Protein AF-A0A093UT91-F1 (afdb_monomer)

Foldseek 3Di:
DQPQQDDPVQHPDCVVQVADPPDDRDPVSSVVSVVVVCVVVVNNVVDDPQKAFAAWEQDPVRKIWTWIDHPPDPDIDIDIGNFDAAAPAQFDADPFDDFAAPVQQPAAEEALVCCVVVVVLLQPWAEAEEEDQADSSLVSLVSSVVNPHAYEYEYELQDQAHFQAAEQAFPDVRHGPSVLVVDPVNCLLAQALVQCPVPCNVSNCCLFVDPVNVVVSVVVQVVRLVRSCVVLVLVVDPQSVSNRRPDGPNACALSHHYPDDPDRSSVCPVVRSYGYHHFDFNHHHHQWTQTPVRDIGRHNYYYYNPGGDLDDPHHYDPDDLAQDDDPVVVVVLLVVLVVVSCNSGVVVVVDDDNSHDDDPDDDRFFQVLWHRLVCQVSLRYTYANSDNHPSNNVSNNVNVVVSVCSSVVNDPDDDPHSVSSSSNSSNRPD

pLDDT: mean 92.34, std 5.79, range [65.5, 98.88]

Nearest PDB structures (foldseek):
  2xlr-assembly2_A  TM=8.454E-01  e=7.076E-11  Methylophaga aminisulfidivorans
  2xls-assembly1_A  TM=8.442E-01  e=8.828E-11  Methylophaga aminisulfidivorans
  6hns-assembly1_A  TM=8.135E-01  e=8.353E-11  Nitrincola lacisaponensis
  5nmx-assembly1_A-2  TM=7.974E-01  e=2.980E-10  Zonocerus variegatus
  6kbw-assembly1_B  TM=8.078E-01  e=6.114E-10  Myroides profundi

Secondary structure (DSSP, 8-state):
-TTTSSBTTB---HHHH-PPTT----HHHHHHHHHHHHHHTT-GGG---SEEEEEEEE-TTS-EEEEEEETT--SEEEEEES-EEE---SSSSB-----TTGGG--S-EEEGGGTTTTGGGGGT-SEEEEE-SSHHHHHHHHHHHHTT-EEEEEE-TTSS-PPEEE-SEETTTTEEHHHHHT-GGGGGGS--TTTTTTS-HHHHHHHHHSHHHHHHHHHHHHHHHHHHHHHHTGGGSHHHHHTS-SS-GGG-TT-EEE---SS-HHHHHHTTSEEEEE--EEEEETTEEEETTS-EEE-SEEEE---B--S-SSEEES---SPPS-HHHHHHHHHHHHHHHHHH-GGGGS----SSPPP-SPP--EETTTEESTTGGG--EEESS-S--S-HHHHHHHHHHHHHHHHTT--SSS-SSHHHHHHHHHHHT-

Structure (mmCIF, N/CA/C/O backbone):
data_AF-A0A093UT91-F1
#
_entry.id   AF-A0A093UT91-F1
#
loop_
_atom_site.group_PDB
_atom_site.id
_atom_site.type_symbol
_atom_site.label_atom_id
_atom_site.label_alt_id
_atom_site.label_comp_id
_atom_site.label_asym_id
_atom_site.label_entity_id
_atom_site.label_seq_id
_atom_site.pdbx_PDB_ins_code
_atom_site.Cartn_x
_atom_site.Cartn_y
_atom_site.Cartn_z
_atom_site.occupancy
_atom_site.B_iso_or_equiv
_atom_site.auth_seq_id
_atom_site.auth_comp_id
_atom_site.auth_asym_id
_atom_site.auth_atom_id
_atom_site.pdbx_PDB_model_num
ATOM 1 N N . MET A 1 1 ? 1.016 -17.957 -1.629 1.00 65.50 1 MET A N 1
ATOM 2 C CA . MET A 1 1 ? -0.183 -17.131 -1.380 1.00 65.50 1 MET A CA 1
ATOM 3 C C . MET A 1 1 ? -1.428 -17.908 -0.960 1.00 65.50 1 MET A C 1
ATOM 5 O O . MET A 1 1 ? -2.254 -17.323 -0.268 1.00 65.50 1 MET A O 1
ATOM 9 N N . LEU A 1 2 ? -1.621 -19.186 -1.321 1.00 71.19 2 LEU A N 1
ATOM 10 C CA . LEU A 1 2 ? -2.721 -19.965 -0.726 1.00 71.19 2 LEU A CA 1
ATOM 11 C C . LEU A 1 2 ? -2.597 -19.968 0.814 1.00 71.19 2 LEU A C 1
ATOM 13 O O . LEU A 1 2 ? -1.498 -20.175 1.332 1.00 71.19 2 LEU A O 1
ATOM 17 N N . GLY A 1 3 ? -3.691 -19.666 1.521 1.00 75.31 3 GLY A N 1
ATOM 18 C CA . GLY A 1 3 ? -3.718 -19.503 2.982 1.00 75.31 3 GLY A CA 1
ATOM 19 C C . GLY A 1 3 ? -3.550 -18.071 3.509 1.00 75.31 3 GLY A C 1
ATOM 20 O O . GLY A 1 3 ? -3.871 -17.820 4.666 1.00 75.31 3 GLY A O 1
ATOM 21 N N . SER A 1 4 ? -3.085 -17.109 2.697 1.00 75.81 4 SER A N 1
ATOM 22 C CA . SER A 1 4 ? -2.856 -15.727 3.166 1.00 75.81 4 SER A CA 1
ATOM 23 C C . SER A 1 4 ? -3.969 -14.734 2.808 1.00 75.81 4 SER A C 1
ATOM 25 O O . SER A 1 4 ? -4.072 -13.684 3.440 1.00 75.81 4 SER A O 1
ATOM 27 N N . TYR A 1 5 ? -4.838 -15.054 1.844 1.00 82.56 5 TYR A N 1
ATOM 28 C CA . TYR A 1 5 ? -5.914 -14.166 1.361 1.00 82.56 5 TYR A CA 1
ATOM 29 C C . TYR A 1 5 ?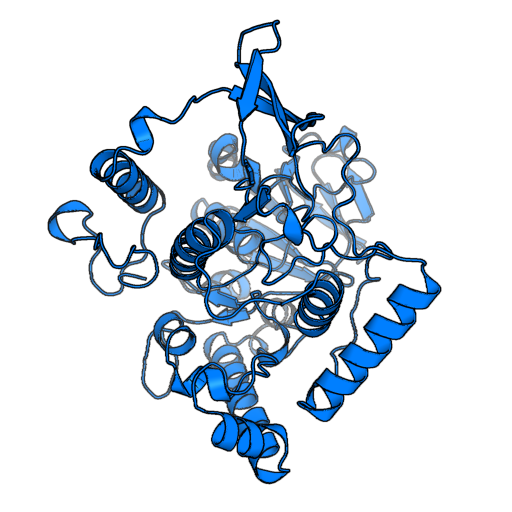 -7.335 -14.711 1.573 1.00 82.56 5 TYR A C 1
ATOM 31 O O . TYR A 1 5 ? -8.295 -14.107 1.100 1.00 82.56 5 TYR A O 1
ATOM 39 N N . GLU A 1 6 ? -7.478 -15.828 2.283 1.00 87.44 6 GLU A N 1
ATOM 40 C CA . GLU A 1 6 ? -8.774 -16.434 2.593 1.00 87.44 6 GLU A CA 1
ATOM 41 C C . GLU A 1 6 ? -9.305 -16.015 3.971 1.00 87.44 6 GLU A C 1
ATOM 43 O O . GLU A 1 6 ? -8.548 -15.684 4.886 1.00 87.44 6 GLU A O 1
ATOM 48 N N . TYR A 1 7 ? -10.627 -16.019 4.109 1.00 89.81 7 TYR A N 1
ATOM 49 C CA . TYR A 1 7 ? -11.333 -15.814 5.364 1.00 89.81 7 TYR A CA 1
ATOM 50 C C . TYR A 1 7 ? -11.340 -17.105 6.200 1.00 89.81 7 TYR A C 1
ATOM 52 O O . TYR A 1 7 ? -11.535 -18.186 5.635 1.00 89.81 7 TYR A O 1
ATOM 60 N N . PRO A 1 8 ? -11.179 -17.025 7.538 1.00 88.06 8 PRO A N 1
ATOM 61 C CA . PRO A 1 8 ? -11.095 -18.208 8.404 1.00 88.06 8 PRO A CA 1
ATOM 62 C C . PRO A 1 8 ? -12.293 -19.166 8.323 1.00 88.06 8 PRO A C 1
ATOM 64 O O . PRO A 1 8 ? -12.154 -20.354 8.596 1.00 88.06 8 PRO A O 1
ATOM 67 N N . ASP A 1 9 ? -13.470 -18.653 7.976 1.00 91.56 9 ASP A N 1
ATOM 68 C CA . ASP A 1 9 ? -14.740 -19.373 7.873 1.00 91.56 9 ASP A CA 1
ATOM 69 C C . ASP A 1 9 ? -15.143 -19.700 6.422 1.00 91.56 9 ASP A C 1
ATOM 71 O O . ASP A 1 9 ? -16.226 -20.243 6.184 1.00 91.56 9 ASP A O 1
ATOM 75 N N . TYR A 1 10 ? -14.276 -19.410 5.445 1.00 93.75 10 TYR A N 1
ATOM 76 C CA . TYR A 1 10 ? -14.530 -19.684 4.033 1.00 93.75 10 TYR A CA 1
ATOM 77 C C . TYR A 1 10 ? -13.229 -19.953 3.258 1.00 93.75 10 TYR A C 1
ATOM 79 O O . TYR A 1 10 ? -12.706 -19.057 2.595 1.00 93.75 10 TYR A O 1
ATOM 87 N N . PRO A 1 11 ? -12.680 -21.176 3.308 1.00 92.62 11 PRO A N 1
ATOM 88 C CA . PRO A 1 11 ? -11.406 -21.484 2.662 1.00 92.62 11 PRO A CA 1
ATOM 89 C C . PRO A 1 11 ? -11.483 -21.432 1.125 1.00 92.62 11 PRO A C 1
ATOM 91 O O . PRO A 1 11 ? -12.500 -21.764 0.507 1.00 92.62 11 PRO A O 1
ATOM 94 N N . MET A 1 12 ? -10.376 -21.056 0.486 1.00 93.12 12 MET A N 1
ATOM 95 C CA . MET A 1 12 ? -10.179 -21.064 -0.962 1.00 93.12 12 MET A CA 1
ATOM 96 C C . MET A 1 12 ? -9.839 -22.484 -1.437 1.00 93.12 12 MET A C 1
ATOM 98 O O . MET A 1 12 ? -8.684 -22.854 -1.616 1.00 93.12 12 MET A O 1
ATOM 102 N N . LEU A 1 13 ? -10.871 -23.299 -1.654 1.00 94.31 13 LEU A N 1
ATOM 103 C CA . LEU A 1 13 ? -10.713 -24.691 -2.089 1.00 94.31 13 LEU A CA 1
ATOM 104 C C . LEU A 1 13 ? -10.129 -24.806 -3.510 1.00 94.31 13 LEU A C 1
ATOM 106 O O . LEU A 1 13 ? -10.697 -24.261 -4.460 1.00 94.31 13 LEU A O 1
ATOM 110 N N . GLU A 1 14 ? -9.068 -25.604 -3.679 1.00 94.25 14 GLU A N 1
ATOM 111 C CA . GLU A 1 14 ? -8.446 -25.876 -4.989 1.00 94.25 14 GLU A CA 1
ATOM 112 C C . GLU A 1 14 ? -9.472 -26.387 -6.013 1.00 94.25 14 GLU A C 1
ATOM 114 O O . GLU A 1 14 ? -9.516 -25.895 -7.136 1.00 94.25 14 GLU A O 1
ATOM 119 N N . ALA A 1 15 ? -10.373 -27.291 -5.614 1.00 95.25 15 ALA A N 1
ATOM 120 C CA . ALA A 1 15 ? -11.415 -27.834 -6.493 1.00 95.25 15 ALA A CA 1
ATOM 121 C C . ALA A 1 15 ? -12.357 -26.761 -7.080 1.00 95.25 15 ALA A C 1
ATOM 123 O O . ALA A 1 15 ? -12.945 -26.970 -8.138 1.00 95.25 15 ALA A O 1
ATOM 124 N N . THR A 1 16 ? -12.499 -25.618 -6.403 1.00 95.44 16 THR A N 1
ATOM 125 C CA . THR A 1 16 ? -13.403 -24.529 -6.801 1.00 95.44 16 THR A CA 1
ATOM 126 C C . THR A 1 16 ? -12.672 -23.394 -7.516 1.00 95.44 16 THR A C 1
ATOM 128 O O . THR A 1 16 ? -13.248 -22.745 -8.391 1.00 95.44 16 THR A O 1
ATOM 131 N N . TYR A 1 17 ? -11.429 -23.114 -7.118 1.00 95.56 17 TYR A N 1
ATOM 132 C CA . TYR A 1 17 ? -10.692 -21.920 -7.547 1.00 95.56 17 TYR A CA 1
ATOM 133 C C . TYR A 1 17 ? -9.420 -22.227 -8.346 1.00 95.56 17 TYR A C 1
ATOM 135 O O . TYR A 1 17 ? -8.832 -21.309 -8.913 1.00 95.56 17 TYR A O 1
ATOM 143 N N . GLY A 1 18 ? -8.997 -23.492 -8.411 1.00 94.12 18 GLY A N 1
ATOM 144 C CA . GLY A 1 18 ? -7.848 -23.952 -9.192 1.00 94.12 18 GLY A CA 1
ATOM 145 C C . GLY A 1 18 ? -6.487 -23.448 -8.706 1.00 94.12 18 GLY A C 1
ATOM 146 O O . GLY A 1 18 ? -5.510 -23.592 -9.432 1.00 94.12 18 GLY A O 1
ATOM 147 N N . VAL A 1 19 ? -6.417 -22.840 -7.516 1.00 92.44 19 VAL A N 1
ATOM 148 C CA . VAL A 1 19 ? -5.167 -22.346 -6.922 1.00 92.44 19 VAL A CA 1
ATOM 149 C C . VAL A 1 19 ? -4.512 -23.480 -6.151 1.00 92.44 19 VAL A C 1
ATOM 151 O O . VAL A 1 19 ? -5.081 -23.955 -5.166 1.00 92.44 19 VAL A O 1
ATOM 154 N N . LYS A 1 20 ? -3.323 -23.898 -6.584 1.00 90.56 20 LYS A N 1
ATOM 155 C CA . LYS A 1 20 ? -2.554 -24.949 -5.913 1.00 90.56 20 LYS A CA 1
ATOM 156 C C . LYS A 1 20 ? -1.672 -24.369 -4.818 1.00 90.56 20 LYS A C 1
ATOM 158 O O . LYS A 1 20 ? -1.467 -23.155 -4.713 1.00 90.56 20 LYS A O 1
ATOM 163 N N . ASP A 1 21 ? -1.098 -25.250 -4.005 1.00 84.50 21 ASP A N 1
ATOM 164 C CA . ASP A 1 21 ? -0.047 -24.828 -3.088 1.00 84.50 21 ASP A CA 1
ATOM 165 C C . ASP A 1 21 ? 1.138 -24.223 -3.861 1.00 84.50 21 ASP A C 1
ATOM 167 O O . ASP A 1 21 ? 1.572 -24.750 -4.882 1.00 84.50 21 ASP A O 1
ATOM 171 N N . ASN A 1 22 ? 1.676 -23.122 -3.333 1.00 82.19 22 ASN A N 1
ATOM 172 C CA . ASN A 1 22 ? 2.731 -22.284 -3.924 1.00 82.19 22 ASN A CA 1
ATOM 173 C C . ASN A 1 22 ? 2.334 -21.442 -5.144 1.00 82.19 22 ASN A C 1
ATOM 175 O O . ASN A 1 22 ? 3.140 -20.610 -5.557 1.00 82.19 22 ASN A O 1
ATOM 179 N N . ASP A 1 23 ? 1.105 -21.551 -5.648 1.00 85.56 23 ASP A N 1
ATOM 180 C CA . ASP A 1 23 ? 0.651 -20.659 -6.709 1.00 85.56 23 ASP A CA 1
ATOM 181 C C . ASP A 1 23 ? 0.420 -19.233 -6.187 1.00 85.56 23 ASP A C 1
ATOM 183 O O . ASP A 1 23 ? 0.072 -18.973 -5.020 1.00 85.56 23 ASP A O 1
ATOM 187 N N . HIS A 1 24 ? 0.589 -18.282 -7.102 1.00 86.06 24 HIS A N 1
ATOM 188 C CA . HIS A 1 24 ? 0.026 -16.953 -6.945 1.00 86.06 24 HIS A CA 1
ATOM 189 C C . HIS A 1 24 ? -1.475 -17.005 -7.222 1.00 86.06 24 HIS A C 1
ATOM 191 O O . HIS A 1 24 ? -1.923 -17.714 -8.116 1.00 86.06 24 HIS A O 1
ATOM 197 N N . ILE A 1 25 ? -2.248 -16.220 -6.476 1.00 90.44 25 ILE A N 1
ATOM 198 C CA . ILE A 1 25 ? -3.693 -16.094 -6.672 1.00 90.44 25 ILE A CA 1
ATOM 199 C C . ILE A 1 25 ? -3.931 -15.051 -7.775 1.00 90.44 25 ILE A C 1
ATOM 201 O O . ILE A 1 25 ? -3.627 -13.874 -7.556 1.00 90.44 25 ILE A O 1
ATOM 205 N N . PRO A 1 26 ? -4.476 -15.426 -8.947 1.00 91.50 26 PRO A N 1
ATOM 206 C CA . PRO A 1 26 ? -4.808 -14.457 -9.986 1.00 91.50 26 PRO A CA 1
ATOM 207 C C . PRO A 1 26 ? -5.919 -13.507 -9.529 1.00 91.50 26 PRO A C 1
ATOM 209 O O . PRO A 1 26 ? -6.832 -13.903 -8.802 1.00 91.50 26 PRO A O 1
ATOM 212 N N . ALA A 1 27 ? -5.900 -12.264 -10.017 1.00 91.50 27 ALA A N 1
ATOM 213 C CA . ALA A 1 27 ? -6.891 -11.251 -9.641 1.00 91.50 27 ALA A CA 1
ATOM 214 C C . ALA A 1 27 ? -8.338 -11.690 -9.940 1.00 91.50 27 ALA A C 1
ATOM 216 O O . ALA A 1 27 ? -9.221 -11.506 -9.104 1.00 91.50 27 ALA A O 1
ATOM 217 N N . ALA A 1 28 ? -8.577 -12.326 -11.093 1.00 94.31 28 ALA A N 1
ATOM 218 C CA . ALA A 1 28 ? -9.894 -12.855 -11.456 1.00 94.31 28 ALA A CA 1
ATOM 219 C C . ALA A 1 28 ? -10.369 -13.954 -10.487 1.00 94.31 28 ALA A C 1
ATOM 221 O O . ALA A 1 28 ? -11.538 -13.984 -10.103 1.00 94.31 28 ALA A O 1
ATOM 222 N N . THR A 1 29 ? -9.455 -14.817 -10.038 1.00 95.69 29 THR A N 1
ATOM 223 C CA . THR A 1 29 ? -9.753 -15.870 -9.061 1.00 95.69 29 THR A CA 1
ATOM 224 C C . THR A 1 29 ? -10.077 -15.287 -7.691 1.00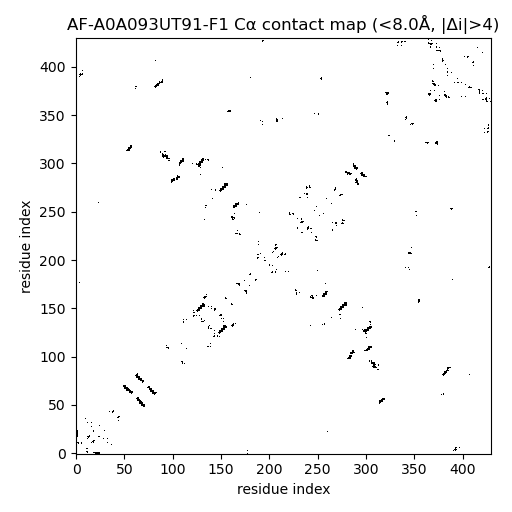 95.69 29 THR A C 1
ATOM 226 O O . THR A 1 29 ? -11.070 -15.683 -7.084 1.00 95.69 29 THR A O 1
ATOM 229 N N . LEU A 1 30 ? -9.296 -14.307 -7.222 1.00 94.69 30 LEU A N 1
ATOM 230 C CA . LEU A 1 30 ? -9.583 -13.609 -5.967 1.00 94.69 30 LEU A CA 1
ATOM 231 C C . LEU A 1 30 ? -10.928 -12.871 -6.034 1.00 94.69 30 LEU A C 1
ATOM 233 O O . LEU A 1 30 ? -11.711 -12.934 -5.091 1.00 94.69 30 LEU A O 1
ATOM 237 N N . HIS A 1 31 ? -11.230 -12.220 -7.159 1.00 95.88 31 HIS A N 1
ATOM 238 C CA . HIS A 1 31 ? -12.519 -11.566 -7.380 1.00 95.88 31 HIS A CA 1
ATOM 239 C C . HIS A 1 31 ? -13.687 -12.558 -7.302 1.00 95.88 31 HIS A C 1
ATOM 241 O O . HIS A 1 31 ? -14.670 -12.295 -6.604 1.00 95.88 31 HIS A O 1
ATOM 247 N N . LYS A 1 32 ? -13.565 -13.721 -7.959 1.00 97.31 32 LYS A N 1
ATOM 248 C CA . LYS A 1 32 ? -14.558 -14.797 -7.863 1.00 97.31 32 LYS A CA 1
ATOM 249 C C . LYS A 1 32 ? -14.727 -15.259 -6.415 1.00 97.31 32 LYS A C 1
ATOM 251 O O . LYS A 1 32 ? -15.850 -15.319 -5.934 1.00 97.31 32 LYS A O 1
ATOM 256 N N . TYR A 1 33 ? -13.629 -15.524 -5.710 1.00 96.81 33 TYR A N 1
ATOM 257 C CA . TYR A 1 33 ? -13.645 -15.940 -4.306 1.00 96.81 33 TYR A CA 1
ATOM 258 C C . TYR A 1 33 ? -14.382 -14.940 -3.398 1.00 96.81 33 TYR A C 1
ATOM 260 O O . TYR A 1 33 ? -15.269 -15.335 -2.643 1.00 96.81 33 TYR A O 1
ATOM 268 N N . LEU A 1 34 ? -14.073 -13.643 -3.506 1.00 95.75 34 LEU A N 1
ATOM 269 C CA . LEU A 1 34 ? -14.733 -12.596 -2.717 1.00 95.75 34 LEU A CA 1
ATOM 270 C C . LEU A 1 34 ? -16.220 -12.447 -3.077 1.00 95.75 34 LEU A C 1
ATOM 272 O O . LEU A 1 34 ? -17.045 -12.178 -2.204 1.00 95.75 34 LEU A O 1
ATOM 276 N N . THR A 1 35 ? -16.573 -12.653 -4.347 1.00 97.38 35 THR A N 1
ATOM 277 C CA . THR A 1 35 ? -17.968 -12.647 -4.809 1.00 97.38 35 THR A CA 1
ATOM 278 C C . THR A 1 35 ? -18.738 -13.837 -4.242 1.00 97.38 35 THR A C 1
ATOM 280 O O . THR A 1 35 ? -19.816 -13.655 -3.677 1.00 97.38 35 THR A O 1
ATOM 283 N N . ASP A 1 36 ? -18.163 -15.038 -4.313 1.00 97.62 36 ASP A N 1
ATOM 284 C CA . ASP A 1 36 ? -18.748 -16.259 -3.758 1.00 97.62 36 ASP A CA 1
ATOM 285 C C . ASP A 1 36 ? -18.923 -16.142 -2.234 1.00 97.62 36 ASP A C 1
ATOM 287 O O . ASP A 1 36 ? -19.973 -16.510 -1.708 1.00 97.62 36 ASP A O 1
ATOM 291 N N . TYR A 1 37 ? -17.946 -15.558 -1.528 1.00 96.00 37 TYR A N 1
ATOM 292 C CA . TYR A 1 37 ? -18.053 -15.231 -0.102 1.00 96.00 37 TYR A CA 1
ATOM 293 C C . TYR A 1 37 ? -19.236 -14.287 0.169 1.00 96.00 37 TYR A C 1
ATOM 295 O O . TYR A 1 37 ? -20.107 -14.579 0.992 1.00 96.00 37 TYR A O 1
ATOM 303 N N . ALA A 1 38 ? -19.328 -13.174 -0.566 1.00 96.94 38 ALA A N 1
ATOM 304 C CA . ALA A 1 38 ? -20.410 -12.207 -0.400 1.00 96.94 38 ALA A CA 1
ATOM 305 C C . ALA A 1 38 ? -21.796 -12.810 -0.695 1.00 96.94 38 ALA A C 1
ATOM 307 O O . ALA A 1 38 ? -22.769 -12.467 -0.018 1.00 96.94 38 ALA A O 1
ATOM 308 N N . LEU A 1 39 ? -21.899 -13.711 -1.678 1.00 97.88 39 LEU A N 1
ATOM 309 C CA . LEU A 1 39 ? -23.122 -14.453 -1.992 1.00 97.88 39 LEU A CA 1
ATOM 310 C C . LEU A 1 39 ? -23.475 -15.443 -0.875 1.00 97.88 39 LEU A C 1
ATOM 312 O O . LEU A 1 39 ? -24.608 -15.439 -0.394 1.00 97.88 39 LEU A O 1
ATOM 316 N N . LYS A 1 40 ? -22.504 -16.247 -0.421 1.00 97.25 40 LYS A N 1
ATOM 317 C CA . LYS A 1 40 ? -22.678 -17.269 0.622 1.00 97.25 40 LYS A CA 1
ATOM 318 C C . LYS A 1 40 ? -23.252 -16.691 1.914 1.00 97.25 40 LYS A C 1
ATOM 320 O O . LYS A 1 40 ? -24.122 -17.316 2.518 1.00 97.25 40 LYS A O 1
ATOM 325 N N . PHE A 1 41 ? -22.777 -15.513 2.318 1.00 96.31 41 PHE A N 1
ATOM 326 C CA . PHE A 1 41 ? -23.184 -14.846 3.558 1.00 96.31 41 PHE A CA 1
ATOM 327 C C . PHE A 1 41 ? -24.270 -13.772 3.359 1.00 96.31 41 PHE A C 1
ATOM 329 O O . PHE A 1 41 ? -24.613 -13.058 4.300 1.00 96.31 41 PHE A O 1
ATOM 336 N N . GLY A 1 42 ? -24.842 -13.649 2.153 1.00 97.06 42 GLY A N 1
ATOM 337 C CA . GLY A 1 42 ? -25.964 -12.742 1.879 1.00 97.06 42 GLY A CA 1
ATOM 338 C C . GLY A 1 42 ? -25.615 -11.249 1.939 1.00 97.06 42 GLY A C 1
ATOM 339 O O . GLY A 1 42 ? -26.500 -10.413 2.130 1.00 97.06 42 GLY A O 1
ATOM 340 N N . VAL A 1 43 ? -24.333 -10.905 1.795 1.00 96.12 43 VAL A N 1
ATOM 341 C CA . VAL A 1 43 ? -23.857 -9.517 1.682 1.00 96.12 43 VAL A CA 1
ATOM 342 C C . VAL A 1 43 ? -24.139 -8.987 0.281 1.00 96.12 43 VAL A C 1
ATOM 344 O O . VAL A 1 43 ? -24.596 -7.858 0.140 1.00 96.12 43 VAL A O 1
ATOM 347 N N . PHE A 1 44 ? -23.936 -9.814 -0.749 1.00 97.62 44 PHE A N 1
ATOM 348 C CA . PHE A 1 44 ? -24.039 -9.400 -2.150 1.00 97.62 44 PHE A CA 1
ATOM 349 C C . PHE A 1 44 ? -25.404 -8.786 -2.491 1.00 97.62 44 PHE A C 1
ATOM 351 O O . PHE A 1 44 ? -25.474 -7.726 -3.102 1.00 97.62 44 PHE A O 1
ATOM 358 N N . SER A 1 45 ? -26.498 -9.392 -2.016 1.00 97.12 45 SER A N 1
ATOM 359 C CA . SER A 1 45 ? -27.865 -8.905 -2.253 1.00 97.12 45 SER A CA 1
ATOM 360 C C . SER A 1 45 ? -28.204 -7.596 -1.529 1.00 97.12 45 SER A C 1
ATOM 362 O O . SER A 1 45 ? -29.286 -7.054 -1.732 1.00 97.12 45 SER A O 1
ATOM 364 N N . ARG A 1 46 ? -27.325 -7.108 -0.647 1.00 96.69 46 ARG A N 1
ATOM 365 C CA . ARG A 1 46 ? -27.487 -5.851 0.100 1.00 96.69 46 ARG A CA 1
ATOM 366 C C . ARG A 1 46 ? -26.677 -4.705 -0.504 1.00 96.69 46 ARG A C 1
ATOM 368 O O . ARG A 1 46 ? -26.778 -3.581 -0.022 1.00 96.69 46 ARG A O 1
ATOM 375 N N . ILE A 1 47 ? -25.860 -4.984 -1.520 1.00 96.88 47 ILE A N 1
ATOM 376 C CA . ILE A 1 47 ? -25.029 -3.980 -2.178 1.00 96.88 47 ILE A CA 1
ATOM 377 C C . ILE A 1 47 ? -25.874 -3.232 -3.207 1.00 96.88 47 ILE A C 1
ATOM 379 O O . ILE A 1 47 ? -26.475 -3.834 -4.095 1.00 96.88 47 ILE A O 1
ATOM 383 N N . VAL A 1 48 ? -25.868 -1.903 -3.115 1.00 95.44 48 VAL A N 1
ATOM 384 C CA . VAL A 1 48 ? -26.408 -1.022 -4.153 1.00 95.44 48 VAL A CA 1
ATOM 385 C C . VAL A 1 48 ? -25.242 -0.564 -5.026 1.00 95.44 48 VAL A C 1
ATOM 387 O O . VAL A 1 48 ? -24.484 0.331 -4.657 1.00 95.44 48 VAL A O 1
ATOM 390 N N . PHE A 1 49 ? -25.055 -1.234 -6.164 1.00 95.50 49 PHE A N 1
ATOM 391 C CA . PHE A 1 49 ? -23.987 -0.917 -7.114 1.00 95.50 49 PHE A CA 1
ATOM 392 C C . PHE A 1 49 ? -24.242 0.405 -7.852 1.00 95.50 49 PHE A C 1
ATOM 394 O O . PHE A 1 49 ? -25.329 0.981 -7.771 1.00 95.50 49 PHE A O 1
ATOM 401 N N . ASN A 1 50 ? -23.221 0.885 -8.573 1.00 95.00 50 ASN A N 1
ATOM 402 C CA . ASN A 1 50 ? -23.279 2.091 -9.411 1.00 95.00 50 ASN A CA 1
ATOM 403 C C . ASN A 1 50 ? -23.869 3.297 -8.663 1.00 95.00 50 ASN A C 1
ATOM 405 O O . ASN A 1 50 ? -24.677 4.044 -9.205 1.00 95.00 50 ASN A O 1
ATOM 409 N N . THR A 1 51 ? -23.527 3.434 -7.381 1.00 95.62 51 THR A N 1
ATOM 410 C CA . THR A 1 51 ? -24.044 4.476 -6.493 1.00 95.62 51 THR A CA 1
ATOM 411 C C . THR A 1 51 ? -22.880 5.078 -5.725 1.00 95.62 51 THR A C 1
ATOM 413 O O . THR A 1 51 ? -22.260 4.423 -4.889 1.00 95.62 51 THR A O 1
ATOM 416 N N . HIS A 1 52 ? -22.546 6.321 -6.050 1.00 94.00 52 HIS A N 1
ATOM 417 C CA . HIS A 1 52 ? -21.423 7.043 -5.474 1.00 94.00 52 HIS A CA 1
ATOM 418 C C . HIS A 1 52 ? -21.883 7.857 -4.263 1.00 94.00 52 HIS A C 1
ATOM 420 O O . HIS A 1 52 ? -22.783 8.686 -4.383 1.00 94.00 52 HIS A O 1
ATOM 426 N N . VAL A 1 53 ? -21.255 7.652 -3.103 1.00 95.19 53 VAL A N 1
ATOM 427 C CA . VAL A 1 53 ? -21.502 8.466 -1.902 1.00 95.19 53 VAL A CA 1
ATOM 428 C C . VAL A 1 53 ? -20.791 9.809 -2.052 1.00 95.19 53 VAL A C 1
ATOM 430 O O . VAL A 1 53 ? -19.572 9.857 -2.197 1.00 95.19 53 VAL A O 1
ATOM 433 N N . LEU A 1 54 ? -21.556 10.898 -2.020 1.00 93.25 54 LEU A N 1
ATOM 434 C CA . LEU A 1 54 ? -21.072 12.267 -2.193 1.00 93.25 54 LEU A CA 1
ATOM 435 C C . LEU A 1 54 ? -20.646 12.875 -0.858 1.00 93.25 54 LEU A C 1
ATOM 437 O O . LEU A 1 54 ? -19.539 13.402 -0.731 1.00 93.25 54 LEU A O 1
ATOM 441 N N . SER A 1 55 ? -21.514 12.777 0.147 1.00 95.31 55 SER A N 1
ATOM 442 C CA . SER A 1 55 ? -21.252 13.319 1.474 1.00 95.31 55 SER A CA 1
ATOM 443 C C . SER A 1 55 ? -21.979 12.549 2.559 1.00 95.31 55 SER A C 1
ATOM 445 O O . SER A 1 55 ? -23.008 11.915 2.308 1.00 95.31 55 SER A O 1
ATOM 447 N N . ILE A 1 56 ? -21.465 12.661 3.779 1.00 96.00 56 ILE A N 1
ATOM 448 C CA . ILE A 1 56 ? -22.144 12.183 4.978 1.00 96.00 56 ILE A CA 1
ATOM 449 C C . ILE A 1 56 ? -22.226 13.291 6.022 1.00 96.00 56 ILE A C 1
ATOM 451 O O . ILE A 1 56 ? -21.293 14.080 6.169 1.00 96.00 56 ILE A O 1
ATOM 455 N N . GLU A 1 57 ? -23.344 13.334 6.733 1.00 95.56 57 GLU A N 1
ATOM 456 C CA . GLU A 1 57 ? -23.654 14.348 7.738 1.00 95.56 57 GLU A CA 1
ATOM 457 C C . GLU A 1 57 ? -24.272 13.673 8.961 1.00 95.56 57 GLU A C 1
ATOM 459 O O . GLU A 1 57 ? -25.082 12.750 8.830 1.00 95.56 57 GLU A O 1
ATOM 464 N N . GLN A 1 58 ? -23.867 14.097 10.156 1.00 94.06 58 GLN A N 1
ATOM 465 C CA . GLN A 1 58 ? -24.457 13.582 11.385 1.00 94.06 58 GLN A CA 1
ATOM 466 C C . GLN A 1 58 ? -25.821 14.241 11.624 1.00 94.06 58 GLN A C 1
ATOM 468 O O . GLN A 1 58 ? -25.946 15.463 11.611 1.00 94.06 58 GLN A O 1
ATOM 473 N N . THR A 1 59 ? -26.849 13.436 11.884 1.00 93.75 59 THR A N 1
ATOM 474 C CA . THR A 1 59 ? -28.187 13.944 12.207 1.00 93.75 59 THR A CA 1
ATOM 475 C C . THR A 1 59 ? -28.296 14.315 13.690 1.00 93.75 59 THR A C 1
ATOM 477 O O . THR A 1 59 ? -27.481 13.920 14.526 1.00 93.75 59 THR A O 1
ATOM 480 N N . ARG A 1 60 ? -29.340 15.076 14.049 1.00 90.62 60 ARG A N 1
ATOM 481 C CA . ARG A 1 60 ? -29.573 15.554 15.430 1.00 90.62 60 ARG A CA 1
ATOM 482 C C . ARG A 1 60 ? -29.799 14.434 16.452 1.00 90.62 60 ARG A C 1
ATOM 484 O O . ARG A 1 60 ? -29.612 14.659 17.640 1.00 90.62 60 ARG A O 1
ATOM 491 N N . ASP A 1 61 ? -30.225 13.261 15.999 1.00 91.25 61 ASP A N 1
ATOM 492 C CA . ASP A 1 61 ? -30.488 12.057 16.794 1.00 91.25 61 ASP A CA 1
ATOM 493 C C . ASP A 1 61 ? -29.293 11.084 16.822 1.00 91.25 61 ASP A C 1
ATOM 495 O O . ASP A 1 61 ? -29.468 9.889 17.057 1.00 91.25 61 ASP A O 1
ATOM 499 N N . ASP A 1 62 ? -28.079 11.587 16.568 1.00 89.75 62 ASP A N 1
ATOM 500 C CA . ASP A 1 62 ? -26.835 10.810 16.488 1.00 89.75 62 ASP A CA 1
ATOM 501 C C . ASP A 1 62 ? -26.850 9.695 15.420 1.00 89.75 62 ASP A C 1
ATOM 503 O O . ASP A 1 62 ? -26.023 8.779 15.449 1.00 89.75 62 ASP A O 1
ATOM 507 N N . GLY A 1 63 ? -27.752 9.789 14.444 1.00 94.88 63 GLY A N 1
ATOM 508 C CA . GLY A 1 63 ? -27.708 9.021 13.207 1.00 94.88 63 GLY A CA 1
ATOM 509 C C . GLY A 1 63 ? -26.859 9.702 12.134 1.00 94.88 63 GLY A C 1
ATOM 510 O O . GLY A 1 63 ? -26.048 10.592 12.401 1.00 94.88 63 GLY A O 1
ATOM 511 N N . TRP A 1 64 ? -27.054 9.262 10.898 1.00 97.12 64 TRP A N 1
ATOM 512 C CA . TRP A 1 64 ? -26.334 9.735 9.730 1.00 97.12 64 TRP A CA 1
ATOM 513 C C . TRP A 1 64 ? -27.258 9.882 8.537 1.00 97.12 64 TRP A C 1
ATOM 515 O O . TRP A 1 64 ? -28.042 8.979 8.230 1.00 97.12 64 TRP A O 1
ATOM 525 N N . GLU A 1 65 ? -27.080 10.985 7.826 1.00 97.38 65 GLU A N 1
ATOM 526 C CA . GLU A 1 65 ? -27.584 11.193 6.482 1.00 97.38 65 GLU A CA 1
ATOM 527 C C . GLU A 1 65 ? -26.450 10.947 5.482 1.00 97.38 65 GLU A C 1
ATOM 529 O O . GLU A 1 65 ? -25.343 11.468 5.628 1.00 97.38 65 GLU A O 1
ATOM 534 N N . VAL A 1 66 ? -26.713 10.133 4.462 1.00 97.00 66 VAL A N 1
ATOM 535 C CA . VAL A 1 66 ? -25.763 9.804 3.397 1.00 97.00 66 VAL A CA 1
ATOM 536 C C . VAL A 1 66 ? -26.352 10.273 2.079 1.00 97.00 66 VAL A C 1
ATOM 538 O O . VAL A 1 66 ? -27.334 9.704 1.597 1.00 97.00 66 VAL A O 1
ATOM 541 N N . LYS A 1 67 ? -25.730 11.290 1.482 1.00 96.50 67 LYS A N 1
ATOM 542 C CA . LYS A 1 67 ? -26.081 11.768 0.143 1.00 96.50 67 LYS A CA 1
ATOM 543 C C . LYS A 1 67 ? -25.292 10.972 -0.876 1.00 96.50 67 LYS A C 1
ATOM 545 O O . LYS A 1 67 ? -24.065 10.889 -0.801 1.00 96.50 67 LYS A O 1
ATOM 550 N N . ALA A 1 68 ? -25.993 10.380 -1.827 1.00 96.19 68 ALA A N 1
ATOM 551 C CA . ALA A 1 68 ? -25.406 9.553 -2.863 1.00 96.19 68 ALA A CA 1
ATOM 552 C C . ALA A 1 68 ? -26.041 9.845 -4.223 1.00 96.19 68 ALA A C 1
ATOM 554 O O . ALA A 1 68 ? -27.132 10.396 -4.310 1.00 96.19 68 ALA A O 1
ATOM 555 N N . GLN A 1 69 ? -25.371 9.444 -5.294 1.00 95.25 69 GLN A N 1
ATOM 556 C CA . GLN A 1 69 ? -25.868 9.582 -6.656 1.00 95.25 69 GLN A CA 1
ATOM 557 C C . GLN A 1 69 ? -25.671 8.270 -7.402 1.00 95.25 69 GLN A C 1
ATOM 559 O O . GLN A 1 69 ? -24.571 7.716 -7.406 1.00 95.25 69 GLN A O 1
ATOM 564 N N . SER A 1 70 ? -26.734 7.774 -8.035 1.00 94.12 70 SER A N 1
ATOM 565 C CA . SER A 1 70 ? -26.626 6.609 -8.908 1.00 94.12 70 SER A CA 1
ATOM 566 C C . SER A 1 70 ? -26.134 7.024 -10.293 1.00 94.12 70 SER A C 1
ATOM 568 O O . SER A 1 70 ? -26.562 8.047 -10.837 1.00 94.12 70 SER A O 1
ATOM 570 N N . GLU A 1 71 ? -25.227 6.242 -10.867 1.00 90.44 71 GLU A N 1
ATOM 571 C CA . GLU A 1 71 ? -24.682 6.474 -12.198 1.00 90.44 71 GLU A CA 1
ATOM 572 C C . GLU A 1 71 ? -25.806 6.528 -13.244 1.00 90.44 71 GLU A C 1
ATOM 574 O O . GLU A 1 71 ? -26.732 5.719 -13.241 1.00 90.44 71 GLU A O 1
ATOM 579 N N . GLY A 1 72 ? -25.757 7.526 -14.127 1.00 86.19 72 GLY A N 1
ATOM 580 C CA . GLY A 1 72 ? -26.798 7.755 -15.134 1.00 86.19 72 GLY A CA 1
ATOM 581 C C . GLY A 1 72 ? -28.057 8.466 -14.620 1.00 86.19 72 GLY A C 1
ATOM 582 O O . GLY A 1 72 ? -28.924 8.805 -15.426 1.00 86.19 72 GLY A O 1
ATOM 583 N N . THR A 1 73 ? -28.158 8.767 -13.320 1.00 85.12 73 THR A N 1
ATOM 584 C CA . THR A 1 73 ? -29.258 9.565 -12.753 1.00 85.12 73 THR A CA 1
ATOM 585 C C . THR A 1 73 ? -28.793 10.973 -12.382 1.00 85.12 73 THR A C 1
ATOM 587 O O . THR A 1 73 ? -27.685 11.173 -11.892 1.00 85.12 73 THR A O 1
ATOM 590 N N . LYS A 1 74 ? -29.640 11.983 -12.619 1.00 78.88 74 LYS A N 1
ATOM 591 C CA . LYS A 1 74 ? -29.344 13.380 -12.242 1.00 78.88 74 LYS A CA 1
ATOM 592 C C . LYS A 1 74 ? -29.742 13.723 -10.800 1.00 78.88 74 LYS A C 1
ATOM 594 O O . LYS A 1 74 ? -29.381 14.794 -10.331 1.00 78.88 74 LYS A O 1
ATOM 599 N N . GLY A 1 75 ? -30.495 12.855 -10.124 1.00 85.12 75 GLY A N 1
ATOM 600 C CA . GLY A 1 75 ? -31.009 13.097 -8.775 1.00 85.12 75 GLY A CA 1
ATOM 601 C C . GLY A 1 75 ? -30.081 12.578 -7.679 1.00 85.12 75 GLY A C 1
ATOM 602 O O . GLY A 1 75 ? -29.410 11.562 -7.856 1.00 85.12 75 GLY A O 1
ATOM 603 N N . GLU A 1 76 ? -30.079 13.268 -6.541 1.00 92.19 76 GLU A N 1
ATOM 604 C CA . GLU A 1 76 ? -29.457 12.782 -5.309 1.00 92.19 76 GLU A CA 1
ATOM 605 C C . GLU A 1 76 ? -30.415 11.841 -4.568 1.00 92.19 76 GLU A C 1
ATOM 607 O O . GLU A 1 76 ? -31.627 12.061 -4.515 1.00 92.19 76 GLU A O 1
ATOM 612 N N . ILE A 1 77 ? -29.856 10.783 -3.993 1.00 94.81 77 ILE A N 1
ATOM 613 C CA . ILE A 1 77 ? -30.534 9.821 -3.131 1.00 94.81 77 ILE A CA 1
ATOM 614 C C . ILE A 1 77 ? -30.036 10.064 -1.712 1.00 94.81 77 ILE A C 1
ATOM 616 O O . ILE A 1 77 ? -28.828 10.109 -1.471 1.00 94.81 77 ILE A O 1
ATOM 620 N N . ILE A 1 78 ? -30.972 10.190 -0.777 1.00 95.88 78 ILE A N 1
ATOM 621 C CA . ILE A 1 78 ? -30.673 10.348 0.641 1.00 95.88 78 ILE A CA 1
ATOM 622 C C . ILE A 1 78 ? -30.953 9.026 1.348 1.00 95.88 78 ILE A C 1
ATOM 624 O O . ILE A 1 78 ? -32.080 8.531 1.334 1.00 95.88 78 ILE A O 1
ATOM 628 N N . TYR A 1 79 ? -29.928 8.471 1.988 1.00 96.25 79 TYR A N 1
ATOM 629 C CA . TYR A 1 79 ? -30.069 7.345 2.904 1.00 96.25 79 TYR A CA 1
ATOM 630 C C . TYR A 1 79 ? -29.938 7.824 4.345 1.00 96.25 79 TYR A C 1
ATOM 632 O O . TYR A 1 79 ? -29.146 8.715 4.642 1.00 96.25 79 TYR A O 1
ATOM 640 N N . GLN A 1 80 ? -30.676 7.185 5.248 1.00 96.94 80 GLN A N 1
ATOM 641 C CA . GLN A 1 80 ? -30.551 7.400 6.685 1.00 96.94 80 GLN A CA 1
ATOM 642 C C . GLN A 1 80 ? -30.081 6.116 7.359 1.00 96.94 80 GLN A C 1
ATOM 644 O O . GLN A 1 80 ? -30.577 5.027 7.064 1.00 96.94 80 GLN A O 1
ATOM 649 N N . SER A 1 81 ? -29.123 6.237 8.272 1.00 96.94 81 SER A N 1
ATOM 650 C CA . SER A 1 81 ? -28.618 5.109 9.051 1.00 96.94 81 SER A CA 1
ATOM 651 C C . SER A 1 81 ? -28.272 5.534 10.468 1.00 96.94 81 SER A C 1
ATOM 653 O O . SER A 1 81 ? -27.819 6.644 10.703 1.00 96.94 81 SER A O 1
ATOM 655 N N . LYS A 1 82 ? -28.410 4.622 11.432 1.00 96.81 82 LYS A N 1
ATOM 656 C CA . LYS A 1 82 ? -27.947 4.861 12.809 1.00 96.81 82 LYS A CA 1
ATOM 657 C C . LYS A 1 82 ? -26.432 4.748 12.949 1.00 96.81 82 LYS A C 1
ATOM 659 O O . LYS A 1 82 ? -25.864 5.305 13.877 1.00 96.81 82 LYS A O 1
ATOM 664 N N . LYS A 1 83 ? -25.784 3.967 12.079 1.00 97.19 83 LYS A N 1
ATOM 665 C CA . LYS A 1 83 ? -24.347 3.673 12.145 1.00 97.19 83 LYS A CA 1
ATOM 666 C C . LYS A 1 83 ? -23.743 3.626 10.743 1.00 97.19 83 LYS A C 1
ATOM 668 O O . LYS A 1 83 ? -24.407 3.173 9.809 1.00 97.19 83 LYS A O 1
ATOM 673 N N . ILE A 1 84 ? -22.489 4.043 10.598 1.00 96.88 84 ILE A N 1
ATOM 674 C CA . ILE A 1 84 ? -21.752 3.999 9.329 1.00 96.88 84 ILE A CA 1
ATOM 675 C C . ILE A 1 84 ? -20.412 3.287 9.508 1.00 96.88 84 ILE A C 1
ATOM 677 O O . ILE A 1 84 ? -19.676 3.541 10.460 1.00 96.88 84 ILE A O 1
ATOM 681 N N . VAL A 1 85 ? -20.075 2.421 8.550 1.00 97.06 85 VAL A N 1
ATOM 682 C CA . VAL A 1 85 ? -18.722 1.878 8.390 1.00 97.06 85 VAL A CA 1
ATOM 683 C C . VAL A 1 85 ? -18.150 2.379 7.070 1.00 97.06 85 VAL A C 1
ATOM 685 O O . VAL A 1 85 ? -18.674 2.070 6.002 1.00 97.06 85 VAL A O 1
ATOM 688 N N . MET A 1 86 ? -17.064 3.140 7.142 1.00 94.75 86 MET A N 1
ATOM 689 C CA . MET A 1 86 ? -16.329 3.628 5.981 1.00 94.75 86 MET A CA 1
ATOM 690 C C . MET A 1 86 ? -15.360 2.547 5.499 1.00 94.75 86 MET A C 1
ATOM 692 O O . MET A 1 86 ? -14.404 2.223 6.198 1.00 94.75 86 MET A O 1
ATOM 696 N N . ALA A 1 87 ? -15.595 1.996 4.308 1.00 93.81 87 ALA A N 1
ATOM 697 C CA . ALA A 1 87 ? -14.791 0.919 3.716 1.00 93.81 87 ALA A CA 1
ATOM 698 C C . ALA A 1 87 ? -14.264 1.292 2.313 1.00 93.81 87 ALA A C 1
ATOM 700 O O . ALA A 1 87 ? -14.345 0.511 1.370 1.00 93.81 87 ALA A O 1
ATOM 701 N N . THR A 1 88 ? -13.754 2.518 2.152 1.00 90.25 88 THR A N 1
ATOM 702 C CA . THR A 1 88 ? -13.364 3.100 0.847 1.00 90.25 88 THR A CA 1
ATOM 703 C C . THR A 1 88 ? -11.952 2.726 0.373 1.00 90.25 88 THR A C 1
ATOM 705 O O . THR A 1 88 ? -11.567 3.069 -0.749 1.00 90.25 88 THR A O 1
ATOM 708 N N . GLY A 1 89 ? -11.177 2.037 1.218 1.00 87.50 89 GLY A N 1
ATOM 709 C CA . GLY A 1 89 ? -9.791 1.644 0.949 1.00 87.50 89 GLY A CA 1
ATOM 710 C C . GLY A 1 89 ? -8.798 2.815 0.910 1.00 87.50 89 GLY A C 1
ATOM 711 O O . GLY A 1 89 ? -9.171 3.979 1.046 1.00 87.50 89 GLY A O 1
ATOM 712 N N . LEU A 1 90 ? -7.512 2.492 0.726 1.00 87.81 90 LEU A N 1
ATOM 713 C CA . LEU A 1 90 ? -6.397 3.459 0.690 1.00 87.81 90 LEU A CA 1
ATOM 714 C C . LEU A 1 90 ? -5.834 3.702 -0.721 1.00 87.81 90 LEU A C 1
ATOM 716 O O . LEU A 1 90 ? -4.983 4.568 -0.912 1.00 87.81 90 LEU A O 1
ATOM 720 N N . THR A 1 91 ? -6.280 2.925 -1.710 1.00 89.38 91 THR A N 1
ATOM 721 C CA . THR A 1 91 ? -5.702 2.869 -3.062 1.00 89.38 91 THR A CA 1
ATOM 722 C C . THR A 1 91 ? -6.728 3.233 -4.135 1.00 89.38 91 THR A C 1
ATOM 724 O O . THR A 1 91 ? -6.873 2.535 -5.136 1.00 89.38 91 THR A O 1
ATOM 727 N N . SER A 1 92 ? -7.483 4.309 -3.897 1.00 87.69 92 SER A N 1
ATOM 728 C CA . SER A 1 92 ? -8.620 4.706 -4.747 1.00 87.69 92 SER A CA 1
ATOM 729 C C . SER A 1 92 ? -8.360 6.011 -5.511 1.00 87.69 92 SER A C 1
ATOM 731 O O . SER A 1 92 ? -8.732 6.134 -6.685 1.00 87.69 92 SER A O 1
ATOM 733 N N . GLN A 1 93 ? -7.683 6.975 -4.878 1.00 91.62 93 GLN A N 1
ATOM 734 C CA . GLN A 1 93 ? -7.349 8.276 -5.461 1.00 91.62 93 GLN A CA 1
ATOM 735 C C . GLN A 1 93 ? -5.871 8.341 -5.874 1.00 91.62 93 GLN A C 1
ATOM 737 O O . GLN A 1 93 ? -5.003 8.303 -4.996 1.00 91.62 93 GLN A O 1
ATOM 742 N N . PRO A 1 94 ? -5.555 8.423 -7.177 1.00 94.94 94 PRO A N 1
ATOM 743 C CA . PRO A 1 94 ? -4.175 8.407 -7.642 1.00 94.94 94 PRO A CA 1
ATOM 744 C C . PRO A 1 94 ? -3.423 9.666 -7.199 1.00 94.94 94 PRO A C 1
ATOM 746 O O . PRO A 1 94 ? -3.976 10.770 -7.165 1.00 94.94 94 PRO A O 1
ATOM 749 N N . ASN A 1 95 ? -2.140 9.508 -6.892 1.00 94.00 95 ASN A N 1
ATOM 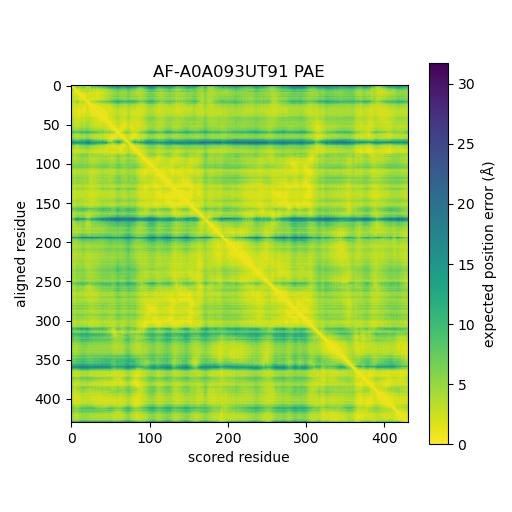750 C CA . ASN A 1 95 ? -1.228 10.627 -6.704 1.00 94.00 95 ASN A CA 1
ATOM 751 C C . ASN A 1 95 ? -0.568 10.974 -8.046 1.00 94.00 95 ASN A C 1
ATOM 753 O O . ASN A 1 95 ? 0.582 10.615 -8.281 1.00 94.00 95 ASN A O 1
ATOM 757 N N . MET A 1 96 ? -1.317 11.604 -8.953 1.00 95.75 96 MET A N 1
ATOM 758 C CA . MET A 1 96 ? -0.825 11.943 -10.291 1.00 95.75 96 MET A CA 1
ATOM 759 C C . MET A 1 96 ? 0.012 13.235 -10.255 1.00 95.75 96 MET A C 1
ATOM 761 O O . MET A 1 96 ? -0.531 14.276 -9.874 1.00 95.75 96 MET A O 1
ATOM 765 N N . PRO A 1 97 ? 1.306 13.200 -10.625 1.00 94.50 97 PRO A N 1
ATOM 766 C CA . PRO A 1 97 ? 2.097 14.413 -10.801 1.00 94.50 97 PRO A CA 1
ATOM 767 C C . PRO A 1 97 ? 1.623 15.206 -12.025 1.00 94.50 97 PRO A C 1
ATOM 769 O O . PRO A 1 97 ? 1.081 14.646 -12.976 1.00 94.50 97 PRO A O 1
ATOM 772 N N . VAL A 1 98 ? 1.863 16.515 -11.993 1.00 96.50 98 VAL A N 1
ATOM 773 C CA . VAL A 1 98 ? 1.704 17.405 -13.148 1.00 96.50 98 VAL A CA 1
ATOM 774 C C . VAL A 1 98 ? 3.101 17.796 -13.601 1.00 96.50 98 VAL A C 1
ATOM 776 O O . VAL A 1 98 ? 3.892 18.272 -12.786 1.00 96.50 98 VAL A O 1
ATOM 779 N N . PHE A 1 99 ? 3.405 17.576 -14.876 1.00 97.19 99 PHE A N 1
ATOM 780 C CA . PHE A 1 99 ? 4.710 17.884 -15.451 1.00 97.19 99 PHE A CA 1
ATOM 781 C C . PHE A 1 99 ? 4.628 19.132 -16.327 1.00 97.19 99 PHE A C 1
ATOM 783 O O . PHE A 1 99 ? 3.661 19.330 -17.062 1.00 97.19 99 PHE A O 1
ATOM 790 N N . THR A 1 100 ? 5.668 19.960 -16.286 1.00 98.25 100 THR A N 1
ATOM 791 C CA . THR A 1 100 ? 5.832 21.080 -17.219 1.00 98.25 100 THR A CA 1
ATOM 792 C C . THR A 1 100 ? 5.886 20.553 -18.655 1.00 98.25 100 THR A C 1
ATOM 794 O O . THR A 1 100 ? 6.645 19.625 -18.923 1.00 98.25 100 THR A O 1
ATOM 797 N N . GLY A 1 101 ? 5.110 21.129 -19.578 1.00 97.62 101 GLY A N 1
ATOM 798 C CA . GLY A 1 101 ? 5.115 20.742 -20.995 1.00 97.62 101 GLY A CA 1
ATOM 799 C C . GLY A 1 101 ? 4.314 19.477 -21.332 1.00 97.62 101 GLY A C 1
ATOM 800 O O . GLY A 1 101 ? 4.357 19.012 -22.472 1.00 97.62 101 GLY A O 1
ATOM 801 N N . GLN A 1 102 ? 3.571 18.901 -20.376 1.00 97.44 102 GLN A N 1
ATOM 802 C CA . GLN A 1 102 ? 2.801 17.666 -20.592 1.00 97.44 102 GLN A CA 1
ATOM 803 C C . GLN A 1 102 ? 1.752 17.775 -21.709 1.00 97.44 102 GLN A C 1
ATOM 805 O O . GLN A 1 102 ? 1.451 16.785 -22.368 1.00 97.44 102 GLN A O 1
ATOM 810 N N . GLU A 1 103 ? 1.228 18.974 -21.957 1.00 97.00 103 GLU A N 1
ATOM 811 C CA . GLU A 1 103 ? 0.307 19.284 -23.051 1.00 97.00 103 GLU A CA 1
ATOM 812 C C . GLU A 1 103 ? 0.935 19.111 -24.439 1.00 97.00 103 GLU A C 1
ATOM 814 O O . GLU A 1 103 ? 0.218 18.865 -25.403 1.00 97.00 103 GLU A O 1
ATOM 819 N N . SER A 1 104 ? 2.265 19.202 -24.530 1.00 96.88 104 SER A N 1
ATOM 820 C CA . SER A 1 104 ? 3.029 19.024 -25.769 1.00 96.88 104 SER A CA 1
ATOM 821 C C . SER A 1 104 ? 3.640 17.624 -25.892 1.00 96.88 104 SER A C 1
ATOM 823 O O . SER A 1 104 ? 4.321 17.346 -26.874 1.00 96.88 104 SER A O 1
ATOM 825 N N . PHE A 1 105 ? 3.430 16.733 -24.914 1.00 97.44 105 PHE A N 1
ATOM 826 C CA . PHE A 1 105 ? 4.015 15.386 -24.908 1.00 97.44 105 PHE A CA 1
ATOM 827 C C . PHE A 1 105 ? 3.457 14.502 -26.040 1.00 97.44 105 PHE A C 1
ATOM 829 O O . PHE A 1 105 ? 4.191 13.688 -26.599 1.00 97.44 105 PHE A O 1
ATOM 836 N N . ASN A 1 106 ? 2.189 14.712 -26.428 1.00 96.00 106 ASN A N 1
ATOM 837 C CA . ASN A 1 106 ? 1.500 14.089 -27.573 1.00 96.00 106 ASN A CA 1
ATOM 838 C C . ASN A 1 106 ? 1.468 12.546 -27.594 1.00 96.00 106 ASN A C 1
ATOM 840 O O . ASN A 1 106 ? 1.230 11.942 -28.641 1.00 96.00 106 ASN A O 1
ATOM 844 N N . VAL A 1 107 ? 1.667 11.894 -26.447 1.00 97.06 107 VAL A N 1
ATOM 845 C CA . VAL A 1 107 ? 1.538 10.438 -26.272 1.00 97.06 107 VAL A CA 1
ATOM 846 C C . VAL A 1 107 ? 0.873 10.113 -24.928 1.00 97.06 107 VAL A C 1
ATOM 848 O O . VAL A 1 107 ? 0.779 11.003 -24.075 1.00 97.06 107 VAL A O 1
ATOM 851 N N . PRO A 1 108 ? 0.387 8.875 -24.710 1.00 97.88 108 PRO A N 1
ATOM 852 C CA . PRO A 1 108 ? -0.293 8.506 -23.473 1.00 97.88 108 PRO A CA 1
ATOM 853 C C . PRO A 1 108 ? 0.511 8.830 -22.206 1.00 97.88 108 PRO A C 1
ATOM 855 O O . PRO A 1 108 ? 1.647 8.387 -22.032 1.00 97.88 108 PRO A O 1
ATOM 858 N N . LEU A 1 109 ? -0.124 9.576 -21.301 1.00 98.25 109 LEU A N 1
ATOM 859 C CA . LEU A 1 109 ? 0.365 9.926 -19.969 1.00 98.25 109 LEU A CA 1
ATOM 860 C C . LEU A 1 109 ? -0.724 9.583 -18.951 1.00 98.25 109 LEU A C 1
ATOM 862 O O . LEU A 1 109 ? -1.758 10.250 -18.913 1.00 98.25 109 LEU A O 1
ATOM 866 N N . PHE A 1 110 ? -0.517 8.561 -18.122 1.00 98.19 110 PHE A N 1
ATOM 867 C CA . PHE A 1 110 ? -1.555 8.113 -17.186 1.00 98.19 110 PHE A CA 1
ATOM 868 C C . PHE A 1 110 ? -0.988 7.479 -15.910 1.00 98.19 110 PHE A C 1
ATOM 870 O O . PHE A 1 110 ? 0.185 7.117 -15.819 1.00 98.19 110 PHE A O 1
ATOM 877 N N . HIS A 1 111 ? -1.831 7.362 -14.883 1.00 98.50 111 HIS A N 1
ATOM 878 C CA . HIS A 1 111 ? -1.469 6.712 -13.625 1.00 98.50 111 HIS A CA 1
ATOM 879 C C . HIS A 1 111 ? -1.610 5.189 -13.735 1.00 98.50 111 HIS A C 1
ATOM 881 O O . HIS A 1 111 ? -2.526 4.696 -14.386 1.00 98.50 111 HIS A O 1
ATOM 887 N N . ALA A 1 112 ? -0.816 4.428 -12.979 1.00 97.69 112 ALA A N 1
ATOM 888 C CA . ALA A 1 112 ? -0.885 2.962 -12.908 1.00 97.69 112 ALA A CA 1
ATOM 889 C C . ALA A 1 112 ? -2.297 2.384 -12.645 1.00 97.69 112 ALA A C 1
ATOM 891 O O . ALA A 1 112 ? -2.568 1.231 -12.966 1.00 97.69 112 ALA A O 1
ATOM 892 N N . LYS A 1 113 ? -3.212 3.193 -12.093 1.00 96.69 113 LYS A N 1
ATOM 893 C CA . LYS A 1 113 ? -4.633 2.857 -11.889 1.00 96.69 113 LYS A CA 1
ATOM 894 C C . LYS A 1 113 ? -5.330 2.467 -13.196 1.00 96.69 113 LYS A C 1
ATOM 896 O O . LYS A 1 113 ? -6.160 1.564 -13.189 1.00 96.69 113 LYS A O 1
ATOM 901 N N . ASP A 1 114 ? -5.003 3.150 -14.287 1.00 97.38 114 ASP A N 1
ATOM 902 C CA . ASP A 1 114 ? -5.670 2.993 -15.580 1.00 97.38 114 ASP A CA 1
ATOM 903 C C . ASP A 1 114 ? -4.935 2.011 -16.503 1.00 97.38 114 ASP A C 1
ATOM 905 O O . ASP A 1 114 ? -5.393 1.746 -17.608 1.00 97.38 114 ASP A O 1
ATOM 909 N N . PHE A 1 115 ? -3.853 1.377 -16.032 1.00 96.94 115 PHE A N 1
ATOM 910 C CA . PHE A 1 115 ? -3.023 0.482 -16.845 1.00 96.94 115 PHE A CA 1
ATOM 911 C C . PHE A 1 115 ? -3.801 -0.664 -17.499 1.00 96.94 115 PHE A C 1
ATOM 913 O O . PHE A 1 115 ? -3.568 -0.978 -18.658 1.00 96.94 115 PHE A O 1
ATOM 920 N N . CYS A 1 116 ? -4.774 -1.252 -16.797 1.00 93.81 116 CYS A N 1
ATOM 921 C CA . CYS A 1 116 ? -5.626 -2.294 -17.377 1.00 93.81 116 CYS A CA 1
ATOM 922 C C . CYS A 1 116 ? -6.492 -1.765 -18.538 1.00 93.81 116 CYS A C 1
ATOM 924 O O . CYS A 1 116 ? -6.673 -2.457 -19.537 1.00 93.81 116 CYS A O 1
ATOM 926 N N . ARG A 1 117 ? -7.005 -0.531 -18.433 1.00 96.38 117 ARG A N 1
ATOM 927 C CA . ARG A 1 117 ? -7.818 0.106 -19.485 1.00 96.38 117 ARG A CA 1
ATOM 928 C C . ARG A 1 117 ? -6.967 0.470 -20.696 1.00 96.38 117 ARG A C 1
ATOM 930 O O . ARG A 1 117 ? -7.402 0.283 -21.825 1.00 96.38 117 ARG A O 1
ATOM 937 N N . GLU A 1 118 ? -5.746 0.916 -20.437 1.00 96.62 118 GLU A N 1
ATOM 938 C CA . GLU A 1 118 ? -4.782 1.324 -21.455 1.00 96.62 118 GLU A CA 1
ATOM 939 C C . GLU A 1 118 ? -3.932 0.161 -21.983 1.00 96.62 118 GLU A C 1
ATOM 941 O O . GLU A 1 118 ? -3.055 0.384 -22.807 1.00 96.62 118 GLU A O 1
ATOM 946 N N . ALA A 1 119 ? -4.178 -1.088 -21.563 1.00 93.56 119 ALA A N 1
ATOM 947 C CA . ALA A 1 119 ? -3.295 -2.233 -21.817 1.00 93.56 119 ALA A CA 1
ATOM 948 C C . ALA A 1 119 ? -2.984 -2.491 -23.304 1.00 93.56 119 ALA A C 1
ATOM 950 O O . ALA A 1 119 ? -1.981 -3.118 -23.618 1.00 93.56 119 ALA A O 1
ATOM 951 N N . ALA A 1 120 ? -3.796 -1.987 -24.239 1.00 96.94 120 ALA A N 1
ATOM 952 C CA . ALA A 1 120 ? -3.487 -2.039 -25.668 1.00 96.94 120 ALA A CA 1
ATOM 953 C C . ALA A 1 120 ? -2.148 -1.360 -26.023 1.00 96.94 120 ALA A C 1
ATOM 955 O O . ALA A 1 120 ? -1.493 -1.782 -26.977 1.00 96.94 120 ALA A O 1
ATOM 956 N N . ILE A 1 121 ? -1.717 -0.360 -25.244 1.00 97.19 121 ILE A N 1
ATOM 957 C CA . ILE A 1 121 ? -0.455 0.360 -25.454 1.00 97.19 121 ILE A CA 1
ATOM 958 C C . ILE A 1 121 ? 0.768 -0.560 -25.363 1.00 97.19 121 ILE A C 1
ATOM 960 O O . ILE A 1 121 ? 1.762 -0.311 -26.043 1.00 97.19 121 ILE A O 1
ATOM 964 N N . THR A 1 122 ? 0.699 -1.647 -24.582 1.00 97.38 122 THR A N 1
ATOM 965 C CA . THR A 1 122 ? 1.837 -2.562 -24.402 1.00 97.38 122 THR A CA 1
ATOM 966 C C . THR A 1 122 ? 2.229 -3.258 -25.696 1.00 97.38 122 THR A C 1
ATOM 968 O O . THR A 1 122 ? 3.388 -3.599 -25.861 1.00 97.38 122 THR A O 1
ATOM 971 N N . LYS A 1 123 ? 1.290 -3.410 -26.635 1.00 97.31 123 LYS A N 1
ATOM 972 C CA . LYS A 1 123 ? 1.506 -4.105 -27.910 1.00 97.31 123 LYS A CA 1
ATOM 973 C C . LYS A 1 123 ? 2.104 -3.226 -29.008 1.00 97.31 123 LYS A C 1
ATOM 975 O O . LYS A 1 123 ? 2.421 -3.735 -30.078 1.00 97.31 123 LYS A O 1
ATOM 980 N N . VAL A 1 124 ? 2.146 -1.908 -28.802 1.00 97.38 124 VAL A N 1
ATOM 981 C CA . VAL A 1 124 ? 2.518 -0.938 -29.850 1.00 97.38 124 VAL A CA 1
ATOM 982 C C . VAL A 1 124 ? 3.648 0.000 -29.438 1.00 97.38 124 VAL A C 1
ATOM 984 O O . VAL A 1 124 ? 4.313 0.553 -30.312 1.00 97.38 124 VAL A O 1
ATOM 987 N N . ALA A 1 125 ? 3.860 0.207 -28.137 1.00 98.06 125 ALA A N 1
ATOM 988 C CA . ALA A 1 125 ? 4.954 1.024 -27.633 1.00 98.06 125 ALA A CA 1
ATOM 989 C C . ALA A 1 125 ? 6.290 0.274 -27.738 1.00 98.06 125 ALA A C 1
ATOM 991 O O . ALA A 1 125 ? 6.374 -0.896 -27.383 1.00 98.06 125 ALA A O 1
ATOM 992 N N . ASN A 1 126 ? 7.338 0.968 -28.179 1.00 98.25 126 ASN A N 1
ATOM 993 C CA . ASN A 1 126 ? 8.707 0.452 -28.249 1.00 98.25 126 ASN A CA 1
ATOM 994 C C . ASN A 1 126 ? 9.578 1.024 -27.127 1.00 98.25 126 ASN A C 1
ATOM 996 O O . ASN A 1 126 ? 10.438 0.319 -26.605 1.00 98.25 126 ASN A O 1
ATOM 1000 N N . HIS A 1 127 ? 9.347 2.284 -26.746 1.00 98.56 127 HIS A N 1
ATOM 1001 C CA . HIS A 1 127 ? 10.054 2.955 -25.654 1.00 98.56 127 HIS A CA 1
ATOM 1002 C C . HIS A 1 127 ? 9.064 3.495 -24.631 1.00 98.56 127 HIS A C 1
ATOM 1004 O O . HIS A 1 127 ? 8.143 4.231 -24.983 1.00 98.56 127 HIS A O 1
ATOM 1010 N N . VAL A 1 128 ? 9.237 3.144 -23.360 1.00 98.75 128 VAL A N 1
ATOM 1011 C CA . VAL A 1 128 ? 8.273 3.499 -22.314 1.00 98.75 128 VAL A CA 1
ATOM 1012 C C . VAL A 1 128 ? 8.979 4.040 -21.088 1.00 98.75 128 VAL A C 1
ATOM 1014 O O . VAL A 1 128 ? 9.858 3.389 -20.533 1.00 98.75 128 VAL A O 1
ATOM 1017 N N . ALA A 1 129 ? 8.531 5.198 -20.611 1.00 98.81 129 ALA A N 1
ATOM 1018 C CA . ALA A 1 129 ? 8.981 5.750 -19.344 1.00 98.81 129 ALA A CA 1
ATOM 1019 C C . ALA A 1 129 ? 8.006 5.360 -18.220 1.00 98.81 129 ALA A C 1
ATOM 1021 O O . ALA A 1 129 ? 6.793 5.562 -18.322 1.00 98.81 129 ALA A O 1
ATOM 1022 N N . VAL A 1 130 ? 8.525 4.817 -17.120 1.00 98.75 130 VAL A N 1
ATOM 1023 C CA . VAL A 1 130 ? 7.738 4.432 -15.939 1.00 98.75 130 VAL A CA 1
ATOM 1024 C C . VAL A 1 130 ? 8.288 5.150 -14.716 1.00 98.75 130 VAL A C 1
ATOM 1026 O O . VAL A 1 130 ? 9.450 4.985 -14.367 1.00 98.75 130 VAL A O 1
ATOM 1029 N N . VAL A 1 131 ? 7.454 5.924 -14.023 1.00 98.25 131 VAL A N 1
ATOM 1030 C CA . VAL A 1 131 ? 7.853 6.657 -12.811 1.00 98.25 131 VAL A CA 1
ATOM 1031 C C . VAL A 1 131 ? 7.439 5.875 -11.574 1.00 98.25 131 VAL A C 1
ATOM 1033 O O . VAL A 1 131 ? 6.248 5.733 -11.298 1.00 98.25 131 VAL A O 1
ATOM 1036 N N . GLY A 1 132 ? 8.413 5.419 -10.791 1.00 96.44 132 GLY A N 1
ATOM 1037 C CA . GLY A 1 132 ? 8.197 4.730 -9.521 1.00 96.44 132 GLY A CA 1
ATOM 1038 C C . GLY A 1 132 ? 9.220 3.625 -9.258 1.00 96.44 132 GLY A C 1
ATOM 1039 O O . GLY A 1 132 ? 9.785 3.051 -10.177 1.00 96.44 132 GLY A O 1
ATOM 1040 N N . GLY A 1 133 ? 9.433 3.303 -7.981 1.00 94.50 133 GLY A N 1
ATOM 1041 C CA . GLY A 1 133 ? 10.352 2.242 -7.538 1.00 94.50 133 GLY A CA 1
ATOM 1042 C C . GLY A 1 133 ? 9.665 1.136 -6.735 1.00 94.50 133 GLY A C 1
ATOM 1043 O O . GLY A 1 133 ? 10.307 0.477 -5.926 1.00 94.50 133 GLY A O 1
ATOM 1044 N N . ALA A 1 134 ? 8.346 0.981 -6.879 1.00 93.94 134 ALA A N 1
ATOM 1045 C CA . ALA A 1 134 ? 7.539 0.046 -6.094 1.00 93.94 134 ALA A CA 1
ATOM 1046 C C . ALA A 1 134 ? 6.836 -0.998 -6.976 1.00 93.94 134 ALA A C 1
ATOM 1048 O O . ALA A 1 134 ? 6.919 -0.936 -8.202 1.00 93.94 134 ALA A O 1
ATOM 1049 N N . LYS A 1 135 ? 6.096 -1.929 -6.355 1.00 94.12 135 LYS A N 1
ATOM 1050 C CA . LYS A 1 135 ? 5.477 -3.092 -7.018 1.00 94.12 135 LYS A CA 1
ATOM 1051 C C . LYS A 1 135 ? 4.766 -2.771 -8.334 1.00 94.12 135 LYS A C 1
ATOM 1053 O O . LYS A 1 135 ? 5.014 -3.439 -9.327 1.00 94.12 135 LYS A O 1
ATOM 1058 N N . SER A 1 136 ? 3.920 -1.738 -8.360 1.00 96.38 136 SER A N 1
ATOM 1059 C CA . SER A 1 136 ? 3.191 -1.360 -9.577 1.00 96.38 136 SER A CA 1
ATOM 1060 C C . SER A 1 136 ? 4.122 -0.933 -10.713 1.00 96.38 136 SER A C 1
ATOM 1062 O O . SER A 1 136 ? 3.869 -1.290 -11.855 1.00 96.38 136 SER A O 1
ATOM 1064 N N . ALA A 1 137 ? 5.204 -0.208 -10.411 1.00 97.62 137 ALA A N 1
ATOM 1065 C CA . ALA A 1 137 ? 6.184 0.197 -11.416 1.00 97.62 137 ALA A CA 1
ATOM 1066 C C . ALA A 1 137 ? 6.896 -1.025 -12.014 1.00 97.62 137 ALA A C 1
ATOM 1068 O O . ALA A 1 137 ? 7.052 -1.109 -13.227 1.00 97.62 137 ALA A O 1
ATOM 1069 N N . PHE A 1 138 ? 7.259 -1.999 -11.172 1.00 97.62 138 PHE A N 1
ATOM 1070 C CA . PHE A 1 138 ? 7.879 -3.248 -11.618 1.00 97.62 138 PHE A CA 1
ATOM 1071 C C . PHE A 1 138 ? 6.919 -4.098 -12.460 1.00 97.62 138 PHE A C 1
ATOM 1073 O O . PHE A 1 138 ? 7.326 -4.612 -13.495 1.00 97.62 138 PHE A O 1
ATOM 1080 N N . ASP A 1 139 ? 5.642 -4.189 -12.076 1.00 97.25 139 ASP A N 1
ATOM 1081 C CA . ASP A 1 139 ? 4.621 -4.924 -12.839 1.00 97.25 139 ASP A CA 1
ATOM 1082 C C . ASP A 1 139 ? 4.393 -4.320 -14.224 1.00 97.25 139 ASP A C 1
ATOM 1084 O O . ASP A 1 139 ? 4.335 -5.047 -15.214 1.00 97.25 139 ASP A O 1
ATOM 1088 N N . ILE A 1 140 ? 4.309 -2.991 -14.294 1.00 98.19 140 ILE A N 1
ATOM 1089 C CA . ILE A 1 140 ? 4.154 -2.261 -15.554 1.00 98.19 140 ILE A CA 1
ATOM 1090 C C . ILE A 1 140 ? 5.397 -2.445 -16.427 1.00 98.19 140 ILE A C 1
ATOM 1092 O O . ILE A 1 140 ? 5.269 -2.818 -17.591 1.00 98.19 140 ILE A O 1
ATOM 1096 N N . ALA A 1 141 ? 6.595 -2.239 -15.869 1.00 98.31 141 ALA A N 1
ATOM 1097 C CA . ALA A 1 141 ? 7.847 -2.420 -16.599 1.00 98.31 141 ALA A CA 1
ATOM 1098 C C . ALA A 1 141 ? 7.979 -3.848 -17.145 1.00 98.31 141 ALA A C 1
ATOM 1100 O O . ALA A 1 141 ? 8.290 -4.037 -18.319 1.00 98.31 141 ALA A O 1
ATOM 1101 N N . TYR A 1 142 ? 7.673 -4.853 -16.320 1.00 98.12 142 TYR A N 1
ATOM 1102 C CA . TYR A 1 142 ? 7.690 -6.250 -16.735 1.00 98.12 142 TYR A CA 1
ATOM 1103 C C . TYR A 1 142 ? 6.714 -6.505 -17.888 1.00 98.12 142 TYR A C 1
ATOM 1105 O O . TYR A 1 142 ? 7.107 -7.101 -18.885 1.00 98.12 142 TYR A O 1
ATOM 1113 N N . ALA A 1 143 ? 5.471 -6.020 -17.785 1.00 97.81 143 ALA A N 1
ATOM 1114 C CA . ALA A 1 143 ? 4.449 -6.202 -18.815 1.00 97.81 143 ALA A CA 1
ATOM 1115 C C . ALA A 1 143 ? 4.858 -5.612 -20.175 1.00 97.81 143 ALA A C 1
ATOM 1117 O O . ALA A 1 143 ? 4.655 -6.257 -21.197 1.00 97.81 143 ALA A O 1
ATOM 1118 N N . PHE A 1 144 ? 5.477 -4.428 -20.195 1.00 98.50 144 PHE A N 1
ATOM 1119 C CA . PHE A 1 144 ? 5.992 -3.829 -21.430 1.00 98.50 144 PHE A CA 1
ATOM 1120 C C . PHE A 1 144 ? 7.169 -4.612 -22.021 1.00 98.50 144 PHE A C 1
ATOM 1122 O O . PHE A 1 144 ? 7.189 -4.874 -23.221 1.00 98.50 144 PHE A O 1
ATOM 1129 N N . VAL A 1 145 ? 8.120 -5.043 -21.187 1.00 98.31 145 VAL A N 1
ATOM 1130 C CA . VAL A 1 145 ? 9.266 -5.839 -21.654 1.00 98.31 145 VAL A CA 1
ATOM 1131 C C . VAL A 1 145 ? 8.828 -7.193 -22.216 1.00 98.31 145 VAL A C 1
ATOM 1133 O O . VAL A 1 145 ? 9.419 -7.663 -23.184 1.00 98.31 145 VAL A O 1
ATOM 1136 N N . GLN A 1 146 ? 7.779 -7.815 -21.663 1.00 97.44 146 GLN A N 1
ATOM 1137 C CA . GLN A 1 146 ? 7.232 -9.062 -22.219 1.00 97.44 146 GLN A CA 1
ATOM 1138 C C . GLN A 1 146 ? 6.664 -8.891 -23.636 1.00 97.44 146 GLN A C 1
ATOM 1140 O O . GLN A 1 146 ? 6.689 -9.841 -24.412 1.00 97.44 146 GLN A O 1
ATOM 1145 N N . GLU A 1 147 ? 6.205 -7.692 -23.989 1.00 97.69 147 GLU A N 1
ATOM 1146 C CA . GLU A 1 147 ? 5.741 -7.352 -25.341 1.00 97.69 147 GLU A CA 1
ATOM 1147 C C . GLU A 1 147 ? 6.872 -6.795 -26.234 1.00 97.69 147 GLU A C 1
ATOM 1149 O O . GLU A 1 147 ? 6.637 -6.415 -27.378 1.00 97.69 147 GLU A O 1
ATOM 1154 N N . GLY A 1 148 ? 8.118 -6.780 -25.741 1.00 97.62 148 GLY A N 1
ATOM 1155 C CA . GLY A 1 148 ? 9.311 -6.406 -26.508 1.00 97.62 148 GLY A CA 1
ATOM 1156 C C . GLY A 1 148 ? 9.729 -4.936 -26.411 1.00 97.62 148 GLY A C 1
ATOM 1157 O O . GLY A 1 148 ? 10.680 -4.543 -27.085 1.00 97.62 148 GLY A O 1
ATOM 1158 N N . ALA A 1 149 ? 9.071 -4.128 -25.578 1.00 98.44 149 ALA A N 1
ATOM 1159 C CA . ALA A 1 149 ? 9.446 -2.731 -25.375 1.00 98.44 149 ALA A CA 1
ATOM 1160 C C . ALA A 1 149 ? 10.697 -2.582 -24.490 1.00 98.44 149 ALA A C 1
ATOM 1162 O O . ALA A 1 149 ? 10.933 -3.371 -23.572 1.00 98.44 149 ALA A O 1
ATOM 1163 N N . GLN A 1 150 ? 11.463 -1.514 -24.714 1.00 98.62 150 GLN A N 1
ATOM 1164 C CA . GLN A 1 150 ? 12.477 -1.032 -23.780 1.00 98.62 150 GLN A CA 1
ATOM 1165 C C . GLN A 1 150 ? 11.837 -0.076 -22.768 1.00 98.62 150 GLN A C 1
ATOM 1167 O O . GLN A 1 150 ? 11.075 0.822 -23.137 1.00 98.62 150 GLN A O 1
ATOM 1172 N N . VAL A 1 151 ? 12.169 -0.247 -21.489 1.00 98.88 151 VAL A N 1
ATOM 1173 C CA . VAL A 1 151 ? 11.606 0.552 -20.396 1.00 98.88 151 VAL A CA 1
ATOM 1174 C C . VAL A 1 151 ? 12.682 1.392 -19.719 1.00 98.88 151 VAL A C 1
ATOM 1176 O O . VAL A 1 151 ? 13.708 0.873 -19.291 1.00 98.88 151 VAL A O 1
ATOM 1179 N N . ASP A 1 152 ? 12.405 2.679 -19.546 1.00 98.81 152 ASP A N 1
ATOM 1180 C CA . ASP A 1 152 ? 13.153 3.579 -18.676 1.00 98.81 152 ASP A CA 1
ATOM 1181 C C . ASP A 1 152 ? 12.402 3.743 -17.347 1.00 98.81 152 ASP A C 1
ATOM 1183 O O . ASP A 1 152 ? 11.352 4.385 -17.263 1.00 98.81 152 ASP A O 1
ATOM 1187 N N . LEU A 1 153 ? 12.929 3.124 -16.292 1.00 98.56 153 LEU A N 1
ATOM 1188 C CA . LEU A 1 153 ? 12.370 3.145 -14.945 1.00 98.56 153 LEU A CA 1
ATOM 1189 C C . LEU A 1 153 ? 12.972 4.302 -14.140 1.00 98.56 153 LEU A C 1
ATOM 1191 O O . LEU A 1 153 ? 14.136 4.266 -13.748 1.00 98.56 153 LEU A O 1
ATOM 1195 N N . ILE A 1 154 ? 12.163 5.321 -13.866 1.00 98.31 154 ILE A N 1
ATOM 1196 C CA . ILE A 1 154 ? 12.583 6.577 -13.244 1.00 98.31 154 ILE A CA 1
ATOM 1197 C C . ILE A 1 154 ? 12.209 6.580 -11.759 1.00 98.31 154 ILE A C 1
ATOM 1199 O O . ILE A 1 154 ? 11.038 6.468 -11.377 1.00 98.31 154 ILE A O 1
ATOM 1203 N N . ILE A 1 155 ? 13.213 6.756 -10.904 1.00 96.56 155 ILE A N 1
ATOM 1204 C CA . ILE A 1 155 ? 13.109 6.775 -9.447 1.00 96.56 155 ILE A CA 1
ATOM 1205 C C . ILE A 1 155 ? 13.535 8.151 -8.956 1.00 96.56 155 ILE A C 1
ATOM 1207 O O . ILE A 1 155 ? 14.683 8.555 -9.099 1.00 96.56 155 ILE A O 1
ATOM 1211 N N . ARG A 1 156 ? 12.607 8.874 -8.332 1.00 94.38 156 ARG A N 1
ATOM 1212 C CA . ARG A 1 156 ? 12.894 10.218 -7.825 1.00 94.38 156 ARG A CA 1
ATOM 1213 C C . ARG A 1 156 ? 13.870 10.162 -6.644 1.00 94.38 156 ARG A C 1
ATOM 1215 O O . ARG A 1 156 ? 13.528 9.485 -5.670 1.00 94.38 156 ARG A O 1
ATOM 1222 N N . PRO A 1 157 ? 14.981 10.924 -6.652 1.00 92.25 157 PRO A N 1
ATOM 1223 C CA . PRO A 1 157 ? 15.920 11.006 -5.528 1.00 92.25 157 PRO A CA 1
ATOM 1224 C C . PRO A 1 157 ? 15.254 11.476 -4.226 1.00 92.25 157 PRO A C 1
ATOM 1226 O O . PRO A 1 157 ? 15.590 11.005 -3.139 1.00 92.25 157 PRO A O 1
ATOM 1229 N N . ASN A 1 158 ? 14.254 12.359 -4.343 1.00 90.00 158 ASN A N 1
ATOM 1230 C CA . ASN A 1 158 ? 13.497 12.922 -3.221 1.00 90.00 158 ASN A CA 1
ATOM 1231 C C . ASN A 1 158 ? 12.176 12.168 -2.968 1.00 90.00 158 ASN A C 1
ATOM 1233 O O . ASN A 1 158 ? 11.153 12.765 -2.629 1.00 90.00 158 ASN A O 1
ATOM 1237 N N . GLY A 1 159 ? 12.157 10.855 -3.216 1.00 87.94 159 GLY A N 1
ATOM 1238 C CA . GLY A 1 159 ? 10.997 9.983 -3.021 1.00 87.94 159 GLY A CA 1
ATOM 1239 C C . GLY A 1 159 ? 11.083 9.100 -1.771 1.00 87.94 159 GLY A C 1
ATOM 1240 O O . GLY A 1 159 ? 11.922 9.293 -0.898 1.00 87.94 159 GLY A O 1
ATOM 1241 N N . ASN A 1 160 ? 10.221 8.078 -1.715 1.00 86.94 160 ASN A N 1
ATOM 1242 C CA . ASN A 1 160 ? 10.303 6.998 -0.715 1.00 86.94 160 ASN A CA 1
ATOM 1243 C C . ASN A 1 160 ? 11.349 5.923 -1.075 1.00 86.94 160 ASN A C 1
ATOM 1245 O O . ASN A 1 160 ? 11.579 5.006 -0.293 1.00 86.94 160 ASN A O 1
ATOM 1249 N N . GLY A 1 161 ? 11.961 6.036 -2.256 1.00 89.06 161 GLY A N 1
ATOM 1250 C CA . GLY A 1 161 ? 12.948 5.094 -2.766 1.00 89.06 161 GLY A CA 1
ATOM 1251 C C . GLY A 1 161 ? 12.368 3.785 -3.304 1.00 89.06 161 GLY A C 1
ATOM 1252 O O . GLY A 1 161 ? 11.144 3.614 -3.369 1.00 89.06 161 GLY A O 1
ATOM 1253 N N . PRO A 1 162 ? 13.257 2.872 -3.728 1.00 93.06 162 PRO A N 1
ATOM 1254 C CA . PRO A 1 162 ? 12.885 1.540 -4.175 1.00 93.06 162 PRO A CA 1
ATOM 1255 C C . PRO A 1 162 ? 12.322 0.687 -3.033 1.00 93.06 162 PRO A C 1
ATOM 1257 O O . PRO A 1 162 ? 12.830 0.709 -1.909 1.00 93.06 162 PRO A O 1
ATOM 1260 N N . VAL A 1 163 ? 11.296 -0.104 -3.335 1.00 93.69 163 VAL A N 1
ATOM 1261 C CA . VAL A 1 163 ? 10.734 -1.097 -2.416 1.00 93.69 163 VAL A CA 1
ATOM 1262 C C . VAL A 1 163 ? 11.630 -2.335 -2.345 1.00 93.69 163 VAL A C 1
ATOM 1264 O O . VAL A 1 163 ? 12.300 -2.692 -3.316 1.00 93.69 163 VAL A O 1
ATOM 1267 N N . TRP A 1 164 ? 11.598 -3.049 -1.220 1.00 93.50 164 TRP A N 1
ATOM 1268 C CA . TRP A 1 164 ? 12.185 -4.386 -1.148 1.00 93.50 164 TRP A CA 1
ATOM 1269 C C . TRP A 1 164 ? 11.419 -5.340 -2.064 1.00 93.50 164 TRP A C 1
ATOM 1271 O O . TRP A 1 164 ? 10.207 -5.474 -1.916 1.00 93.50 164 TRP A O 1
ATOM 1281 N N . LEU A 1 165 ? 12.110 -6.024 -2.978 1.00 93.25 165 LEU A N 1
ATOM 1282 C CA . LEU A 1 165 ? 11.536 -7.092 -3.799 1.00 93.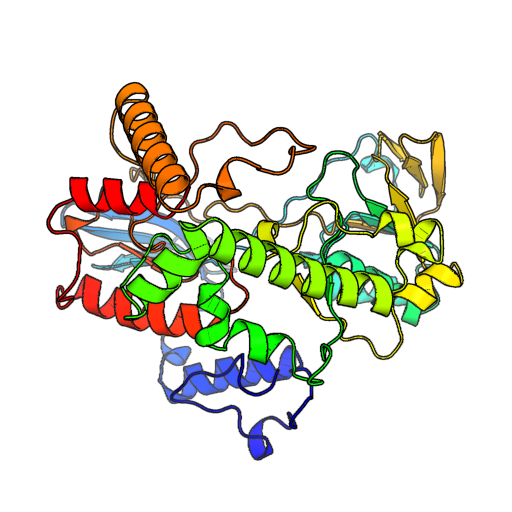25 165 LEU A CA 1
ATOM 1283 C C . LEU A 1 165 ? 12.102 -8.436 -3.331 1.00 93.25 165 LEU A C 1
ATOM 1285 O O . LEU A 1 165 ? 13.149 -8.869 -3.798 1.00 93.25 165 LEU A O 1
ATOM 1289 N N . ALA A 1 166 ? 11.452 -9.071 -2.363 1.00 90.81 166 ALA A N 1
ATOM 1290 C CA . ALA A 1 166 ? 11.909 -10.338 -1.808 1.00 90.81 166 ALA A CA 1
ATOM 1291 C C . ALA A 1 166 ? 11.651 -11.507 -2.777 1.00 90.81 166 ALA A C 1
ATOM 1293 O O . ALA A 1 166 ? 10.637 -11.503 -3.484 1.00 90.81 166 ALA A O 1
ATOM 1294 N N . PRO A 1 167 ? 12.514 -12.537 -2.794 1.00 88.25 167 PRO A N 1
ATOM 1295 C CA . PRO A 1 167 ? 12.183 -13.799 -3.446 1.00 88.25 167 PRO A CA 1
ATOM 1296 C C . PRO A 1 167 ? 10.952 -14.432 -2.770 1.00 88.25 167 PRO A C 1
ATOM 1298 O O . PRO A 1 167 ? 10.725 -14.202 -1.583 1.00 88.25 167 PRO A O 1
ATOM 1301 N N . PRO A 1 168 ? 10.161 -15.262 -3.470 1.00 85.50 168 PRO A N 1
ATOM 1302 C CA . PRO A 1 168 ? 8.972 -15.891 -2.885 1.00 85.50 168 PRO A CA 1
ATOM 1303 C C . PRO A 1 168 ? 9.305 -16.825 -1.711 1.00 85.50 168 PRO A C 1
ATOM 1305 O O . PRO A 1 168 ? 8.491 -16.989 -0.799 1.00 85.50 168 PRO A O 1
ATOM 1308 N N . PHE A 1 169 ? 10.519 -17.384 -1.698 1.00 85.06 169 PHE A N 1
ATOM 1309 C CA . PHE A 1 169 ? 11.042 -18.227 -0.627 1.00 85.06 169 PHE A CA 1
ATOM 1310 C C . PHE A 1 169 ? 12.355 -17.658 -0.102 1.00 85.06 169 PHE A C 1
ATOM 1312 O O . PHE A 1 169 ? 13.225 -17.302 -0.894 1.00 85.06 169 PHE A O 1
ATOM 1319 N N . VAL A 1 170 ? 12.522 -17.623 1.218 1.00 76.38 170 VAL A N 1
ATOM 1320 C CA . VAL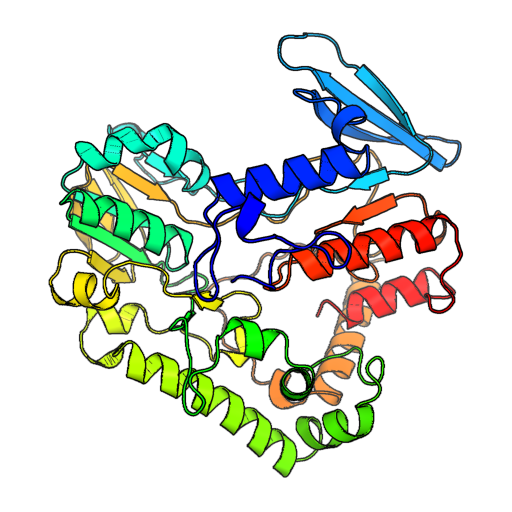 A 1 170 ? 13.726 -17.071 1.862 1.00 76.38 170 VAL A CA 1
ATOM 1321 C C . VAL A 1 170 ? 14.565 -18.133 2.556 1.00 76.38 170 VAL A C 1
ATOM 1323 O O . VAL A 1 170 ? 14.062 -19.171 3.007 1.00 76.38 170 VAL A O 1
ATOM 1326 N N . THR A 1 171 ? 15.872 -17.886 2.624 1.00 67.38 171 THR A N 1
ATOM 1327 C CA . THR A 1 171 ? 16.840 -18.796 3.238 1.00 67.38 171 THR A CA 1
ATOM 1328 C C . THR A 1 171 ? 16.865 -18.604 4.774 1.00 67.38 171 THR A C 1
ATOM 1330 O O . THR A 1 171 ? 16.301 -17.637 5.289 1.00 67.38 171 THR A O 1
ATOM 1333 N N . PRO A 1 172 ? 17.427 -19.542 5.567 1.00 68.06 172 PRO A N 1
ATOM 1334 C CA . PRO A 1 172 ? 17.950 -20.855 5.179 1.00 68.06 172 PRO A CA 1
ATOM 1335 C C . PRO A 1 172 ? 16.863 -21.930 5.026 1.00 68.06 172 PRO A C 1
ATOM 1337 O O . PRO A 1 172 ? 17.118 -22.974 4.433 1.00 68.06 172 PRO A O 1
ATOM 1340 N N . LEU A 1 173 ? 15.648 -21.695 5.533 1.00 76.44 173 LEU A N 1
ATOM 1341 C CA . LEU A 1 173 ? 14.606 -22.726 5.633 1.00 76.44 173 LEU A CA 1
ATOM 1342 C C . LEU A 1 173 ? 13.763 -22.906 4.359 1.00 76.44 173 LEU A C 1
ATOM 1344 O O . LEU A 1 173 ? 12.885 -23.767 4.349 1.00 76.44 173 LEU A O 1
ATOM 1348 N N . LYS A 1 174 ? 14.000 -22.101 3.310 1.00 80.25 174 LYS A N 1
ATOM 1349 C CA . LYS A 1 174 ? 13.210 -22.068 2.063 1.00 80.25 174 LYS A CA 1
ATOM 1350 C C . LYS A 1 174 ? 11.706 -21.948 2.335 1.00 80.25 174 LYS A C 1
ATOM 1352 O O . LYS A 1 174 ? 10.886 -22.595 1.691 1.00 80.25 174 LYS A O 1
ATOM 1357 N N . ARG A 1 175 ? 11.357 -21.136 3.334 1.00 83.19 175 ARG A N 1
ATOM 1358 C CA . ARG A 1 175 ? 9.971 -20.856 3.729 1.00 83.19 175 ARG A CA 1
ATOM 1359 C C . ARG A 1 175 ? 9.425 -19.699 2.912 1.00 83.19 175 ARG A C 1
ATOM 1361 O O . ARG A 1 175 ? 10.194 -18.836 2.490 1.00 83.19 175 ARG A O 1
ATOM 1368 N N . LYS A 1 176 ? 8.108 -19.675 2.703 1.00 83.88 176 LYS A N 1
ATOM 1369 C CA . LYS A 1 176 ? 7.456 -18.558 2.009 1.00 83.88 176 LYS A CA 1
ATOM 1370 C C . LYS A 1 176 ? 7.652 -17.282 2.824 1.00 83.88 176 LYS A C 1
ATOM 1372 O O . LYS A 1 176 ? 7.505 -17.310 4.045 1.00 83.88 176 LYS A O 1
ATOM 1377 N N . VAL A 1 177 ? 7.920 -16.156 2.163 1.00 83.31 177 VAL A N 1
ATOM 1378 C CA . VAL A 1 177 ? 8.014 -14.847 2.847 1.00 83.31 177 VAL A CA 1
ATOM 1379 C C . VAL A 1 177 ? 6.753 -14.563 3.665 1.00 83.31 177 VAL A C 1
ATOM 1381 O O . VAL A 1 177 ? 6.833 -14.130 4.811 1.00 83.31 177 VAL A O 1
ATOM 1384 N N . GLU A 1 178 ? 5.588 -14.877 3.101 1.00 81.88 178 GLU A N 1
ATOM 1385 C CA . GLU A 1 178 ? 4.277 -14.726 3.743 1.00 81.88 178 GLU A CA 1
ATOM 1386 C C . GLU A 1 178 ? 4.173 -15.502 5.066 1.00 81.88 178 GLU A C 1
ATOM 1388 O O . GLU A 1 178 ? 3.690 -14.963 6.060 1.00 81.88 178 GLU A O 1
ATOM 1393 N N . GLU A 1 179 ? 4.690 -16.736 5.120 1.00 84.31 179 GLU A N 1
ATOM 1394 C CA . GLU A 1 179 ? 4.676 -17.556 6.341 1.00 84.31 179 GLU A CA 1
ATOM 1395 C C . GLU A 1 179 ? 5.474 -16.892 7.464 1.00 84.31 179 GLU A C 1
ATOM 1397 O O . GLU A 1 179 ? 5.069 -16.943 8.627 1.00 84.31 179 GLU A O 1
ATOM 1402 N N . LEU A 1 180 ? 6.586 -16.229 7.134 1.00 83.44 180 LEU A N 1
ATOM 1403 C CA . LEU A 1 180 ? 7.364 -15.509 8.134 1.00 83.44 180 LEU A CA 1
ATOM 1404 C C . LEU A 1 180 ? 6.582 -14.321 8.704 1.00 83.44 180 LEU A C 1
ATOM 1406 O O . LEU A 1 180 ? 6.546 -14.136 9.920 1.00 83.44 180 LEU A O 1
ATOM 1410 N N . LEU A 1 181 ? 5.905 -13.557 7.843 1.00 81.25 181 LEU A N 1
ATOM 1411 C CA . LEU A 1 181 ? 5.097 -12.405 8.256 1.00 81.25 181 LEU A CA 1
ATOM 1412 C C . LEU A 1 181 ? 3.930 -12.807 9.173 1.00 81.25 181 LEU A C 1
ATOM 1414 O O . LEU A 1 181 ? 3.520 -12.023 10.030 1.00 81.25 181 LEU A O 1
ATOM 1418 N N . HIS A 1 182 ? 3.413 -14.030 9.029 1.00 84.81 182 HIS A N 1
ATOM 1419 C CA . HIS A 1 182 ? 2.301 -14.556 9.831 1.00 84.81 182 HIS A CA 1
ATOM 1420 C C . HIS A 1 182 ? 2.729 -15.512 10.955 1.00 84.81 182 HIS A C 1
ATOM 1422 O O . HIS A 1 182 ? 1.883 -16.072 11.654 1.00 84.81 182 HIS A O 1
ATOM 1428 N N . THR A 1 183 ? 4.032 -15.658 11.207 1.00 88.19 183 THR A N 1
ATOM 1429 C CA . THR A 1 183 ? 4.548 -16.468 12.318 1.00 88.19 183 THR A CA 1
ATOM 1430 C C . THR A 1 183 ? 4.633 -15.644 13.605 1.00 88.19 183 THR A C 1
ATOM 1432 O O . THR A 1 183 ? 5.433 -14.716 13.715 1.00 88.19 183 THR A O 1
ATOM 1435 N N . ARG A 1 184 ? 3.868 -16.031 14.641 1.00 87.88 184 ARG A N 1
ATOM 1436 C CA . ARG A 1 184 ? 3.803 -15.315 15.938 1.00 87.88 184 ARG A CA 1
ATOM 1437 C C . ARG A 1 184 ? 5.175 -15.026 16.553 1.00 87.88 184 ARG A C 1
ATOM 1439 O O . ARG A 1 184 ? 5.398 -13.909 17.008 1.00 87.88 184 ARG A O 1
ATOM 1446 N N . LEU A 1 185 ? 6.085 -16.003 16.525 1.00 89.62 185 LEU A N 1
ATOM 1447 C CA . LEU A 1 185 ? 7.454 -15.876 17.040 1.00 89.62 185 LEU A CA 1
ATOM 1448 C C . LEU A 1 185 ? 8.201 -14.686 16.416 1.00 89.62 185 LEU A C 1
ATOM 1450 O O . LEU A 1 185 ? 8.912 -13.960 17.105 1.00 89.62 185 LEU A O 1
ATOM 1454 N N . LEU A 1 186 ? 8.024 -14.465 15.112 1.00 89.81 186 LEU A N 1
ATOM 1455 C CA . LEU A 1 186 ? 8.760 -13.439 14.373 1.00 89.81 186 LEU A CA 1
ATOM 1456 C C . LEU A 1 186 ? 8.228 -12.033 14.644 1.00 89.81 186 LEU A C 1
ATOM 1458 O O . LEU A 1 186 ? 8.979 -11.062 14.568 1.00 89.81 186 LEU A O 1
ATOM 1462 N N . THR A 1 187 ? 6.975 -11.914 15.093 1.00 88.62 187 THR A N 1
ATOM 1463 C CA . THR A 1 187 ? 6.430 -10.626 15.544 1.00 88.62 187 THR A CA 1
ATOM 1464 C C . THR A 1 187 ? 7.207 -10.046 16.730 1.00 88.62 187 THR A C 1
ATOM 1466 O O . THR A 1 187 ? 7.158 -8.837 16.950 1.00 88.62 187 THR A O 1
ATOM 1469 N N . TRP A 1 188 ? 7.933 -10.867 17.501 1.00 91.50 188 TRP A N 1
ATOM 1470 C CA . TRP A 1 188 ? 8.710 -10.417 18.661 1.00 91.50 188 TRP A CA 1
ATOM 1471 C C . TRP A 1 188 ? 9.909 -9.551 18.277 1.00 91.50 188 TRP A C 1
ATOM 1473 O O . TRP A 1 188 ? 10.336 -8.728 19.080 1.00 91.50 188 TRP A O 1
ATOM 1483 N N . PHE A 1 189 ? 10.408 -9.687 17.047 1.00 92.00 189 PHE A N 1
ATOM 1484 C CA . PHE A 1 189 ? 11.533 -8.914 16.512 1.00 92.00 189 PHE A CA 1
ATOM 1485 C C . PHE A 1 189 ? 11.118 -7.538 15.975 1.00 92.00 189 PHE A C 1
ATOM 1487 O O . PHE A 1 189 ? 11.976 -6.730 15.628 1.00 92.00 189 PHE A O 1
ATOM 1494 N N . SER A 1 190 ? 9.814 -7.252 15.923 1.00 89.81 190 SER A N 1
ATOM 1495 C CA . SER A 1 190 ? 9.282 -5.937 15.560 1.00 89.81 190 SER A CA 1
ATOM 1496 C C . SER A 1 190 ? 8.911 -5.135 16.814 1.00 89.81 190 SER A C 1
ATOM 1498 O O . SER A 1 190 ? 8.369 -5.719 17.764 1.00 89.81 190 SER A O 1
ATOM 1500 N N . PRO A 1 191 ? 9.152 -3.812 16.835 1.00 89.31 191 PRO A N 1
ATOM 1501 C CA . PRO A 1 191 ? 8.658 -2.945 17.895 1.00 89.31 191 PRO A CA 1
ATOM 1502 C C . PRO A 1 191 ? 7.127 -2.936 17.850 1.00 89.31 191 PRO A C 1
ATOM 1504 O O . PRO A 1 191 ? 6.517 -2.674 16.816 1.00 89.31 191 PRO A O 1
ATOM 1507 N N . CYS A 1 192 ? 6.495 -3.280 18.969 1.00 88.56 192 CYS A N 1
ATOM 1508 C CA . CYS A 1 192 ? 5.044 -3.411 19.067 1.00 88.56 192 CYS A CA 1
ATOM 1509 C C . CYS A 1 192 ? 4.563 -2.682 20.325 1.00 88.56 192 CYS A C 1
ATOM 1511 O O . CYS A 1 192 ? 4.691 -3.230 21.425 1.00 88.56 192 CYS A O 1
ATOM 1513 N N . PRO A 1 193 ? 4.003 -1.464 20.205 1.00 86.00 193 PRO A N 1
ATOM 1514 C CA . PRO A 1 193 ? 3.590 -0.678 21.366 1.00 86.00 193 PRO A CA 1
ATOM 1515 C C . PRO A 1 193 ? 2.377 -1.278 22.097 1.00 86.00 193 PRO A C 1
ATOM 1517 O O . PRO A 1 193 ? 2.118 -0.919 23.245 1.00 86.00 193 PRO A O 1
ATOM 1520 N N . TRP A 1 194 ? 1.679 -2.250 21.495 1.00 84.94 194 TRP A N 1
ATOM 1521 C CA . TRP A 1 194 ? 0.675 -3.072 22.184 1.00 84.94 194 TRP A CA 1
ATOM 1522 C C . TRP A 1 194 ? 1.280 -4.075 23.178 1.00 84.94 194 TRP A C 1
ATOM 1524 O O . TRP A 1 194 ? 0.543 -4.733 23.905 1.00 84.94 194 TRP A O 1
ATOM 1534 N N . GLY A 1 195 ? 2.610 -4.164 23.270 1.00 72.31 195 GLY A N 1
ATOM 1535 C CA . GLY A 1 195 ? 3.318 -4.792 24.383 1.00 72.31 195 GLY A CA 1
ATOM 1536 C C . GLY A 1 195 ? 2.871 -6.226 24.669 1.00 72.31 195 GLY A C 1
ATOM 1537 O O . GLY A 1 195 ? 3.183 -7.138 23.910 1.00 72.31 195 GLY A O 1
ATOM 1538 N N . ASN A 1 196 ? 2.164 -6.406 25.790 1.00 78.44 196 ASN A N 1
ATOM 1539 C CA . ASN A 1 196 ? 1.798 -7.701 26.371 1.00 78.44 196 ASN A CA 1
ATOM 15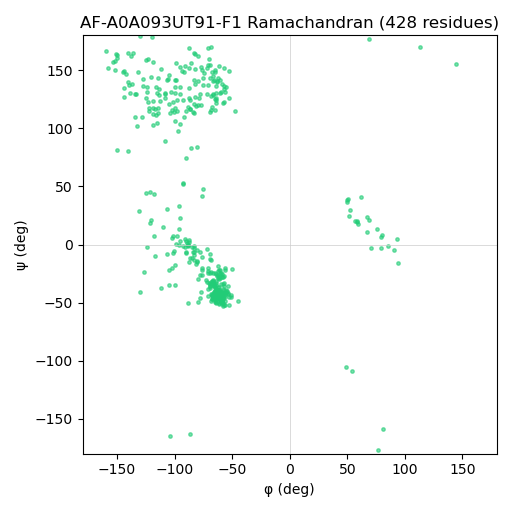40 C C . ASN A 1 196 ? 0.458 -8.256 25.865 1.00 78.44 196 ASN A C 1
ATOM 1542 O O . ASN A 1 196 ? 0.026 -9.293 26.364 1.00 78.44 196 ASN A O 1
ATOM 1546 N N . GLU A 1 197 ? -0.224 -7.584 24.933 1.00 84.38 197 GLU A N 1
ATOM 1547 C CA . GLU A 1 197 ? -1.550 -8.013 24.455 1.00 84.38 197 GLU A CA 1
ATOM 1548 C C . GLU A 1 197 ? -1.539 -9.422 23.830 1.00 84.38 197 GLU A C 1
ATOM 1550 O O . GLU A 1 197 ? -2.552 -10.115 23.853 1.00 84.38 197 GLU A O 1
ATOM 1555 N N . ASP A 1 198 ? -0.390 -9.880 23.324 1.00 85.44 198 ASP A N 1
ATOM 1556 C CA . ASP A 1 198 ? -0.195 -11.235 22.792 1.00 85.44 198 ASP A CA 1
ATOM 1557 C C . ASP A 1 198 ? 0.300 -12.262 23.833 1.00 85.44 198 ASP A C 1
ATOM 1559 O O . ASP A 1 198 ? 0.456 -13.438 23.503 1.00 85.44 198 ASP A O 1
ATOM 1563 N N . GLY A 1 199 ? 0.540 -11.835 25.079 1.00 89.00 199 GLY A N 1
ATOM 1564 C CA . GLY A 1 199 ? 1.059 -12.659 26.175 1.00 89.00 199 GLY A CA 1
ATOM 1565 C C . GLY A 1 199 ? 2.588 -12.787 26.244 1.00 89.00 199 GLY A C 1
ATOM 1566 O O . GLY A 1 199 ? 3.092 -13.401 27.182 1.00 89.00 199 GLY A O 1
ATOM 1567 N N . PHE A 1 200 ? 3.352 -12.187 25.321 1.00 91.00 200 PHE A N 1
ATOM 1568 C CA . PHE A 1 200 ? 4.814 -12.369 25.213 1.00 91.00 200 PHE A CA 1
ATOM 1569 C C . PHE A 1 200 ? 5.634 -11.161 25.684 1.00 91.00 200 PHE A C 1
ATOM 1571 O O . PHE A 1 200 ? 6.758 -10.918 25.239 1.00 91.00 200 PHE A O 1
ATOM 1578 N N . GLY A 1 201 ? 5.093 -10.424 26.652 1.00 90.25 201 GLY A N 1
ATOM 1579 C CA . GLY A 1 201 ? 5.688 -9.211 27.205 1.00 90.25 201 GLY A CA 1
ATOM 1580 C C . GLY A 1 201 ? 7.127 -9.335 27.689 1.00 90.25 201 GLY A C 1
ATOM 1581 O O . GLY A 1 201 ? 7.966 -8.492 27.380 1.00 90.25 201 GLY A O 1
ATOM 1582 N N . ILE A 1 202 ? 7.428 -10.411 28.420 1.00 92.44 202 ILE A N 1
ATOM 1583 C CA . ILE A 1 202 ? 8.771 -10.676 28.963 1.00 92.44 202 ILE A CA 1
ATOM 1584 C C . ILE A 1 202 ? 9.788 -10.832 27.829 1.00 92.44 202 ILE A C 1
ATOM 1586 O O . ILE A 1 202 ? 10.896 -10.304 27.903 1.00 92.44 202 ILE A O 1
ATOM 1590 N N . ILE A 1 203 ? 9.398 -11.517 26.753 1.00 92.81 203 ILE A N 1
ATOM 1591 C CA . ILE A 1 203 ? 10.282 -11.767 25.616 1.00 92.81 203 ILE A CA 1
ATOM 1592 C C .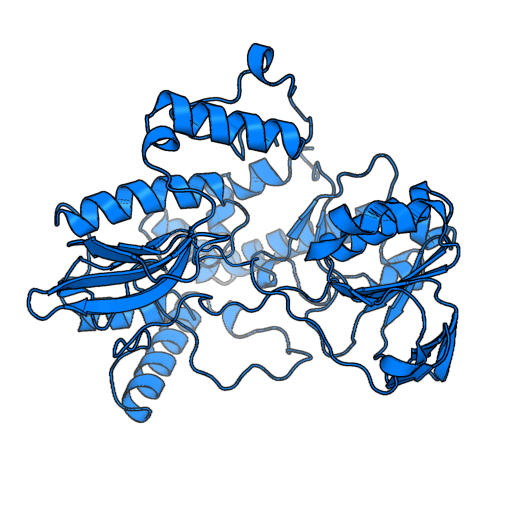 ILE A 1 203 ? 10.526 -10.471 24.846 1.00 92.81 203 ILE A C 1
ATOM 1594 O O . ILE A 1 203 ? 11.671 -10.145 24.543 1.00 92.81 203 ILE A O 1
ATOM 1598 N N . ARG A 1 204 ? 9.473 -9.680 24.602 1.00 92.06 204 ARG A N 1
ATOM 1599 C CA . ARG A 1 204 ? 9.607 -8.354 23.979 1.00 92.06 204 ARG A CA 1
ATOM 1600 C C . ARG A 1 204 ? 10.455 -7.412 24.829 1.00 92.06 204 ARG A C 1
ATOM 1602 O O . ARG A 1 204 ? 11.288 -6.697 24.285 1.00 92.06 204 ARG A O 1
ATOM 1609 N N . HIS A 1 205 ? 10.297 -7.446 26.151 1.00 92.44 205 HIS A N 1
ATOM 1610 C CA . HIS A 1 205 ? 11.140 -6.682 27.066 1.00 92.44 205 HIS A CA 1
ATOM 1611 C C . HIS A 1 205 ? 12.611 -7.077 26.915 1.00 92.44 205 HIS A C 1
ATOM 1613 O O . HIS A 1 205 ? 13.460 -6.208 26.742 1.00 92.44 205 HIS A O 1
ATOM 1619 N N . PHE A 1 206 ? 12.921 -8.376 26.934 1.00 94.62 206 PHE A N 1
ATOM 1620 C CA . PHE A 1 206 ? 14.286 -8.847 26.718 1.00 94.62 206 PHE A CA 1
ATOM 1621 C C . PHE A 1 206 ? 14.842 -8.359 25.372 1.00 94.62 206 PHE A C 1
ATOM 1623 O O . PHE A 1 206 ? 15.901 -7.732 25.353 1.00 94.62 206 PHE A O 1
ATOM 1630 N N . LEU A 1 207 ? 14.110 -8.589 24.276 1.00 94.75 207 LEU A N 1
ATOM 1631 C CA . LEU A 1 207 ? 14.547 -8.265 22.916 1.00 94.75 207 LEU A CA 1
ATOM 1632 C C . LEU A 1 207 ? 14.732 -6.764 22.677 1.00 94.75 207 LEU A C 1
ATOM 1634 O O . LEU A 1 207 ? 15.698 -6.379 22.037 1.00 94.75 207 LEU A O 1
ATOM 1638 N N . HIS A 1 208 ? 13.856 -5.908 23.201 1.00 93.94 208 HIS A N 1
ATOM 1639 C CA . HIS A 1 208 ? 13.871 -4.480 22.856 1.00 93.94 208 HIS A CA 1
ATOM 1640 C C . HIS A 1 208 ? 14.493 -3.579 23.931 1.00 93.94 208 HIS A C 1
ATOM 1642 O O . HIS A 1 208 ? 14.946 -2.480 23.618 1.00 93.94 208 HIS A O 1
ATOM 1648 N N . LYS A 1 209 ? 14.589 -4.026 25.194 1.00 92.75 209 LYS A N 1
ATOM 1649 C CA . LYS A 1 209 ? 15.145 -3.204 26.293 1.00 92.75 209 LYS A CA 1
ATOM 1650 C C . LYS A 1 209 ? 16.550 -3.589 26.735 1.00 92.75 209 LYS A C 1
ATOM 1652 O O . LYS A 1 209 ? 17.258 -2.740 27.279 1.00 92.75 209 LYS A O 1
ATOM 1657 N N . THR A 1 210 ? 17.002 -4.814 26.475 1.00 94.94 210 THR A N 1
ATOM 1658 C CA . THR A 1 210 ? 18.369 -5.231 26.832 1.00 94.94 210 THR A CA 1
ATOM 1659 C C . THR A 1 210 ? 19.336 -5.032 25.667 1.00 94.94 210 THR A C 1
ATOM 1661 O O . THR A 1 210 ? 18.951 -5.149 24.507 1.00 94.94 210 THR A O 1
ATOM 1664 N N . GLY A 1 211 ? 20.613 -4.761 25.956 1.00 95.06 211 GLY A N 1
ATOM 1665 C CA . GLY A 1 211 ? 21.630 -4.618 24.906 1.00 95.06 211 GLY A CA 1
ATOM 1666 C C . GLY A 1 211 ? 21.815 -5.892 24.071 1.00 95.06 211 GLY A C 1
ATOM 1667 O O . GLY A 1 211 ? 21.927 -5.815 22.851 1.00 95.06 211 GLY A O 1
ATOM 1668 N N . VAL A 1 212 ? 21.774 -7.065 24.714 1.00 96.69 212 VAL A N 1
ATOM 1669 C CA . VAL A 1 212 ? 21.878 -8.369 24.032 1.00 96.69 212 VAL A CA 1
ATOM 1670 C C . VAL A 1 212 ? 20.661 -8.622 23.145 1.00 96.69 212 VAL A C 1
ATOM 1672 O O . VAL A 1 212 ? 20.809 -9.035 21.999 1.00 96.69 212 VAL A O 1
ATOM 1675 N N . GLY A 1 213 ? 19.459 -8.337 23.651 1.00 96.25 213 GLY A N 1
ATOM 1676 C CA . GLY A 1 213 ? 18.230 -8.452 22.877 1.00 96.25 213 GLY A CA 1
ATOM 1677 C C . GLY A 1 213 ? 18.247 -7.579 21.626 1.00 96.25 213 GLY A C 1
ATOM 1678 O O . GLY A 1 213 ? 17.991 -8.079 20.533 1.00 96.25 213 GLY A O 1
ATOM 1679 N N . ARG A 1 214 ? 18.627 -6.302 21.760 1.00 95.25 214 ARG A N 1
ATOM 1680 C CA . ARG A 1 214 ? 18.680 -5.377 20.617 1.00 95.25 214 ARG A CA 1
ATOM 1681 C C . ARG A 1 214 ? 19.728 -5.793 19.597 1.00 95.25 214 ARG A C 1
ATOM 1683 O O . ARG A 1 214 ? 19.486 -5.721 18.397 1.00 95.25 214 ARG A O 1
ATOM 1690 N N . TRP A 1 215 ? 20.860 -6.327 20.058 1.00 95.94 215 TRP A N 1
ATOM 1691 C CA . TRP A 1 215 ? 21.840 -6.944 19.168 1.00 95.94 215 TRP A CA 1
ATOM 1692 C C . TRP A 1 215 ? 21.236 -8.117 18.375 1.00 95.94 215 TRP A C 1
ATOM 1694 O O . TRP A 1 215 ? 21.458 -8.200 17.167 1.00 95.94 215 TRP A O 1
ATOM 1704 N N . LEU A 1 216 ? 20.423 -8.984 18.995 1.00 96.12 216 LEU A N 1
ATOM 1705 C CA . LEU A 1 216 ? 19.715 -10.062 18.285 1.00 96.12 216 LEU A CA 1
ATOM 1706 C C . LEU A 1 216 ? 18.710 -9.516 17.265 1.00 96.12 216 LEU A C 1
ATOM 1708 O O . LEU A 1 216 ? 18.669 -10.003 16.136 1.00 96.12 216 LEU A O 1
ATOM 1712 N N . VAL A 1 217 ? 17.927 -8.499 17.640 1.00 95.12 217 VAL A N 1
ATOM 1713 C CA . VAL A 1 217 ? 16.963 -7.844 16.742 1.00 95.12 217 VAL A CA 1
ATOM 1714 C C . VAL A 1 217 ? 17.672 -7.239 15.535 1.00 95.12 217 VAL A C 1
ATOM 1716 O O . VAL A 1 217 ? 17.302 -7.526 14.398 1.00 95.12 217 VAL A O 1
ATOM 1719 N N . HIS A 1 218 ? 18.739 -6.475 15.761 1.00 94.50 218 HIS A N 1
ATOM 1720 C CA . HIS A 1 218 ? 19.532 -5.876 14.694 1.00 94.50 218 HIS A CA 1
ATOM 1721 C C . HIS A 1 218 ? 20.105 -6.933 13.740 1.00 94.50 218 HIS A C 1
ATOM 1723 O O . HIS A 1 218 ? 19.985 -6.793 12.524 1.00 94.50 218 HIS A O 1
ATOM 1729 N N . ASN A 1 219 ? 20.673 -8.022 14.270 1.00 94.44 219 ASN A N 1
ATOM 1730 C CA . ASN A 1 219 ? 21.202 -9.104 13.439 1.00 94.44 219 ASN A CA 1
ATOM 1731 C C . ASN A 1 219 ? 20.107 -9.822 12.647 1.00 94.44 219 ASN A C 1
ATOM 1733 O O . ASN A 1 219 ? 20.324 -10.127 11.480 1.00 94.44 219 ASN A O 1
ATOM 1737 N N . PHE A 1 220 ? 18.930 -10.055 13.232 1.00 92.81 220 PHE A N 1
ATOM 1738 C CA . PHE A 1 220 ? 17.799 -10.650 12.518 1.00 92.81 220 PHE A CA 1
ATOM 1739 C C . PHE A 1 220 ? 17.425 -9.833 11.272 1.00 92.81 220 PHE A C 1
ATOM 1741 O O . PHE A 1 220 ? 17.386 -10.372 10.164 1.00 92.81 220 PHE A O 1
ATOM 1748 N N . TRP A 1 221 ? 17.222 -8.522 11.431 1.00 92.69 221 TRP A N 1
ATOM 1749 C CA . TRP A 1 221 ? 16.861 -7.640 10.317 1.00 92.69 221 TRP A CA 1
ATOM 1750 C C . TRP A 1 221 ? 18.001 -7.450 9.315 1.00 92.69 221 TRP A C 1
ATOM 1752 O O . TRP A 1 221 ? 17.752 -7.378 8.110 1.00 92.69 221 TRP A O 1
ATOM 1762 N N . HIS A 1 222 ? 19.246 -7.408 9.794 1.00 93.19 222 HIS A N 1
ATOM 1763 C CA . HIS A 1 222 ? 20.423 -7.337 8.937 1.00 93.19 222 HIS A CA 1
ATOM 1764 C C . HIS A 1 222 ? 20.565 -8.588 8.065 1.00 93.19 222 HIS A C 1
ATOM 1766 O O . HIS A 1 222 ? 20.752 -8.462 6.859 1.00 93.19 222 HIS A O 1
ATOM 1772 N N . LEU A 1 223 ? 20.437 -9.785 8.643 1.00 90.81 223 LEU A N 1
ATOM 1773 C CA . LEU A 1 223 ? 20.527 -11.043 7.902 1.00 90.81 223 LEU A CA 1
ATOM 1774 C C . LEU A 1 223 ? 19.412 -11.159 6.862 1.00 90.81 223 LEU A C 1
ATOM 1776 O O . LEU A 1 223 ? 19.698 -11.494 5.715 1.00 90.81 223 LEU A O 1
ATOM 1780 N N . LEU A 1 224 ? 18.172 -10.814 7.230 1.00 89.06 224 LEU A N 1
ATOM 1781 C CA . LEU A 1 224 ? 17.043 -10.806 6.298 1.00 89.06 224 LEU A CA 1
ATOM 1782 C C . LEU A 1 224 ? 17.294 -9.861 5.110 1.00 89.06 224 LEU A C 1
ATOM 1784 O O . LEU A 1 224 ? 17.095 -10.241 3.959 1.00 89.06 224 LEU A O 1
ATOM 1788 N N . GLY A 1 225 ? 17.756 -8.636 5.378 1.00 91.75 225 GLY A N 1
ATOM 1789 C CA . GLY A 1 225 ? 18.075 -7.669 4.326 1.00 91.75 225 GLY A CA 1
ATOM 1790 C C . GLY A 1 225 ? 19.244 -8.113 3.445 1.00 91.75 225 GLY A C 1
ATOM 1791 O O . GLY A 1 225 ? 19.168 -8.011 2.223 1.00 91.75 225 GLY A O 1
ATOM 1792 N N . SER A 1 226 ? 20.309 -8.639 4.050 1.00 91.88 226 SER A N 1
ATOM 1793 C CA . SER A 1 226 ? 21.500 -9.113 3.340 1.00 91.88 226 SER A CA 1
ATOM 1794 C C . SER A 1 226 ? 21.199 -10.306 2.430 1.00 91.88 226 SER A C 1
ATOM 1796 O O . SER A 1 226 ? 21.702 -10.340 1.309 1.00 91.88 226 SER A O 1
ATOM 1798 N N . ASP A 1 227 ? 20.343 -11.238 2.863 1.00 89.31 227 ASP A N 1
ATOM 1799 C CA . ASP A 1 227 ? 19.898 -12.376 2.044 1.00 89.31 227 ASP A CA 1
ATOM 1800 C C . ASP A 1 227 ? 19.161 -11.912 0.780 1.00 89.31 227 ASP A C 1
ATOM 1802 O O . ASP A 1 227 ? 19.484 -12.348 -0.326 1.00 89.31 227 ASP A O 1
ATOM 1806 N N . ILE A 1 228 ? 18.236 -10.952 0.914 1.00 91.44 228 ILE A N 1
ATOM 1807 C CA . ILE A 1 228 ? 17.526 -10.371 -0.236 1.00 91.44 228 ILE A CA 1
ATOM 1808 C C . ILE A 1 228 ? 18.502 -9.609 -1.143 1.00 91.44 228 ILE A C 1
ATOM 1810 O O . ILE A 1 228 ? 18.440 -9.749 -2.367 1.00 91.44 228 ILE A O 1
ATOM 1814 N N . ILE A 1 229 ? 19.427 -8.830 -0.563 1.00 93.06 229 ILE A N 1
ATOM 1815 C CA . ILE A 1 229 ? 20.418 -8.069 -1.336 1.00 93.06 229 ILE A CA 1
ATOM 1816 C C . ILE A 1 229 ? 21.275 -9.005 -2.196 1.00 93.06 229 ILE A C 1
ATOM 1818 O O . ILE A 1 229 ? 21.457 -8.756 -3.391 1.00 93.06 229 ILE A O 1
ATOM 1822 N N . ALA A 1 230 ? 21.783 -10.077 -1.586 1.00 91.81 230 ALA A N 1
ATOM 1823 C CA . ALA A 1 230 ? 22.625 -11.064 -2.245 1.00 91.81 230 ALA A CA 1
ATOM 1824 C C . ALA A 1 230 ? 21.848 -11.854 -3.306 1.00 91.81 230 ALA A C 1
ATOM 1826 O O . ALA A 1 230 ? 22.321 -11.976 -4.434 1.00 91.81 230 ALA A O 1
ATOM 1827 N N . THR A 1 231 ? 20.640 -12.323 -2.978 1.00 90.12 231 THR A N 1
ATOM 1828 C CA . THR A 1 231 ? 19.796 -13.122 -3.883 1.00 90.12 231 THR A CA 1
ATOM 1829 C C . THR A 1 231 ? 19.430 -12.360 -5.155 1.00 90.12 231 THR A C 1
ATOM 1831 O O . THR A 1 231 ? 19.495 -12.910 -6.253 1.00 90.12 231 THR A O 1
ATOM 1834 N N . ASN A 1 232 ? 19.094 -11.077 -5.029 1.00 91.94 232 ASN A N 1
ATOM 1835 C CA . ASN A 1 232 ? 18.761 -10.235 -6.178 1.00 91.94 232 ASN A CA 1
ATOM 1836 C C . ASN A 1 232 ? 20.004 -9.706 -6.912 1.00 91.94 232 ASN A C 1
ATOM 1838 O O . ASN A 1 232 ? 19.902 -9.206 -8.032 1.00 91.94 232 ASN A O 1
ATOM 1842 N N . GLY A 1 233 ? 21.184 -9.803 -6.292 1.00 93.12 233 GLY A N 1
ATOM 1843 C CA . GLY A 1 233 ? 22.433 -9.313 -6.857 1.00 93.12 233 GLY A CA 1
ATOM 1844 C C . GLY A 1 233 ? 22.423 -7.805 -7.101 1.00 93.12 233 GLY A C 1
ATOM 1845 O O . GLY A 1 233 ? 22.934 -7.365 -8.129 1.00 93.12 233 GLY A O 1
ATOM 1846 N N . TYR A 1 234 ? 21.859 -7.002 -6.190 1.00 94.25 234 TYR A N 1
ATOM 1847 C CA . TYR A 1 234 ? 21.742 -5.545 -6.384 1.00 94.25 234 TYR A CA 1
ATOM 1848 C C . TYR A 1 234 ? 23.086 -4.878 -6.707 1.00 94.25 234 TYR A C 1
ATOM 1850 O O . TYR A 1 234 ? 23.140 -3.965 -7.523 1.00 94.25 234 TYR A O 1
ATOM 1858 N N . ASP A 1 235 ? 24.184 -5.358 -6.125 1.00 94.88 235 ASP A N 1
ATOM 1859 C CA . ASP A 1 235 ? 25.511 -4.767 -6.320 1.00 94.88 235 ASP A CA 1
ATOM 1860 C C . ASP A 1 235 ? 26.233 -5.244 -7.601 1.00 94.88 235 ASP A C 1
ATOM 1862 O O . ASP A 1 235 ? 27.330 -4.756 -7.888 1.00 94.88 235 ASP A O 1
ATOM 1866 N N . SER A 1 236 ? 25.620 -6.149 -8.382 1.00 95.00 236 SER A N 1
ATOM 1867 C CA . SER A 1 236 ? 26.226 -6.785 -9.568 1.00 95.00 236 SER A CA 1
ATOM 1868 C C . SER A 1 236 ? 26.177 -5.956 -10.857 1.00 95.00 236 SER A C 1
ATOM 1870 O O . SER A 1 236 ? 26.933 -6.244 -11.781 1.00 95.00 236 SER A O 1
ATOM 1872 N N . HIS A 1 237 ? 25.330 -4.925 -10.929 1.00 95.69 237 HIS A N 1
ATOM 1873 C CA . HIS A 1 237 ? 25.203 -4.023 -12.077 1.00 95.69 237 HIS A CA 1
ATOM 1874 C C . HIS A 1 237 ? 24.901 -2.587 -11.601 1.00 95.69 237 HIS A C 1
ATOM 1876 O O . HIS A 1 237 ? 24.245 -2.432 -10.565 1.00 95.69 237 HIS A O 1
ATOM 1882 N N . PRO A 1 238 ? 25.348 -1.525 -12.306 1.00 93.94 238 PRO A N 1
ATOM 1883 C CA . PRO A 1 238 ? 25.039 -0.139 -11.935 1.00 93.94 238 PRO A CA 1
ATOM 1884 C C . PRO A 1 238 ? 23.535 0.122 -11.753 1.00 93.94 238 PRO A C 1
ATOM 1886 O O . PRO A 1 238 ? 23.116 0.542 -10.679 1.00 93.94 238 PRO A O 1
ATOM 1889 N N . ASP A 1 239 ? 22.712 -0.243 -12.736 1.00 93.56 239 ASP A N 1
ATOM 1890 C CA . ASP A 1 239 ? 21.257 -0.032 -12.691 1.00 93.56 239 ASP A CA 1
ATOM 1891 C C . ASP A 1 239 ? 20.561 -0.844 -11.593 1.00 93.56 239 ASP A C 1
ATOM 1893 O O . ASP A 1 239 ? 19.630 -0.362 -10.945 1.00 93.56 239 ASP A O 1
ATOM 1897 N N . THR A 1 240 ? 21.023 -2.071 -11.315 1.00 95.00 240 THR A N 1
ATOM 1898 C CA . THR A 1 240 ? 20.468 -2.832 -10.190 1.00 95.00 240 THR A CA 1
ATOM 1899 C C . THR A 1 240 ? 20.843 -2.179 -8.867 1.00 95.00 240 THR A C 1
ATOM 1901 O O . THR A 1 240 ? 20.043 -2.207 -7.940 1.00 95.00 240 THR A O 1
ATOM 1904 N N . ARG A 1 241 ? 22.009 -1.528 -8.765 1.00 94.94 241 ARG A N 1
ATOM 1905 C CA . ARG A 1 241 ? 22.428 -0.832 -7.542 1.00 94.94 241 ARG A CA 1
ATOM 1906 C C . ARG A 1 241 ? 21.522 0.359 -7.233 1.00 94.94 241 ARG A C 1
ATOM 1908 O O . ARG A 1 241 ? 21.215 0.573 -6.062 1.00 94.94 241 ARG A O 1
ATOM 1915 N N . CYS A 1 242 ? 21.030 1.064 -8.253 1.00 92.81 242 CYS A N 1
ATOM 1916 C CA . CYS A 1 242 ? 20.047 2.147 -8.105 1.00 92.81 242 CYS A CA 1
ATOM 1917 C C . CYS A 1 242 ? 18.721 1.676 -7.480 1.00 92.81 242 CYS A C 1
ATOM 1919 O O . CYS A 1 242 ? 18.027 2.456 -6.831 1.00 92.81 242 CYS A O 1
ATOM 1921 N N . LEU A 1 243 ? 18.381 0.390 -7.623 1.00 94.12 243 LEU A N 1
ATOM 1922 C CA . LEU A 1 243 ? 17.185 -0.214 -7.029 1.00 94.12 243 LEU A CA 1
ATOM 1923 C C . LEU A 1 243 ? 17.393 -0.756 -5.612 1.00 94.12 243 LEU A C 1
ATOM 1925 O O . LEU A 1 243 ? 16.444 -1.278 -5.025 1.00 94.12 243 LEU A O 1
ATOM 1929 N N . LYS A 1 244 ? 18.600 -0.658 -5.045 1.00 94.44 244 LYS A N 1
ATOM 1930 C CA . LYS A 1 244 ? 18.850 -1.098 -3.671 1.00 94.44 244 LYS A CA 1
ATOM 1931 C C . LYS A 1 244 ? 18.017 -0.236 -2.708 1.00 94.44 244 LYS A C 1
ATOM 1933 O O . LYS A 1 244 ? 18.178 0.987 -2.717 1.00 94.44 244 LYS A O 1
ATOM 1938 N N . PRO A 1 245 ? 17.137 -0.830 -1.878 1.00 93.75 245 PRO A N 1
ATOM 1939 C CA . PRO A 1 245 ? 16.305 -0.059 -0.962 1.00 93.75 245 PRO A CA 1
ATOM 1940 C C . PRO A 1 245 ? 17.149 0.809 -0.028 1.00 93.75 245 PRO A C 1
ATOM 1942 O O . PRO A 1 245 ? 18.164 0.366 0.510 1.00 93.75 245 PRO A O 1
ATOM 1945 N N . TRP A 1 246 ? 16.725 2.055 0.171 1.00 92.19 246 TRP A N 1
ATOM 1946 C CA . TRP A 1 246 ? 17.504 3.040 0.929 1.00 92.19 246 TRP A CA 1
ATOM 1947 C C . TRP A 1 246 ? 17.445 2.837 2.445 1.00 92.19 246 TRP A C 1
ATOM 1949 O O . TRP A 1 246 ? 18.321 3.314 3.163 1.00 92.19 246 TRP A O 1
ATOM 1959 N N . SER A 1 247 ? 16.424 2.125 2.920 1.00 91.81 247 SER A N 1
ATOM 1960 C CA . SER A 1 247 ? 16.186 1.850 4.334 1.00 91.81 247 SER A CA 1
ATOM 1961 C C . SER A 1 247 ? 16.189 0.347 4.597 1.00 91.81 247 SER A C 1
ATOM 1963 O O . SER A 1 247 ? 15.696 -0.440 3.785 1.00 91.81 247 SER A O 1
ATOM 1965 N N . SER A 1 248 ? 16.706 -0.043 5.765 1.00 92.19 248 SER A N 1
ATOM 1966 C CA . SER A 1 248 ? 16.657 -1.427 6.261 1.00 92.19 248 SER A CA 1
ATOM 1967 C C . SER A 1 248 ? 15.221 -1.977 6.243 1.00 92.19 248 SER A C 1
ATOM 1969 O O . SER A 1 248 ? 14.292 -1.200 6.491 1.00 92.19 248 SER A O 1
ATOM 1971 N N . PRO A 1 249 ? 15.011 -3.298 6.043 1.00 90.81 249 PRO A N 1
ATOM 1972 C CA . PRO A 1 249 ? 13.677 -3.900 6.097 1.00 90.81 249 PRO A CA 1
ATOM 1973 C C . PRO A 1 249 ? 12.942 -3.641 7.424 1.00 90.81 249 PRO A C 1
ATOM 1975 O O . PRO A 1 249 ? 11.717 -3.664 7.463 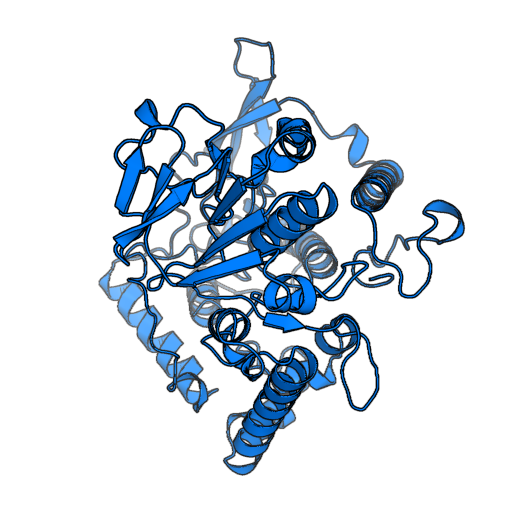1.00 90.81 249 PRO A O 1
ATOM 1978 N N . PHE A 1 250 ? 13.677 -3.330 8.497 1.00 91.69 250 PHE A N 1
ATOM 1979 C CA . PHE A 1 250 ? 13.115 -2.907 9.783 1.00 91.69 250 PHE A CA 1
ATOM 1980 C C . PHE A 1 250 ? 12.214 -1.661 9.678 1.00 91.69 250 PHE A C 1
ATOM 1982 O O . PHE A 1 250 ? 11.234 -1.541 10.406 1.00 91.69 250 PHE A O 1
ATOM 1989 N N . TRP A 1 251 ? 12.529 -0.737 8.765 1.00 91.00 251 TRP A N 1
ATOM 1990 C CA . TRP A 1 251 ? 11.913 0.595 8.695 1.00 91.00 251 TRP A CA 1
ATOM 1991 C C . TRP A 1 251 ? 10.838 0.745 7.619 1.00 91.00 251 TRP A C 1
ATOM 1993 O O . TRP A 1 251 ? 10.196 1.788 7.535 1.00 91.00 251 TRP A O 1
ATOM 2003 N N . VAL A 1 252 ? 10.648 -0.254 6.756 1.00 86.44 252 VAL A N 1
ATOM 2004 C CA . VAL A 1 252 ? 9.832 -0.077 5.542 1.00 86.44 252 VAL A CA 1
ATOM 2005 C C . VAL A 1 252 ? 8.351 -0.401 5.732 1.00 86.44 252 VAL A C 1
ATOM 2007 O O . VAL A 1 252 ? 7.561 -0.133 4.831 1.00 86.44 252 VAL A O 1
ATOM 2010 N N . ALA A 1 253 ? 7.944 -0.930 6.891 1.00 83.75 253 ALA A N 1
ATOM 2011 C CA . ALA A 1 253 ? 6.563 -1.314 7.199 1.00 83.75 253 ALA A CA 1
ATOM 2012 C C . ALA A 1 253 ? 5.912 -2.170 6.086 1.00 83.75 253 ALA A C 1
ATOM 2014 O O . ALA A 1 253 ? 6.233 -3.344 5.942 1.00 83.75 253 ALA A O 1
ATOM 2015 N N . SER A 1 254 ? 5.011 -1.588 5.285 1.00 79.56 254 SER A N 1
ATOM 2016 C CA . SER A 1 254 ? 4.342 -2.261 4.150 1.00 79.56 254 SER A CA 1
ATOM 2017 C C . SER A 1 254 ? 5.095 -2.141 2.816 1.00 79.56 254 SER A C 1
ATOM 2019 O O . SER A 1 254 ? 4.643 -2.660 1.801 1.00 79.56 254 SER A O 1
ATOM 2021 N N . GLY A 1 255 ? 6.262 -1.494 2.808 1.00 83.56 255 GLY A N 1
ATOM 2022 C CA . GLY A 1 255 ? 7.191 -1.380 1.683 1.00 83.56 255 GLY A CA 1
ATOM 2023 C C . GLY A 1 255 ? 7.990 -2.661 1.422 1.00 83.56 255 GLY A C 1
ATOM 2024 O O . GLY A 1 255 ? 9.208 -2.608 1.247 1.00 83.56 255 GLY A O 1
ATOM 2025 N N . LEU A 1 256 ? 7.301 -3.800 1.390 1.00 87.44 256 LEU A N 1
ATOM 2026 C CA . LEU A 1 256 ? 7.832 -5.106 1.022 1.00 87.44 256 LEU A CA 1
ATOM 2027 C C . LEU A 1 256 ? 6.987 -5.674 -0.120 1.00 87.44 256 LEU A C 1
ATOM 2029 O O . LEU A 1 256 ? 5.761 -5.672 -0.070 1.00 87.44 256 LEU A O 1
ATOM 2033 N N . SER A 1 257 ? 7.654 -6.151 -1.159 1.00 89.75 257 SER A N 1
ATOM 2034 C CA . SER A 1 257 ? 7.070 -6.792 -2.332 1.00 89.75 257 SER A CA 1
ATOM 2035 C C . SER A 1 257 ? 7.657 -8.183 -2.515 1.00 89.75 257 SER A C 1
ATOM 2037 O O . SER A 1 257 ? 8.745 -8.470 -2.022 1.00 89.75 257 SER A O 1
ATOM 2039 N N . ILE A 1 258 ? 6.947 -9.031 -3.252 1.00 89.56 258 ILE A N 1
ATOM 2040 C CA . ILE A 1 258 ? 7.392 -10.381 -3.599 1.00 89.56 258 ILE A CA 1
ATOM 2041 C C . ILE A 1 258 ? 7.619 -10.436 -5.107 1.00 89.56 258 ILE A C 1
ATOM 2043 O O . ILE A 1 258 ? 6.788 -9.950 -5.878 1.00 89.56 258 ILE A O 1
ATOM 2047 N N . HIS A 1 259 ? 8.748 -11.011 -5.517 1.00 91.69 259 HIS A N 1
ATOM 2048 C CA . HIS A 1 259 ? 9.026 -11.340 -6.909 1.00 91.69 259 HIS A CA 1
ATOM 2049 C C . HIS A 1 259 ? 8.097 -12.479 -7.341 1.00 91.69 259 HIS A C 1
ATOM 2051 O O . HIS A 1 259 ? 8.159 -13.582 -6.800 1.00 91.69 259 HIS A O 1
ATOM 2057 N N . ASN A 1 260 ? 7.199 -12.177 -8.277 1.00 89.50 260 ASN A N 1
ATOM 2058 C CA . ASN A 1 260 ? 6.153 -13.084 -8.744 1.00 89.50 260 ASN A CA 1
ATOM 2059 C C . ASN A 1 260 ? 6.090 -13.169 -10.277 1.00 89.50 260 ASN A C 1
ATOM 2061 O O . ASN A 1 260 ? 5.020 -13.369 -10.854 1.00 89.50 260 ASN A O 1
ATOM 2065 N N . TYR A 1 261 ? 7.232 -12.968 -10.933 1.00 92.38 261 TYR A N 1
ATOM 2066 C CA . TYR A 1 261 ? 7.351 -12.973 -12.389 1.00 92.38 261 TYR A CA 1
ATOM 2067 C C . TYR A 1 261 ? 7.870 -14.319 -12.898 1.00 92.38 261 TYR A C 1
ATOM 2069 O O . TYR A 1 261 ? 8.565 -15.035 -12.180 1.00 92.38 261 TYR A O 1
ATOM 2077 N N . GLN A 1 262 ? 7.577 -14.652 -14.159 1.00 90.94 262 GLN A N 1
ATOM 2078 C CA . GLN A 1 262 ? 8.052 -15.902 -14.768 1.00 90.94 262 GLN A CA 1
ATOM 2079 C C . GLN A 1 262 ? 9.576 -15.922 -14.946 1.00 90.94 262 GLN A C 1
ATOM 2081 O O . GLN A 1 262 ? 10.200 -16.978 -14.880 1.00 90.94 262 GLN A O 1
ATOM 2086 N N . THR A 1 263 ? 10.174 -14.751 -15.158 1.00 93.62 263 THR A N 1
ATOM 2087 C CA . THR A 1 263 ? 11.618 -14.561 -15.321 1.00 93.62 263 THR A CA 1
ATOM 2088 C C . THR A 1 263 ? 12.170 -13.646 -14.233 1.00 93.62 263 THR A C 1
ATOM 2090 O O . THR A 1 263 ? 11.444 -12.858 -13.622 1.00 93.62 263 THR A O 1
ATOM 2093 N N . ASN A 1 264 ? 13.473 -13.746 -13.960 1.00 94.06 264 ASN A N 1
ATOM 2094 C CA . ASN A 1 264 ? 14.117 -12.879 -12.981 1.00 94.06 264 ASN A CA 1
ATOM 2095 C C . ASN A 1 264 ? 14.059 -11.415 -13.457 1.00 94.06 264 ASN A C 1
ATOM 2097 O O . ASN A 1 264 ? 14.496 -11.088 -14.557 1.00 94.06 264 ASN A O 1
ATOM 2101 N N . PHE A 1 265 ? 13.535 -10.529 -12.608 1.00 96.31 265 PHE A N 1
ATOM 2102 C CA . PHE A 1 265 ? 13.318 -9.123 -12.951 1.00 96.31 265 PHE A CA 1
ATOM 2103 C C . PHE A 1 265 ? 14.651 -8.380 -13.093 1.00 96.31 265 PHE A C 1
ATOM 2105 O O . PHE A 1 265 ? 14.812 -7.535 -13.966 1.00 96.31 265 PHE A O 1
ATOM 2112 N N . PHE A 1 266 ? 15.640 -8.740 -12.272 1.00 95.94 266 PHE A N 1
ATOM 2113 C CA . PHE A 1 266 ? 16.964 -8.124 -12.291 1.00 95.94 266 PHE A CA 1
ATOM 2114 C C . PHE A 1 266 ? 17.773 -8.508 -13.527 1.00 95.94 266 PHE A C 1
ATOM 2116 O O . PHE A 1 266 ? 18.649 -7.748 -13.929 1.00 95.94 266 PHE A O 1
ATOM 2123 N N . ASP A 1 267 ? 17.469 -9.635 -14.170 1.00 96.50 267 ASP A N 1
ATOM 2124 C CA . ASP A 1 267 ? 18.128 -10.009 -15.423 1.00 96.50 267 ASP A CA 1
ATOM 2125 C C . ASP A 1 267 ? 17.642 -9.143 -16.595 1.00 96.50 267 ASP A C 1
ATOM 2127 O O . ASP A 1 267 ? 18.441 -8.814 -17.469 1.00 96.50 267 ASP A O 1
ATOM 2131 N N . LEU A 1 268 ? 16.385 -8.676 -16.558 1.00 97.56 268 LEU A N 1
ATOM 2132 C CA . LEU A 1 268 ? 15.855 -7.679 -17.503 1.00 97.56 268 LEU A CA 1
ATOM 2133 C C . LEU A 1 268 ? 16.512 -6.302 -17.338 1.00 97.56 268 LEU A C 1
ATOM 2135 O O . LEU A 1 268 ? 16.536 -5.501 -18.265 1.00 97.56 268 LEU A O 1
ATOM 2139 N N . ILE A 1 269 ? 17.046 -6.013 -16.152 1.00 97.38 269 ILE A N 1
ATOM 2140 C CA . ILE A 1 269 ? 17.823 -4.794 -15.921 1.00 97.38 269 ILE A CA 1
ATOM 2141 C C . ILE A 1 269 ? 19.245 -4.981 -16.450 1.00 97.38 269 ILE A C 1
ATOM 2143 O O . ILE A 1 269 ? 19.741 -4.176 -17.231 1.00 97.38 269 ILE A O 1
ATOM 2147 N N . LYS A 1 270 ? 19.897 -6.089 -16.082 1.00 96.62 270 LYS A N 1
ATOM 2148 C CA . LYS A 1 270 ? 21.278 -6.391 -16.496 1.00 96.62 270 LYS A CA 1
ATOM 2149 C C . LYS A 1 270 ? 21.442 -6.523 -18.011 1.00 96.62 270 LYS A C 1
ATOM 2151 O O . LYS A 1 270 ? 22.526 -6.262 -18.518 1.00 96.62 270 LYS A O 1
ATOM 2156 N N . ASN A 1 271 ? 20.405 -6.958 -18.727 1.00 96.56 271 ASN A N 1
ATOM 2157 C CA . ASN A 1 271 ? 20.439 -7.078 -20.186 1.00 96.56 271 ASN A CA 1
ATOM 2158 C C . ASN A 1 271 ? 20.017 -5.790 -20.925 1.00 96.56 271 ASN A C 1
ATOM 2160 O O . ASN A 1 271 ? 20.026 -5.778 -22.154 1.00 96.56 271 ASN A O 1
ATOM 2164 N N . GLY A 1 272 ? 19.661 -4.722 -20.199 1.00 97.06 272 GLY A N 1
ATOM 2165 C CA . GLY A 1 272 ? 19.298 -3.421 -20.764 1.00 97.06 272 GLY A CA 1
ATOM 2166 C C . GLY A 1 272 ? 17.865 -3.304 -21.298 1.00 97.06 272 GLY A C 1
ATOM 2167 O O . GLY A 1 272 ? 17.540 -2.285 -21.912 1.00 97.06 272 GLY A O 1
ATOM 2168 N N . ALA A 1 273 ? 17.001 -4.303 -21.077 1.00 98.31 273 ALA A N 1
ATOM 2169 C CA . ALA A 1 273 ? 15.575 -4.185 -21.393 1.00 98.31 273 ALA A CA 1
ATOM 2170 C C . ALA A 1 273 ? 14.868 -3.177 -20.468 1.00 98.31 273 ALA A C 1
ATOM 2172 O O . ALA A 1 273 ? 13.958 -2.471 -20.901 1.00 98.31 273 ALA A O 1
ATOM 2173 N N . ILE A 1 274 ? 15.322 -3.074 -19.214 1.00 98.56 274 ILE A N 1
ATOM 2174 C CA . ILE A 1 274 ? 14.923 -2.047 -18.248 1.00 98.56 274 ILE A CA 1
ATOM 2175 C C . ILE A 1 274 ? 16.161 -1.238 -17.858 1.00 98.56 274 ILE A C 1
ATOM 2177 O O . ILE A 1 274 ? 17.081 -1.777 -17.249 1.00 98.56 274 ILE A O 1
ATOM 2181 N N . ARG A 1 275 ? 16.166 0.060 -18.155 1.00 98.31 275 ARG A N 1
ATOM 2182 C CA . ARG A 1 275 ? 17.201 1.002 -17.708 1.00 98.31 275 ARG A CA 1
ATOM 2183 C C . ARG A 1 275 ? 16.700 1.774 -16.501 1.00 98.31 275 ARG A C 1
ATOM 2185 O O . ARG A 1 275 ? 15.548 2.204 -16.490 1.00 98.31 275 ARG A O 1
ATOM 2192 N N . VAL A 1 276 ? 17.533 1.933 -15.478 1.00 98.06 276 VAL A N 1
ATOM 2193 C CA . VAL A 1 276 ? 17.116 2.569 -14.217 1.00 98.06 276 VAL A CA 1
ATOM 2194 C C . VAL A 1 276 ? 17.745 3.946 -14.070 1.00 98.06 276 VAL A C 1
ATOM 2196 O O . VAL A 1 276 ? 18.960 4.090 -14.134 1.00 98.06 276 VAL A O 1
ATOM 2199 N N . HIS A 1 277 ? 16.910 4.941 -13.775 1.00 97.50 277 HIS A N 1
ATOM 2200 C CA . HIS A 1 277 ? 17.303 6.342 -13.655 1.00 97.50 277 HIS A CA 1
ATOM 2201 C C . HIS A 1 277 ? 16.954 6.881 -12.269 1.00 97.50 277 HIS A C 1
ATOM 2203 O O . HIS A 1 277 ? 15.777 7.006 -11.936 1.00 97.50 277 HIS A O 1
ATOM 2209 N N . GLU A 1 278 ? 17.949 7.242 -11.455 1.00 96.00 278 GLU A N 1
ATOM 2210 C CA . GLU A 1 278 ? 17.713 8.014 -10.224 1.00 96.00 278 GLU A CA 1
ATOM 2211 C C . GLU A 1 278 ? 17.689 9.516 -10.562 1.00 96.00 278 GLU A C 1
ATOM 2213 O O . GLU A 1 278 ? 18.704 10.206 -10.474 1.00 96.00 278 GLU A O 1
ATOM 2218 N N . ALA A 1 279 ? 16.536 10.020 -11.012 1.00 96.62 279 ALA A N 1
ATOM 2219 C CA . ALA A 1 279 ? 16.387 11.381 -11.529 1.00 96.62 279 ALA A CA 1
ATOM 2220 C C . ALA A 1 279 ? 14.982 11.964 -11.294 1.00 96.62 279 ALA A C 1
ATOM 2222 O O . ALA A 1 279 ? 14.005 11.241 -11.084 1.00 96.62 279 ALA A O 1
ATOM 2223 N N . GLU A 1 280 ? 14.877 13.293 -11.352 1.00 96.38 280 GLU A N 1
ATOM 2224 C CA . GLU A 1 280 ? 13.597 14.000 -11.463 1.00 96.38 280 GLU A CA 1
ATOM 2225 C C . GLU A 1 280 ? 13.242 14.211 -12.943 1.00 96.38 280 GLU A C 1
ATOM 2227 O O . GLU A 1 280 ? 14.127 14.315 -13.793 1.00 96.38 280 GLU A O 1
ATOM 2232 N N . ILE A 1 281 ? 11.948 14.317 -13.255 1.00 97.81 281 ILE A N 1
ATOM 2233 C CA . ILE A 1 281 ? 11.482 14.780 -14.570 1.00 97.81 281 ILE A CA 1
ATOM 2234 C C . ILE A 1 281 ? 11.337 16.299 -14.498 1.00 97.81 281 ILE A C 1
ATOM 2236 O O . ILE A 1 281 ? 10.485 16.802 -13.767 1.00 97.81 281 ILE A O 1
ATOM 2240 N N . ASN A 1 282 ? 12.152 17.025 -15.261 1.00 96.44 282 ASN A N 1
ATOM 2241 C CA . ASN A 1 282 ? 12.113 18.487 -15.300 1.00 96.44 282 ASN A CA 1
ATOM 2242 C C . ASN A 1 282 ? 10.948 18.996 -16.155 1.00 96.44 282 ASN A C 1
ATOM 2244 O O . ASN A 1 282 ? 10.230 19.918 -15.765 1.00 96.44 282 ASN A O 1
ATOM 2248 N N . GLN A 1 283 ? 10.790 18.405 -17.339 1.00 97.81 283 GLN A N 1
ATOM 2249 C CA . GLN A 1 283 ? 9.774 18.780 -18.315 1.00 97.81 283 GLN A CA 1
ATOM 2250 C C . GLN A 1 283 ? 9.513 17.639 -19.300 1.00 97.81 283 GLN A C 1
ATOM 2252 O O . GLN A 1 283 ? 10.295 16.690 -19.413 1.00 97.81 283 GLN A O 1
ATOM 2257 N N . LEU A 1 284 ? 8.424 17.773 -20.041 1.00 98.69 284 LEU A N 1
ATOM 2258 C CA . LEU A 1 284 ? 8.068 16.942 -21.177 1.00 98.69 284 LEU A CA 1
ATOM 2259 C C . LEU A 1 284 ? 8.086 17.800 -22.446 1.00 98.69 284 LEU A C 1
ATOM 2261 O O . LEU A 1 284 ? 7.706 18.968 -22.429 1.00 98.69 284 LEU A O 1
ATOM 2265 N N . SER A 1 285 ? 8.522 17.208 -23.551 1.00 98.12 285 SER A N 1
ATOM 2266 C CA . SER A 1 285 ? 8.306 17.736 -24.902 1.00 98.12 285 SER A CA 1
ATOM 2267 C C . SER A 1 285 ? 7.746 16.623 -25.776 1.00 98.12 285 SER A C 1
ATOM 2269 O O . SER A 1 285 ? 7.598 15.500 -25.305 1.00 98.12 285 SER A O 1
ATOM 2271 N N . GLU A 1 286 ? 7.469 16.892 -27.049 1.00 97.94 286 GLU A N 1
ATOM 2272 C CA . GLU A 1 286 ? 6.923 15.887 -27.965 1.00 97.94 286 GLU A CA 1
ATOM 2273 C C . GLU A 1 286 ? 7.692 14.555 -27.885 1.00 97.94 286 GLU A C 1
ATOM 2275 O O . GLU A 1 286 ? 8.894 14.491 -28.158 1.00 97.94 286 GLU A O 1
ATOM 2280 N N . ARG A 1 287 ? 6.991 13.508 -27.419 1.00 98.19 287 ARG A N 1
ATOM 2281 C CA . ARG A 1 287 ? 7.489 12.133 -27.238 1.00 98.19 287 ARG A CA 1
ATOM 2282 C C . ARG A 1 287 ? 8.792 12.000 -26.441 1.00 98.19 287 ARG A C 1
ATOM 2284 O O . ARG A 1 287 ? 9.529 11.038 -26.643 1.00 98.19 287 ARG A O 1
ATOM 2291 N N . THR A 1 288 ? 9.118 12.958 -25.572 1.00 98.62 288 THR A N 1
ATOM 2292 C CA . THR A 1 288 ? 10.416 12.987 -24.878 1.00 98.62 288 THR A CA 1
ATOM 2293 C C . THR A 1 288 ? 10.271 13.389 -23.414 1.00 98.62 288 THR A C 1
ATOM 2295 O O . THR A 1 288 ? 9.665 14.416 -23.095 1.00 98.62 288 THR A O 1
ATOM 2298 N N . VAL A 1 289 ? 10.876 12.606 -22.518 1.00 98.75 289 VAL A N 1
ATOM 2299 C CA . VAL A 1 289 ? 11.005 12.908 -21.086 1.00 98.75 289 VAL A CA 1
ATOM 2300 C C . VAL A 1 289 ? 12.387 13.505 -20.815 1.00 98.75 289 VAL A C 1
ATOM 2302 O O . VAL A 1 289 ? 13.401 12.889 -21.136 1.00 98.75 289 VAL A O 1
ATOM 2305 N N . HIS A 1 290 ? 12.434 14.700 -20.219 1.00 98.50 290 HIS A N 1
ATOM 2306 C CA . HIS A 1 290 ? 13.682 15.409 -19.915 1.00 98.50 290 HIS A CA 1
ATOM 2307 C C . HIS A 1 290 ? 14.031 15.212 -18.444 1.00 98.50 290 HIS A C 1
ATOM 2309 O O . HIS A 1 290 ? 13.313 15.695 -17.560 1.00 98.50 290 HIS A O 1
ATOM 2315 N N . LEU A 1 291 ? 15.132 14.517 -18.174 1.00 98.50 291 LEU A N 1
ATOM 2316 C CA . LEU A 1 291 ? 15.574 14.230 -16.815 1.00 98.50 291 LEU A CA 1
ATOM 2317 C C . LEU A 1 291 ? 16.425 15.358 -16.227 1.00 98.50 291 LEU A C 1
ATOM 2319 O O . LEU A 1 291 ? 17.098 16.110 -16.934 1.00 98.50 291 LEU A O 1
ATOM 2323 N N . SER A 1 292 ? 16.465 15.433 -14.898 1.00 97.69 292 SER A N 1
ATOM 2324 C CA . SER A 1 292 ? 17.346 16.340 -14.157 1.00 97.69 292 SER A CA 1
ATOM 2325 C C . SER A 1 292 ? 18.836 16.072 -14.372 1.00 97.69 292 SER A C 1
ATOM 2327 O O . SER A 1 292 ? 19.651 16.948 -14.098 1.00 97.69 292 SER A O 1
ATOM 2329 N N . THR A 1 293 ? 19.196 14.885 -14.866 1.00 96.75 293 THR A N 1
ATOM 2330 C CA . THR A 1 293 ? 20.566 14.515 -15.254 1.00 96.75 293 THR A CA 1
ATOM 2331 C C . THR A 1 293 ? 20.991 15.126 -16.593 1.00 96.75 293 THR A C 1
ATOM 2333 O O . THR A 1 293 ? 22.171 15.084 -16.932 1.00 96.75 293 THR A O 1
ATOM 2336 N N . GLY A 1 294 ? 20.054 15.715 -17.345 1.00 97.00 294 GLY A N 1
ATOM 2337 C CA . GLY A 1 294 ? 20.262 16.206 -18.710 1.00 97.00 294 GLY A CA 1
ATOM 2338 C C . GLY A 1 294 ? 19.966 15.163 -19.791 1.00 97.00 294 GLY A C 1
ATOM 2339 O O . GLY A 1 294 ? 19.997 15.493 -20.974 1.00 97.00 294 GLY A O 1
ATOM 2340 N N . GLU A 1 295 ? 19.657 13.923 -19.406 1.00 97.88 295 GLU A N 1
ATOM 2341 C CA . GLU A 1 295 ? 19.261 12.869 -20.338 1.00 97.88 295 GLU A CA 1
ATOM 2342 C C . GLU A 1 295 ? 17.880 13.131 -20.945 1.00 97.88 295 GLU A C 1
ATOM 2344 O O . GLU A 1 295 ? 16.958 13.622 -20.285 1.00 97.88 295 GLU A O 1
ATOM 2349 N N . LEU A 1 296 ? 17.747 12.768 -22.221 1.00 98.31 296 LEU A N 1
ATOM 2350 C CA . LEU A 1 296 ? 16.518 12.874 -22.996 1.00 98.31 296 LEU A CA 1
ATOM 2351 C C . LEU A 1 296 ? 16.053 11.469 -23.357 1.00 98.31 296 LEU A C 1
ATOM 2353 O O . LEU A 1 296 ? 16.722 10.766 -24.116 1.00 98.31 296 LEU A O 1
ATOM 2357 N N . LEU A 1 297 ? 14.915 11.062 -22.805 1.00 98.44 297 LEU A N 1
ATOM 2358 C CA . LEU A 1 297 ? 14.378 9.723 -22.999 1.00 98.44 297 LEU A CA 1
ATOM 2359 C C . LEU A 1 297 ? 13.236 9.768 -24.020 1.00 98.44 297 LEU A C 1
ATOM 2361 O O . LEU A 1 297 ? 12.213 10.399 -23.733 1.00 98.44 297 LEU A O 1
ATOM 2365 N N . PRO A 1 298 ? 13.367 9.125 -25.194 1.00 98.19 298 PRO A N 1
ATOM 2366 C CA . PRO A 1 298 ? 12.232 8.954 -26.089 1.00 98.19 298 PRO A CA 1
ATOM 2367 C C . PRO A 1 298 ? 11.180 8.077 -25.405 1.00 98.19 298 PRO A C 1
ATOM 2369 O O . PRO A 1 298 ? 11.510 7.071 -24.781 1.00 98.19 298 PRO A O 1
ATOM 2372 N N . ALA A 1 299 ? 9.913 8.457 -25.516 1.00 98.25 299 ALA A N 1
ATOM 2373 C CA . ALA A 1 299 ? 8.820 7.746 -24.877 1.00 98.25 299 ALA A CA 1
ATOM 2374 C C . ALA A 1 299 ? 7.572 7.749 -25.762 1.00 98.25 299 ALA A C 1
ATOM 2376 O O . ALA A 1 299 ? 7.071 8.796 -26.170 1.00 98.25 299 ALA A O 1
ATOM 2377 N N . ASP A 1 300 ? 7.046 6.554 -26.002 1.00 98.50 300 ASP A N 1
ATOM 2378 C CA . ASP A 1 300 ? 5.758 6.303 -26.644 1.00 98.50 300 ASP A CA 1
ATOM 2379 C C . ASP A 1 300 ? 4.613 6.302 -25.620 1.00 98.50 300 ASP A C 1
ATOM 2381 O O . ASP A 1 300 ? 3.448 6.373 -26.000 1.00 98.50 300 ASP A O 1
ATOM 2385 N N . ALA A 1 301 ? 4.942 6.216 -24.328 1.00 98.50 301 ALA A N 1
ATOM 2386 C CA . ALA A 1 301 ? 4.040 6.407 -23.200 1.00 98.50 301 ALA A CA 1
ATOM 2387 C C . ALA A 1 301 ? 4.828 6.764 -21.926 1.00 98.50 301 ALA A C 1
ATOM 2389 O O . ALA A 1 301 ? 5.971 6.333 -21.748 1.00 98.50 301 ALA A O 1
ATOM 2390 N N . LEU A 1 302 ? 4.191 7.508 -21.018 1.00 98.69 302 LEU A N 1
ATOM 2391 C CA . LEU A 1 302 ? 4.687 7.794 -19.669 1.00 98.69 302 LEU A CA 1
ATOM 2392 C C . LEU A 1 302 ? 3.667 7.317 -18.630 1.00 98.69 302 LEU A C 1
ATOM 2394 O O . LEU A 1 302 ? 2.544 7.817 -18.562 1.00 98.69 302 LEU A O 1
ATOM 2398 N N . ILE A 1 303 ? 4.060 6.360 -17.789 1.00 98.69 303 ILE A N 1
ATOM 2399 C CA . ILE A 1 303 ? 3.175 5.770 -16.784 1.00 98.69 303 ILE A CA 1
ATOM 2400 C C . ILE A 1 303 ? 3.645 6.145 -15.384 1.00 98.69 303 ILE A C 1
ATOM 2402 O O . ILE A 1 303 ? 4.772 5.868 -14.979 1.00 98.69 303 ILE A O 1
ATOM 2406 N N . CYS A 1 304 ? 2.752 6.755 -14.611 1.00 98.44 304 CYS A N 1
ATOM 2407 C CA . CYS A 1 304 ? 3.017 7.178 -13.242 1.00 98.44 304 CYS A CA 1
ATOM 2408 C C . CYS A 1 304 ? 2.543 6.118 -12.240 1.00 98.44 304 CYS A C 1
ATOM 2410 O O . CYS A 1 304 ? 1.354 6.007 -11.940 1.00 98.44 304 CYS A O 1
ATOM 2412 N N . ALA A 1 305 ? 3.477 5.353 -11.675 1.00 97.62 305 ALA A N 1
ATOM 2413 C CA . ALA A 1 305 ? 3.264 4.458 -10.537 1.00 97.62 305 ALA A CA 1
ATOM 2414 C C . ALA A 1 305 ? 3.594 5.185 -9.217 1.00 97.62 305 ALA A C 1
ATOM 2416 O O . ALA A 1 305 ? 4.386 4.733 -8.388 1.00 97.62 305 ALA A O 1
ATOM 2417 N N . THR A 1 306 ? 2.977 6.351 -9.031 1.00 95.62 306 THR A N 1
ATOM 2418 C CA . THR A 1 306 ? 3.336 7.368 -8.025 1.00 95.62 306 THR A CA 1
ATOM 2419 C C . THR A 1 306 ? 2.524 7.285 -6.728 1.00 95.62 306 THR A C 1
ATOM 2421 O O . THR A 1 306 ? 2.589 8.180 -5.878 1.00 95.62 306 THR A O 1
ATOM 2424 N N . GLY A 1 307 ? 1.808 6.175 -6.535 1.00 93.62 307 GLY A N 1
ATOM 2425 C CA . GLY A 1 307 ? 1.079 5.854 -5.312 1.00 93.62 307 GLY A CA 1
ATOM 2426 C C . GLY A 1 307 ? -0.282 6.542 -5.212 1.00 93.62 307 GLY A C 1
ATOM 2427 O O . GLY A 1 307 ? -0.886 6.947 -6.200 1.00 93.62 307 GLY A O 1
ATOM 2428 N N . TRP A 1 308 ? -0.790 6.651 -3.988 1.00 92.88 308 TRP A N 1
ATOM 2429 C CA . TRP A 1 308 ? -2.181 7.016 -3.730 1.00 92.88 308 TRP A CA 1
ATOM 2430 C C . TRP A 1 308 ? -2.281 8.116 -2.680 1.00 92.88 308 TRP A C 1
ATOM 2432 O O . TRP A 1 308 ? -1.465 8.188 -1.757 1.00 92.88 308 TRP A O 1
ATOM 2442 N N . LYS A 1 309 ? -3.305 8.961 -2.800 1.00 89.69 309 LYS A N 1
ATOM 2443 C CA . LYS A 1 309 ? -3.689 9.893 -1.740 1.00 89.69 309 LYS A CA 1
ATOM 2444 C C . LYS A 1 309 ? -4.319 9.089 -0.601 1.00 89.69 309 LYS A C 1
ATOM 2446 O O . LYS A 1 309 ? -5.219 8.292 -0.837 1.00 89.69 309 LYS A O 1
ATOM 2451 N N . LYS A 1 310 ? -3.849 9.312 0.630 1.00 79.50 310 LYS A N 1
ATOM 2452 C CA . LYS A 1 310 ? -4.278 8.569 1.832 1.00 79.50 310 LYS A CA 1
ATOM 2453 C C . LYS A 1 310 ? -5.517 9.160 2.530 1.00 79.50 310 LYS A C 1
ATOM 2455 O O . LYS A 1 310 ? -5.909 8.667 3.581 1.00 79.50 310 LYS A O 1
ATOM 2460 N N . GLY A 1 311 ? -6.100 10.228 1.984 1.00 77.56 311 GLY A N 1
ATOM 2461 C CA . GLY A 1 311 ? -7.307 10.860 2.524 1.00 77.56 311 GLY A CA 1
ATOM 2462 C C . GLY A 1 311 ? -8.589 10.119 2.137 1.00 77.56 311 GLY A C 1
ATOM 2463 O O . GLY A 1 311 ? -8.606 9.343 1.182 1.00 77.56 311 GLY A O 1
ATOM 2464 N N . SER A 1 312 ? -9.675 10.390 2.865 1.00 78.75 312 SER A N 1
ATOM 2465 C CA . SER A 1 312 ? -11.010 9.912 2.489 1.00 78.75 312 SER A CA 1
ATOM 2466 C C . SER A 1 312 ? -11.445 10.513 1.153 1.00 78.75 312 SER A C 1
ATOM 2468 O O . SER A 1 312 ? -11.238 11.699 0.898 1.00 78.75 312 SER A O 1
ATOM 2470 N N . SER A 1 313 ? -12.099 9.705 0.317 1.00 80.12 313 SER A N 1
ATOM 2471 C CA . SER A 1 313 ? -12.771 10.188 -0.891 1.00 80.12 313 SER A CA 1
ATOM 2472 C C . SER A 1 313 ? -14.167 10.748 -0.638 1.00 80.12 313 SER A C 1
ATOM 2474 O O . SER A 1 313 ? -14.729 11.376 -1.528 1.00 80.12 313 SER A O 1
ATOM 2476 N N . VAL A 1 314 ? -14.725 10.499 0.546 1.00 87.31 314 VAL A N 1
ATOM 2477 C CA . VAL A 1 314 ? -16.054 10.961 0.953 1.00 87.31 314 VAL A CA 1
ATOM 2478 C C . VAL A 1 314 ? -15.923 12.257 1.739 1.00 87.31 314 VAL A C 1
ATOM 2480 O O . VAL A 1 314 ? -15.067 12.355 2.623 1.00 87.31 314 VAL A O 1
ATOM 2483 N N . ASN A 1 315 ? -16.785 13.223 1.420 1.00 90.06 315 ASN A N 1
ATOM 2484 C CA . ASN A 1 315 ? -16.868 14.494 2.123 1.00 90.06 315 ASN A CA 1
ATOM 2485 C C . ASN A 1 315 ? -17.649 14.338 3.439 1.00 90.06 315 ASN A C 1
ATOM 2487 O O . ASN A 1 315 ? -18.786 13.865 3.435 1.00 90.06 315 ASN A O 1
ATOM 2491 N N . PHE A 1 316 ? -17.051 14.749 4.553 1.00 90.50 316 PHE A N 1
ATOM 2492 C CA . PHE A 1 316 ? -17.696 14.747 5.864 1.00 90.50 316 PHE A CA 1
ATOM 2493 C C . PHE A 1 316 ? -18.181 16.161 6.179 1.00 90.50 316 PHE A C 1
ATOM 2495 O O . PHE A 1 316 ? -17.374 17.084 6.276 1.00 90.50 316 PHE A O 1
ATOM 2502 N N . LEU A 1 317 ? -19.493 16.336 6.327 1.00 87.69 317 LEU A N 1
ATOM 2503 C CA . LEU A 1 317 ? -20.083 17.616 6.704 1.00 87.69 317 LEU A CA 1
ATOM 2504 C C . LEU A 1 317 ? -20.093 17.728 8.229 1.00 87.69 317 LEU A C 1
ATOM 2506 O O . LEU A 1 317 ? -20.600 16.843 8.915 1.00 87.69 317 LEU A O 1
ATOM 2510 N N . GLU A 1 318 ? -19.489 18.803 8.742 1.00 81.62 318 GLU A N 1
ATOM 2511 C CA . GLU A 1 318 ? -19.468 19.162 10.171 1.00 81.62 318 GLU A CA 1
ATOM 2512 C C . GLU A 1 318 ? -18.848 18.110 11.117 1.00 81.62 318 GLU A C 1
ATOM 2514 O O . GLU A 1 318 ? -19.023 18.179 12.333 1.00 81.62 318 GLU A O 1
ATOM 2519 N N . LEU A 1 319 ? -18.070 17.161 10.585 1.00 84.94 319 LEU A N 1
ATOM 2520 C CA . LEU A 1 319 ? -17.347 16.162 11.371 1.00 84.94 319 LEU A CA 1
ATOM 2521 C C . LEU A 1 319 ? -15.836 16.332 11.206 1.00 84.94 319 LEU A C 1
ATOM 2523 O O . LEU A 1 319 ? -15.276 16.031 10.151 1.00 84.94 319 LEU A O 1
ATOM 2527 N N . ASP A 1 320 ? -15.173 16.748 12.283 1.00 84.12 320 ASP A N 1
ATOM 2528 C CA . ASP A 1 320 ? -13.717 16.694 12.374 1.00 84.12 320 ASP A CA 1
ATOM 2529 C C . ASP A 1 320 ? -13.274 15.291 12.815 1.00 84.12 320 ASP A C 1
ATOM 2531 O O . ASP A 1 320 ? -13.663 14.788 13.872 1.00 84.12 320 ASP A O 1
ATOM 2535 N N . LEU A 1 321 ? -12.470 14.643 11.972 1.00 86.50 321 LEU A N 1
ATOM 2536 C CA . LEU A 1 321 ? -11.891 13.326 12.237 1.00 86.50 321 LEU A CA 1
ATOM 2537 C C . LEU A 1 321 ? -10.532 13.409 12.950 1.00 86.50 321 LEU A C 1
ATOM 2539 O O . LEU A 1 321 ? -9.972 12.374 13.319 1.00 86.50 321 LEU A O 1
ATOM 2543 N N . GLY A 1 322 ? -9.981 14.615 13.101 1.00 85.50 322 GLY A N 1
ATOM 2544 C CA . GLY A 1 322 ? -8.714 14.859 13.766 1.00 85.50 322 GLY A CA 1
ATOM 2545 C C . GLY A 1 322 ? -8.759 14.591 15.269 1.00 85.50 322 GLY A C 1
ATOM 2546 O O . GLY A 1 322 ? -9.810 14.389 15.881 1.00 85.50 322 GLY A O 1
ATOM 2547 N N . ILE A 1 323 ? -7.578 14.607 15.887 1.00 90.12 323 ILE A N 1
ATOM 2548 C CA . ILE A 1 323 ? -7.481 14.602 17.348 1.00 90.12 323 ILE A CA 1
ATOM 2549 C C . ILE A 1 323 ? -8.117 15.900 17.881 1.00 90.12 323 ILE A C 1
ATOM 2551 O O . ILE A 1 323 ? -7.780 16.974 17.378 1.00 90.12 323 ILE A O 1
ATOM 2555 N N . PRO A 1 324 ? -9.024 15.845 18.873 1.00 88.38 324 PRO A N 1
ATOM 2556 C CA . PRO A 1 324 ? -9.597 17.046 19.475 1.00 88.38 324 PRO A CA 1
ATOM 2557 C C . PRO A 1 324 ? -8.563 17.797 20.330 1.00 88.38 324 PRO A C 1
ATOM 2559 O O . PRO A 1 324 ? -7.630 17.195 20.861 1.00 88.38 324 PRO A O 1
ATOM 2562 N N . GLY A 1 325 ? -8.756 19.108 20.498 1.00 88.00 325 GLY A N 1
ATOM 2563 C CA . GLY A 1 325 ? -7.913 19.968 21.341 1.00 88.00 325 GLY A CA 1
ATOM 2564 C C . GLY A 1 325 ? -7.106 21.009 20.563 1.00 88.00 325 GLY A C 1
ATOM 2565 O O . GLY A 1 325 ? -7.050 21.003 19.331 1.00 88.00 325 GLY A O 1
ATOM 2566 N N . SER A 1 326 ? -6.492 21.935 21.296 1.00 90.31 326 SER A N 1
ATOM 2567 C CA . SER A 1 326 ? -5.621 22.976 20.745 1.00 90.31 326 SER A CA 1
ATOM 2568 C C . SER A 1 326 ? -4.295 22.404 20.229 1.00 90.31 326 SER A C 1
ATOM 2570 O O . SER A 1 326 ? -3.846 21.340 20.655 1.00 90.31 326 SER A O 1
ATOM 2572 N N . SER A 1 327 ? -3.609 23.137 19.347 1.00 89.88 327 SER A N 1
ATOM 2573 C CA . SER A 1 327 ? -2.308 22.710 18.807 1.00 89.88 327 SER A CA 1
ATOM 2574 C C . SER A 1 327 ? -1.260 22.453 19.897 1.00 89.88 327 SER A C 1
ATOM 2576 O O . SER A 1 327 ? -0.476 21.519 19.776 1.00 89.88 327 SER A O 1
ATOM 2578 N N . ALA A 1 328 ? -1.264 23.239 20.980 1.00 92.25 328 ALA A N 1
ATOM 2579 C CA . ALA A 1 328 ? -0.329 23.062 22.093 1.00 92.25 328 ALA A CA 1
ATOM 2580 C C . ALA A 1 328 ? -0.606 21.778 22.898 1.00 92.25 328 ALA A C 1
ATOM 2582 O O . ALA A 1 328 ? 0.328 21.098 23.322 1.00 92.25 328 ALA A O 1
ATOM 2583 N N . GLU A 1 329 ? -1.880 21.424 23.089 1.00 92.44 329 GLU A N 1
ATOM 2584 C CA . GLU A 1 329 ? -2.272 20.177 23.758 1.00 92.44 329 GLU A CA 1
ATOM 2585 C C . GLU A 1 329 ? -1.907 18.956 22.913 1.00 92.44 329 GLU A C 1
ATOM 2587 O O . GLU A 1 329 ? -1.362 17.989 23.444 1.00 92.44 329 GLU A O 1
ATOM 2592 N N . LYS A 1 330 ? -2.145 19.022 21.596 1.00 92.12 330 LYS A N 1
ATOM 2593 C CA . LYS A 1 330 ? -1.746 17.970 20.650 1.00 92.12 330 LYS A CA 1
ATOM 2594 C C . LYS A 1 330 ? -0.241 17.748 20.660 1.00 92.12 330 LYS A C 1
ATOM 2596 O O . LYS A 1 330 ? 0.198 16.618 20.835 1.00 92.12 330 LYS A O 1
ATOM 2601 N N . GLU A 1 331 ? 0.539 18.820 20.550 1.00 92.56 331 GLU A N 1
ATOM 2602 C CA . GLU A 1 331 ? 2.001 18.743 20.550 1.00 92.56 331 GLU A CA 1
ATOM 2603 C C . GLU A 1 331 ? 2.528 18.084 21.830 1.00 92.56 331 GLU A C 1
ATOM 2605 O O . GLU A 1 331 ? 3.350 17.170 21.780 1.00 92.56 331 GLU A O 1
ATOM 2610 N N . LYS A 1 332 ? 1.981 18.466 22.989 1.00 94.62 332 LYS A N 1
ATOM 2611 C CA . LYS A 1 332 ? 2.327 17.832 24.263 1.00 94.62 332 LYS A CA 1
ATOM 2612 C C . LYS A 1 332 ? 1.990 16.336 24.272 1.00 94.62 332 LYS A C 1
ATOM 2614 O O . LYS A 1 332 ? 2.820 15.530 24.688 1.00 94.62 332 LYS A O 1
ATOM 2619 N N . LEU A 1 333 ? 0.801 15.952 23.799 1.00 94.12 333 LEU A N 1
ATOM 2620 C CA . LEU A 1 333 ? 0.400 14.544 23.688 1.00 94.12 333 LEU A CA 1
ATOM 2621 C C . LEU A 1 333 ? 1.333 13.757 22.758 1.00 94.12 333 LEU A C 1
ATOM 2623 O O . LEU A 1 333 ? 1.660 12.604 23.046 1.00 94.12 333 LEU A O 1
ATOM 2627 N N . TYR A 1 334 ? 1.769 14.369 21.656 1.00 93.69 334 TYR A N 1
ATOM 2628 C CA . TYR A 1 334 ? 2.656 13.742 20.679 1.00 93.69 334 TYR A CA 1
ATOM 2629 C C . TYR A 1 334 ? 4.038 13.500 21.277 1.00 93.69 334 TYR A C 1
ATOM 2631 O O . TYR A 1 334 ? 4.524 12.372 21.225 1.00 93.69 334 TYR A O 1
ATOM 2639 N N . GLN A 1 335 ? 4.603 14.500 21.954 1.00 94.94 335 GLN A N 1
ATOM 2640 C CA . GLN A 1 335 ? 5.885 14.383 22.651 1.00 94.94 335 GLN A CA 1
ATOM 2641 C C . GLN A 1 335 ? 5.851 13.337 23.774 1.00 94.94 335 GLN A C 1
ATOM 2643 O O . GLN A 1 335 ? 6.796 12.566 23.946 1.00 94.94 335 GLN A O 1
ATOM 2648 N N . GLU A 1 336 ? 4.762 13.271 24.548 1.00 95.56 336 GLU A N 1
ATOM 2649 C CA . GLU A 1 336 ? 4.596 12.261 25.601 1.00 95.56 336 GLU A CA 1
ATOM 2650 C C . GLU A 1 336 ? 4.540 10.838 25.024 1.00 95.56 336 GLU A C 1
ATOM 2652 O O . GLU A 1 336 ? 5.185 9.923 25.548 1.00 95.56 336 GLU A O 1
ATOM 2657 N N . ALA A 1 337 ? 3.800 10.653 23.930 1.00 94.75 337 ALA A N 1
ATOM 2658 C CA . ALA A 1 337 ? 3.701 9.378 23.234 1.00 94.75 337 ALA A CA 1
ATOM 2659 C C . ALA A 1 337 ? 5.028 8.961 22.587 1.00 94.75 337 ALA A C 1
ATOM 2661 O O . ALA A 1 337 ? 5.452 7.820 22.771 1.00 94.75 337 ALA A O 1
ATOM 2662 N N . GLU A 1 338 ? 5.713 9.871 21.895 1.00 94.31 338 GLU A N 1
ATOM 2663 C CA . GLU A 1 338 ? 7.032 9.624 21.309 1.00 94.31 338 GLU A CA 1
ATOM 2664 C C . GLU A 1 338 ? 8.040 9.228 22.391 1.00 94.31 338 GLU A C 1
ATOM 2666 O O . GLU A 1 338 ? 8.677 8.179 22.296 1.00 94.31 338 GLU A O 1
ATOM 2671 N N . LYS A 1 339 ? 8.119 9.994 23.486 1.00 94.81 339 LYS A N 1
ATOM 2672 C CA . LYS A 1 339 ? 8.991 9.672 24.622 1.00 94.81 339 LYS A CA 1
ATOM 2673 C C . LYS A 1 339 ? 8.708 8.277 25.174 1.00 94.81 339 LYS A C 1
ATOM 2675 O O . LYS A 1 339 ? 9.641 7.549 25.515 1.00 94.81 339 LYS A O 1
ATOM 2680 N N . LYS A 1 340 ? 7.432 7.888 25.269 1.00 93.38 340 LYS A N 1
ATOM 2681 C CA . LYS A 1 340 ? 7.049 6.542 25.703 1.00 93.38 340 LYS A CA 1
ATOM 2682 C C . LYS A 1 340 ? 7.521 5.473 24.715 1.00 93.38 340 LYS A C 1
ATOM 2684 O O . LYS A 1 340 ? 8.119 4.493 25.155 1.00 93.38 340 LYS A O 1
ATOM 2689 N N . VAL A 1 341 ? 7.280 5.661 23.418 1.00 93.12 341 VAL A N 1
ATOM 2690 C CA . VAL A 1 341 ? 7.697 4.725 22.363 1.00 93.12 341 VAL A CA 1
ATOM 2691 C C . VAL A 1 341 ? 9.215 4.560 22.354 1.00 93.12 341 VAL A C 1
ATOM 2693 O O . VAL A 1 341 ? 9.694 3.432 22.403 1.00 93.12 341 VAL A O 1
ATOM 2696 N N . LEU A 1 342 ? 9.976 5.654 22.391 1.00 93.62 342 LEU A N 1
ATOM 2697 C CA . LEU A 1 342 ? 11.442 5.622 22.394 1.00 93.62 342 LEU A CA 1
ATOM 2698 C C . LEU A 1 342 ? 12.020 5.002 23.673 1.00 93.62 342 LEU A C 1
ATOM 2700 O O . LEU A 1 342 ? 13.042 4.323 23.628 1.00 93.62 342 LEU A O 1
ATOM 2704 N N . ASN A 1 343 ? 11.361 5.181 24.820 1.00 91.94 343 ASN A N 1
ATOM 2705 C CA . ASN A 1 343 ? 11.754 4.504 26.056 1.00 91.94 343 ASN A CA 1
ATOM 2706 C C . ASN A 1 343 ? 11.459 2.994 26.019 1.00 91.94 343 ASN A C 1
ATOM 2708 O O . ASN A 1 343 ? 12.173 2.197 26.632 1.00 91.94 343 ASN A O 1
ATOM 2712 N N . ASP A 1 344 ? 10.391 2.590 25.329 1.00 89.69 344 ASP A N 1
ATOM 2713 C CA . ASP A 1 344 ? 10.038 1.182 25.172 1.00 89.69 344 ASP A CA 1
ATOM 2714 C C . ASP A 1 344 ? 10.876 0.485 24.081 1.00 89.69 344 ASP A C 1
ATOM 2716 O O . ASP A 1 344 ? 11.192 -0.698 24.230 1.00 89.69 344 ASP A O 1
ATOM 2720 N N . PHE A 1 345 ? 11.307 1.232 23.059 1.00 92.69 345 PHE A N 1
ATOM 2721 C CA . PHE A 1 345 ? 12.047 0.761 21.887 1.00 92.69 345 PHE A CA 1
ATOM 2722 C C . PHE A 1 345 ? 13.147 1.763 21.498 1.00 92.69 345 PHE A C 1
ATOM 2724 O O . PHE A 1 345 ? 12.989 2.550 20.566 1.00 92.69 345 PHE A O 1
ATOM 2731 N N . SER A 1 346 ? 14.287 1.735 22.191 1.00 90.50 346 SER A N 1
ATOM 2732 C CA . SER A 1 346 ? 15.354 2.728 21.977 1.00 90.50 346 SER A CA 1
ATOM 2733 C C . SER A 1 346 ? 15.934 2.723 20.562 1.00 90.50 346 SER A C 1
ATOM 2735 O O . SER A 1 346 ? 16.372 3.763 20.093 1.00 90.50 346 SER A O 1
ATOM 2737 N N . ASP A 1 347 ? 15.913 1.588 19.856 1.00 88.50 347 ASP A N 1
ATOM 2738 C CA . ASP A 1 347 ? 16.393 1.513 18.465 1.00 88.50 347 ASP A CA 1
ATOM 2739 C C . ASP A 1 347 ? 15.592 2.420 17.518 1.00 88.50 347 ASP A C 1
ATOM 2741 O O . ASP A 1 347 ? 16.102 2.840 16.478 1.00 88.50 347 ASP A O 1
ATOM 2745 N N . LEU A 1 348 ? 14.363 2.790 17.903 1.00 92.38 348 LEU A N 1
ATOM 2746 C CA . LEU A 1 348 ? 13.544 3.721 17.138 1.00 92.38 348 LEU A CA 1
ATOM 2747 C C . LEU A 1 348 ? 14.084 5.158 17.142 1.00 92.38 348 LEU A C 1
ATOM 2749 O O . LEU A 1 348 ? 13.649 5.952 16.314 1.00 92.38 348 LEU A O 1
ATOM 2753 N N . SER A 1 349 ? 15.043 5.509 18.010 1.00 90.06 349 SER A N 1
ATOM 2754 C CA . SER A 1 349 ? 15.676 6.837 17.972 1.00 90.06 349 SER A CA 1
ATOM 2755 C C . SER A 1 349 ? 16.590 7.021 16.758 1.00 90.06 349 SER A C 1
ATOM 2757 O O . SER A 1 349 ? 16.906 8.146 16.384 1.00 90.06 349 SER A O 1
ATOM 2759 N N . CYS A 1 350 ? 17.035 5.926 16.139 1.00 88.94 350 CYS A N 1
ATOM 2760 C CA . CYS A 1 350 ? 17.930 5.935 14.984 1.00 88.94 350 CYS A CA 1
ATOM 2761 C C . CYS A 1 350 ? 17.143 5.899 13.665 1.00 88.94 350 CYS A C 1
ATOM 2763 O O . CYS A 1 350 ? 17.384 5.038 12.817 1.00 88.94 350 CYS A O 1
ATOM 2765 N N . GLN A 1 351 ? 16.177 6.809 13.510 1.00 89.94 351 GLN A N 1
ATOM 2766 C CA . GLN A 1 351 ? 15.318 6.854 12.327 1.00 89.94 351 GLN A CA 1
ATOM 2767 C C . GLN A 1 351 ? 16.128 7.130 11.046 1.00 89.94 351 GLN A C 1
ATOM 2769 O O . GLN A 1 351 ? 17.074 7.925 11.073 1.00 89.94 351 GLN A O 1
ATOM 2774 N N . PRO A 1 352 ? 15.762 6.519 9.904 1.00 89.25 352 PRO A N 1
ATOM 2775 C CA . PRO A 1 352 ? 16.351 6.857 8.618 1.00 89.25 352 PRO A CA 1
ATOM 2776 C C . PRO A 1 352 ? 16.104 8.326 8.276 1.00 89.25 352 PRO A C 1
ATOM 2778 O O . PRO A 1 352 ? 15.012 8.853 8.487 1.00 89.25 352 PRO A O 1
ATOM 2781 N N . VAL A 1 353 ? 17.101 8.977 7.680 1.00 88.94 353 VAL A N 1
ATOM 2782 C CA . VAL A 1 353 ? 16.937 10.341 7.171 1.00 88.94 353 VAL A CA 1
ATOM 2783 C C . VAL A 1 353 ? 15.992 10.306 5.973 1.00 88.94 353 VAL A C 1
ATOM 2785 O O . VAL A 1 353 ? 16.301 9.710 4.938 1.00 88.94 353 VAL A O 1
ATOM 2788 N N . LEU A 1 354 ? 14.834 10.952 6.108 1.00 88.50 354 LEU A N 1
ATOM 2789 C CA . LEU A 1 354 ? 13.882 11.090 5.011 1.00 88.50 354 LEU A CA 1
ATOM 2790 C C . LEU A 1 354 ? 14.483 11.973 3.913 1.00 88.50 354 LEU A C 1
ATOM 2792 O O . LEU A 1 354 ? 14.950 13.080 4.173 1.00 88.50 354 LEU A O 1
ATOM 2796 N N . ARG A 1 355 ? 14.435 11.493 2.668 1.00 89.69 355 ARG A N 1
ATOM 2797 C CA . ARG A 1 355 ? 14.898 12.248 1.488 1.00 89.69 355 ARG A CA 1
ATOM 2798 C C . ARG A 1 355 ? 13.857 13.229 0.946 1.00 89.69 355 ARG A C 1
ATOM 2800 O O . ARG A 1 355 ? 14.117 13.956 -0.004 1.00 89.69 355 ARG A O 1
ATOM 2807 N N . TYR A 1 356 ? 12.670 13.245 1.539 1.00 86.81 356 TYR A N 1
ATOM 2808 C CA . TYR A 1 356 ? 11.570 14.126 1.175 1.00 86.81 356 TYR A CA 1
ATOM 2809 C C . TYR A 1 356 ? 11.108 14.916 2.393 1.00 86.81 356 TYR A C 1
ATOM 2811 O O . TYR A 1 356 ? 11.320 14.510 3.535 1.00 86.81 356 TYR A O 1
ATOM 2819 N N . ARG A 1 357 ? 10.435 16.042 2.148 1.00 85.31 357 ARG A N 1
ATOM 2820 C CA . ARG A 1 357 ? 9.781 16.804 3.213 1.00 85.31 357 ARG A CA 1
ATOM 2821 C C . ARG A 1 357 ? 8.443 16.146 3.556 1.00 85.31 357 ARG A C 1
ATOM 2823 O O . ARG A 1 357 ? 7.599 16.045 2.661 1.00 85.31 357 ARG A O 1
ATOM 2830 N N . PRO A 1 358 ? 8.227 15.702 4.807 1.00 80.62 358 PRO A N 1
ATOM 2831 C CA . PRO A 1 358 ? 6.923 15.227 5.246 1.00 80.62 358 PRO A CA 1
ATOM 2832 C C . PRO A 1 358 ? 5.857 16.304 5.047 1.00 80.62 358 PRO A C 1
ATOM 2834 O O . PRO A 1 358 ? 6.147 17.502 5.092 1.00 80.62 358 PRO A O 1
ATOM 2837 N N . GLN A 1 359 ? 4.613 15.881 4.840 1.00 75.12 359 GLN A N 1
ATOM 2838 C CA . GLN A 1 359 ? 3.492 16.814 4.868 1.00 75.12 359 GLN A CA 1
ATOM 2839 C C . GLN A 1 359 ? 3.335 17.381 6.282 1.00 75.12 359 GLN A C 1
ATOM 2841 O O . GLN A 1 359 ? 3.510 16.664 7.263 1.00 75.12 359 GLN A O 1
ATOM 2846 N N . THR A 1 360 ? 3.002 18.666 6.377 1.00 70.19 360 THR A N 1
ATOM 2847 C CA . THR A 1 360 ? 2.826 19.382 7.650 1.00 70.19 360 THR A CA 1
ATOM 2848 C C . THR A 1 360 ? 1.446 19.181 8.275 1.00 70.19 360 THR A C 1
ATOM 2850 O O . THR A 1 360 ? 1.217 19.616 9.399 1.00 70.19 360 THR A O 1
ATOM 2853 N N . SER A 1 361 ? 0.510 18.557 7.555 1.00 75.50 361 SER A N 1
ATOM 2854 C CA . SER A 1 361 ? -0.829 18.263 8.062 1.00 75.50 361 SER A CA 1
ATOM 2855 C C . SER A 1 361 ? -0.787 17.170 9.126 1.00 75.50 361 SER A C 1
ATOM 2857 O O . SER A 1 361 ? -0.135 16.144 8.929 1.00 75.50 361 SER A O 1
ATOM 2859 N N . ASP A 1 362 ? -1.552 17.366 10.196 1.00 76.44 362 ASP A N 1
ATOM 2860 C CA . ASP A 1 362 ? -1.754 16.369 11.247 1.00 76.44 362 ASP A CA 1
ATOM 2861 C C . ASP A 1 362 ? -2.321 15.072 10.632 1.00 76.44 362 ASP A C 1
ATOM 2863 O O . ASP A 1 362 ? -3.347 15.127 9.940 1.00 76.44 362 ASP A O 1
ATOM 2867 N N . PRO A 1 363 ? -1.657 13.912 10.790 1.00 80.62 363 PRO A N 1
ATOM 2868 C CA . PRO A 1 363 ? -2.161 12.668 10.230 1.00 80.62 363 PRO A CA 1
ATOM 2869 C C . PRO A 1 363 ? -3.490 12.276 10.881 1.00 80.62 363 PRO A C 1
ATOM 2871 O O . PRO A 1 363 ? -3.737 12.529 12.059 1.00 80.62 363 PRO A O 1
ATOM 2874 N N . LEU A 1 364 ? -4.340 11.584 10.122 1.00 86.31 364 LEU A N 1
ATOM 2875 C CA . LEU A 1 364 ? -5.555 10.998 10.676 1.00 86.31 364 LEU A CA 1
ATOM 2876 C C . LEU A 1 364 ? -5.184 9.907 11.692 1.00 86.31 364 LEU A C 1
ATOM 2878 O O . LEU A 1 364 ? -4.617 8.876 11.326 1.00 86.31 364 LEU A O 1
ATOM 2882 N N . ARG A 1 365 ? -5.539 10.121 12.961 1.00 91.19 365 ARG A N 1
ATOM 2883 C CA . ARG A 1 365 ? -5.273 9.188 14.063 1.00 91.19 365 ARG A CA 1
ATOM 2884 C C . ARG A 1 365 ? -6.590 8.664 14.628 1.00 91.19 365 ARG A C 1
ATOM 2886 O O . ARG A 1 365 ? -7.302 9.358 15.348 1.00 91.19 365 ARG A O 1
ATOM 2893 N N . LEU A 1 366 ? -6.904 7.416 14.295 1.00 93.06 366 LEU A N 1
ATOM 2894 C CA . LEU A 1 366 ? -8.108 6.728 14.756 1.00 93.06 366 LEU A CA 1
ATOM 2895 C C . LEU A 1 366 ? -7.777 5.798 15.927 1.00 93.06 366 LEU A C 1
ATOM 2897 O O . LEU A 1 366 ? -6.764 5.093 15.911 1.00 93.06 366 LEU A O 1
ATOM 2901 N N . TYR A 1 367 ? -8.672 5.720 16.908 1.00 95.00 367 TYR A N 1
ATOM 2902 C CA . TYR A 1 367 ? -8.613 4.703 17.949 1.00 95.00 367 TYR A CA 1
ATOM 2903 C C . TYR A 1 367 ? -8.639 3.313 17.308 1.00 95.00 367 TYR A C 1
ATOM 2905 O O . TYR A 1 367 ? -9.547 2.986 16.535 1.00 95.00 367 TYR A O 1
ATOM 2913 N N . ARG A 1 368 ? -7.599 2.516 17.590 1.00 93.06 368 ARG A N 1
ATOM 2914 C CA . ARG A 1 368 ? -7.370 1.184 16.997 1.00 93.06 368 ARG A CA 1
ATOM 2915 C C . ARG A 1 368 ? -7.409 1.180 15.457 1.00 93.06 368 ARG A C 1
ATOM 2917 O O . ARG A 1 368 ? -7.780 0.176 14.858 1.00 93.06 368 ARG A O 1
ATOM 2924 N N . PHE A 1 369 ? -7.035 2.297 14.823 1.00 93.00 369 PHE A N 1
ATOM 2925 C CA . PHE A 1 369 ? -7.114 2.520 13.370 1.00 93.00 369 PHE A CA 1
ATOM 2926 C C . PHE A 1 369 ? -8.527 2.390 12.774 1.00 93.00 369 PHE A C 1
ATOM 2928 O O . PHE A 1 369 ? -8.666 2.167 11.573 1.00 93.00 369 PHE A O 1
ATOM 2935 N N . MET A 1 370 ? -9.573 2.499 13.602 1.00 95.25 370 MET A N 1
ATOM 2936 C CA . MET A 1 370 ? -10.962 2.289 13.181 1.00 95.25 370 MET A CA 1
ATOM 2937 C C . MET A 1 370 ? -11.900 3.412 13.613 1.00 95.25 370 MET A C 1
ATOM 2939 O O . MET A 1 370 ? -12.767 3.790 12.839 1.00 95.25 370 MET A O 1
ATOM 2943 N N . VAL A 1 371 ? -11.777 3.954 14.823 1.00 95.62 371 VAL A N 1
ATOM 2944 C CA . VAL A 1 371 ? -12.808 4.847 15.380 1.00 95.62 371 VAL A CA 1
ATOM 2945 C C . VAL A 1 371 ? -12.277 6.273 15.547 1.00 95.62 371 VAL A C 1
ATOM 2947 O O . VAL A 1 371 ? -11.231 6.447 16.173 1.00 95.62 371 VAL A O 1
ATOM 2950 N N . PRO A 1 372 ? -12.976 7.309 15.047 1.00 93.88 372 PRO A N 1
ATOM 2951 C CA . PRO A 1 372 ? -12.624 8.697 15.335 1.00 93.88 372 PRO A CA 1
ATOM 2952 C C . PRO A 1 372 ? -12.698 8.977 16.834 1.00 93.88 372 PRO A C 1
ATOM 2954 O O . PRO A 1 372 ? -13.682 8.651 17.498 1.00 93.88 372 PRO A O 1
ATOM 2957 N N . THR A 1 373 ? -11.652 9.583 17.385 1.00 93.12 373 THR A N 1
ATOM 2958 C CA . THR A 1 373 ? -11.539 9.791 18.835 1.00 93.12 373 THR A CA 1
ATOM 2959 C C . THR A 1 373 ? -12.546 10.825 19.350 1.00 93.12 373 THR A C 1
ATOM 2961 O O . THR A 1 373 ? -13.101 10.641 20.433 1.00 93.12 373 THR A O 1
ATOM 2964 N N . GLY A 1 374 ? -12.864 11.851 18.550 1.00 88.88 374 GLY A N 1
ATOM 2965 C CA . GLY A 1 374 ? -13.856 12.881 18.886 1.00 88.88 374 GLY A CA 1
ATOM 2966 C C . GLY A 1 374 ? -15.289 12.354 19.041 1.00 88.88 374 GLY A C 1
ATOM 2967 O O . GLY A 1 374 ? -16.042 12.850 19.875 1.00 88.88 374 GLY A O 1
ATOM 2968 N N . THR A 1 375 ? -15.659 11.300 18.308 1.00 90.00 375 THR A N 1
ATOM 2969 C CA . THR A 1 375 ? -16.995 10.673 18.374 1.00 90.00 375 THR A CA 1
ATOM 2970 C C . THR A 1 375 ? -16.977 9.287 19.014 1.00 90.00 375 THR A C 1
ATOM 2972 O O . THR A 1 375 ? -17.956 8.546 18.918 1.00 90.00 375 THR A O 1
ATOM 2975 N N . PHE A 1 376 ? -15.889 8.930 19.701 1.00 93.69 376 PHE A N 1
ATOM 2976 C CA . PHE A 1 376 ? -15.655 7.593 20.246 1.00 93.69 376 PHE A CA 1
ATOM 2977 C C . PHE A 1 376 ? -16.829 7.058 21.087 1.00 93.69 376 PHE A C 1
ATOM 2979 O O . PHE A 1 376 ? -17.274 5.930 20.890 1.00 93.69 376 PHE A O 1
ATOM 2986 N N . GLN A 1 377 ? -17.400 7.877 21.976 1.00 92.06 377 GLN A N 1
ATOM 2987 C CA . GLN A 1 377 ? -18.499 7.447 22.855 1.00 92.06 377 GLN A CA 1
ATOM 2988 C C . GLN A 1 377 ? -19.817 7.182 22.115 1.00 92.06 377 GLN A C 1
ATOM 2990 O O . GLN A 1 377 ? -20.630 6.394 22.592 1.00 92.06 377 GLN A O 1
ATOM 2995 N N . LYS A 1 378 ? -20.022 7.795 20.940 1.00 92.94 378 LYS A N 1
ATOM 2996 C CA . LYS A 1 378 ? -21.261 7.639 20.162 1.00 92.94 378 LYS A CA 1
ATOM 2997 C C . LYS A 1 378 ? -21.390 6.248 19.538 1.00 92.94 378 LYS A C 1
ATOM 2999 O O . LYS A 1 378 ? -22.502 5.809 19.265 1.00 92.94 378 LYS A O 1
ATOM 3004 N N . ARG A 1 379 ? -20.267 5.547 19.310 1.00 95.00 379 ARG A N 1
ATOM 3005 C CA . ARG A 1 379 ? -20.224 4.171 18.765 1.00 95.00 379 ARG A CA 1
ATOM 3006 C C . ARG A 1 379 ? -21.062 3.989 17.492 1.00 95.00 379 ARG A C 1
ATOM 3008 O O . ARG A 1 379 ? -21.694 2.954 17.286 1.00 95.00 379 ARG A O 1
ATOM 3015 N N . ASN A 1 380 ? -21.075 5.012 16.643 1.00 96.06 380 ASN A N 1
ATOM 3016 C CA . ASN A 1 380 ? -21.934 5.085 15.464 1.00 96.06 380 ASN A CA 1
ATOM 3017 C C . ASN A 1 380 ? -21.157 5.301 14.155 1.00 96.06 380 ASN A C 1
ATOM 3019 O O . ASN A 1 380 ? -21.768 5.326 13.091 1.00 96.06 380 ASN A O 1
ATOM 3023 N N . ILE A 1 381 ? -19.831 5.434 14.206 1.00 96.25 381 ILE A N 1
ATOM 3024 C CA . ILE A 1 381 ? -18.967 5.523 13.028 1.00 96.25 381 ILE A CA 1
ATOM 3025 C C . ILE A 1 381 ? -17.670 4.744 13.244 1.00 96.25 381 ILE A C 1
ATOM 3027 O O . ILE A 1 381 ? -17.091 4.768 14.331 1.00 96.25 381 ILE A O 1
ATOM 3031 N N . ALA A 1 382 ? -17.225 4.044 12.203 1.00 96.44 382 ALA A N 1
ATOM 3032 C CA . ALA A 1 382 ? -15.942 3.357 12.162 1.00 96.44 382 ALA A CA 1
ATOM 3033 C C . ALA A 1 382 ? -15.389 3.299 10.730 1.00 96.44 382 ALA A C 1
ATOM 3035 O O . ALA A 1 382 ? -16.121 3.474 9.760 1.00 96.44 382 ALA A O 1
ATOM 3036 N N . PHE A 1 383 ? -14.100 3.014 10.602 1.00 94.81 383 PHE A N 1
ATOM 3037 C CA . PHE A 1 383 ? -13.368 2.857 9.354 1.00 94.81 383 PHE A CA 1
ATOM 3038 C C . PHE A 1 383 ? -12.811 1.437 9.286 1.00 94.81 383 PHE A C 1
ATOM 3040 O O . PHE A 1 383 ? -12.070 1.010 10.169 1.00 94.81 383 PHE A O 1
ATOM 3047 N N . ALA A 1 384 ? -13.154 0.708 8.231 1.00 94.69 384 ALA A N 1
ATOM 3048 C CA . ALA A 1 384 ? -12.603 -0.605 7.932 1.00 94.69 384 ALA A CA 1
ATOM 3049 C C . ALA A 1 384 ? -11.569 -0.472 6.808 1.00 94.69 384 ALA A C 1
ATOM 3051 O O . ALA A 1 384 ? -11.824 0.162 5.783 1.00 94.69 384 ALA A O 1
ATOM 3052 N N . GLY A 1 385 ? -10.387 -1.060 6.993 1.00 89.62 385 GLY A N 1
ATOM 3053 C CA . GLY A 1 385 ? -9.320 -1.010 5.991 1.00 89.62 385 GLY A CA 1
ATOM 3054 C C . GLY A 1 385 ? -8.576 0.328 5.900 1.00 89.62 385 GLY A C 1
ATOM 3055 O O . GLY A 1 385 ? -7.803 0.520 4.965 1.00 89.62 385 GLY A O 1
ATOM 3056 N N . ALA A 1 386 ? -8.739 1.234 6.872 1.00 88.25 386 ALA A N 1
ATOM 3057 C CA . ALA A 1 386 ? -7.939 2.460 7.001 1.00 88.25 386 ALA A CA 1
ATOM 3058 C C . ALA A 1 386 ? -6.527 2.186 7.572 1.00 88.25 386 ALA A C 1
ATOM 3060 O O . ALA A 1 386 ? -6.029 2.905 8.435 1.00 88.25 386 ALA A O 1
ATOM 3061 N N . VAL A 1 387 ? -5.884 1.110 7.114 1.00 87.75 387 VAL A N 1
ATOM 3062 C CA . VAL A 1 387 ? -4.562 0.661 7.563 1.00 87.75 387 VAL A CA 1
ATOM 3063 C C . VAL A 1 387 ? -3.779 0.072 6.389 1.00 87.75 387 VAL A C 1
ATOM 3065 O O . VAL A 1 387 ? -4.308 -0.722 5.614 1.00 87.75 387 VAL A O 1
ATOM 3068 N N . SER A 1 388 ? -2.507 0.456 6.256 1.00 87.81 388 SER A N 1
ATOM 3069 C CA . SER A 1 388 ? -1.595 -0.161 5.286 1.00 87.81 388 SER A CA 1
ATOM 3070 C C . SER A 1 388 ? -0.928 -1.369 5.931 1.00 87.81 388 SER A C 1
ATOM 3072 O O . SER A 1 388 ? -0.237 -1.230 6.937 1.00 87.81 388 SER A O 1
ATOM 3074 N N . THR A 1 389 ? -1.148 -2.559 5.381 1.00 87.69 389 THR A N 1
ATOM 3075 C CA . THR A 1 389 ? -0.680 -3.819 5.969 1.00 87.69 389 THR A CA 1
ATOM 3076 C C . THR A 1 389 ? -0.453 -4.871 4.892 1.00 87.69 389 THR A C 1
ATOM 3078 O O . THR A 1 389 ? -1.149 -4.889 3.880 1.00 87.69 389 THR A O 1
ATOM 3081 N N . VAL A 1 390 ? 0.492 -5.774 5.146 1.00 85.25 390 VAL A N 1
ATOM 3082 C CA . VAL A 1 390 ? 0.738 -6.987 4.348 1.00 85.25 390 VAL A CA 1
ATOM 3083 C C . VAL A 1 390 ? -0.277 -8.106 4.641 1.00 85.25 390 VAL A C 1
ATOM 3085 O O . VAL A 1 390 ? -0.283 -9.128 3.967 1.00 85.25 390 VAL A O 1
ATOM 3088 N N . SER A 1 391 ? -1.152 -7.914 5.636 1.00 86.75 391 SER A N 1
ATOM 3089 C CA . SER A 1 391 ? -2.112 -8.911 6.141 1.00 86.75 391 SER A CA 1
ATOM 3090 C C . SER A 1 391 ? -3.567 -8.460 5.958 1.00 86.75 391 SER A C 1
ATOM 3092 O O . SER A 1 391 ? -4.375 -8.556 6.882 1.00 86.75 391 SER A O 1
ATOM 3094 N N . THR A 1 392 ? -3.902 -7.895 4.794 1.00 88.25 392 THR A N 1
ATOM 3095 C CA . THR A 1 392 ? -5.171 -7.180 4.564 1.00 88.25 392 THR A CA 1
ATOM 3096 C C . THR A 1 392 ? -6.418 -8.020 4.858 1.00 88.25 392 THR A C 1
ATOM 3098 O O . THR A 1 392 ? -7.315 -7.528 5.535 1.00 88.25 392 THR A O 1
ATOM 3101 N N . SER A 1 393 ? -6.471 -9.274 4.403 1.00 86.81 393 SER A N 1
ATOM 3102 C CA . SER A 1 393 ? -7.581 -10.224 4.625 1.00 86.81 393 SER A CA 1
ATOM 3103 C C . SER A 1 393 ? -7.848 -10.461 6.119 1.00 86.81 393 SER A C 1
ATOM 3105 O O . SER A 1 393 ? -8.959 -10.246 6.614 1.00 86.81 393 SER A O 1
ATOM 3107 N N . THR A 1 394 ? -6.804 -10.827 6.863 1.00 89.00 394 THR A N 1
ATOM 3108 C CA . THR A 1 394 ? -6.853 -11.060 8.311 1.00 89.00 394 THR A CA 1
ATOM 3109 C C . THR A 1 394 ? -7.249 -9.793 9.061 1.00 89.00 394 THR A C 1
ATOM 3111 O O . THR A 1 394 ? -8.142 -9.830 9.908 1.00 89.00 394 THR A O 1
ATOM 3114 N N . CYS A 1 395 ? -6.636 -8.652 8.728 1.00 91.31 395 CYS A N 1
ATOM 3115 C CA . CYS A 1 395 ? -6.982 -7.370 9.334 1.00 91.31 395 CYS A CA 1
ATOM 3116 C C . CYS A 1 395 ? -8.445 -7.004 9.069 1.00 91.31 395 CYS A C 1
ATOM 3118 O O . CYS A 1 395 ? -9.143 -6.663 10.015 1.00 91.31 395 CYS A O 1
ATOM 3120 N N . ALA A 1 396 ? -8.935 -7.131 7.833 1.00 91.44 396 ALA A N 1
ATOM 3121 C CA . ALA A 1 396 ? -10.323 -6.826 7.491 1.00 91.44 396 ALA A CA 1
ATOM 3122 C C . ALA A 1 396 ? -11.314 -7.685 8.294 1.00 91.44 396 ALA A C 1
ATOM 3124 O O . ALA A 1 396 ? -12.284 -7.159 8.835 1.00 91.44 396 ALA A O 1
ATOM 3125 N N . SER A 1 397 ? -11.030 -8.983 8.436 1.00 92.06 397 SER A N 1
ATOM 3126 C CA . SER A 1 397 ? -11.854 -9.922 9.215 1.00 92.06 397 SER A CA 1
ATOM 3127 C C . SER A 1 397 ? -11.935 -9.523 10.689 1.00 92.06 397 SER A C 1
ATOM 3129 O O . SER A 1 397 ? -13.018 -9.416 11.264 1.00 92.06 397 SER A O 1
ATOM 3131 N N . ILE A 1 398 ? -10.777 -9.261 11.303 1.00 93.50 398 ILE A N 1
ATOM 3132 C CA . ILE A 1 398 ? -10.686 -8.893 12.719 1.00 93.50 398 ILE A CA 1
ATOM 3133 C C . ILE A 1 398 ? -11.319 -7.520 12.959 1.00 93.50 398 ILE A C 1
ATOM 3135 O O . ILE A 1 398 ? -12.061 -7.357 13.927 1.00 93.50 398 ILE A O 1
ATOM 3139 N N . GLN A 1 399 ? -11.071 -6.547 12.077 1.00 95.81 399 GLN A N 1
ATOM 3140 C CA . GLN A 1 399 ? -11.683 -5.223 12.162 1.00 95.81 399 GLN A CA 1
ATOM 3141 C C . GLN A 1 399 ? -13.207 -5.309 12.048 1.00 95.81 399 GLN A C 1
ATOM 3143 O O . GLN A 1 399 ? -13.892 -4.673 12.839 1.00 95.81 399 GLN A O 1
ATOM 3148 N N . ALA A 1 400 ? -13.757 -6.126 11.144 1.00 95.12 400 ALA A N 1
ATOM 3149 C CA . ALA A 1 400 ? -15.206 -6.290 11.011 1.00 95.12 400 ALA A CA 1
ATOM 3150 C C . ALA A 1 400 ? -15.851 -6.829 12.302 1.00 95.12 400 ALA A C 1
ATOM 3152 O O . ALA A 1 400 ? -16.820 -6.248 12.799 1.00 95.12 400 ALA A O 1
ATOM 3153 N N . LEU A 1 401 ? -15.275 -7.886 12.890 1.00 95.62 401 LEU A N 1
ATOM 3154 C CA . LEU A 1 401 ? -15.740 -8.444 14.166 1.00 95.62 401 LEU A CA 1
ATOM 3155 C C . LEU A 1 401 ? -15.632 -7.422 15.305 1.00 95.62 401 LEU A C 1
ATOM 3157 O O . LEU A 1 401 ? -16.563 -7.259 16.096 1.00 95.62 401 LEU A O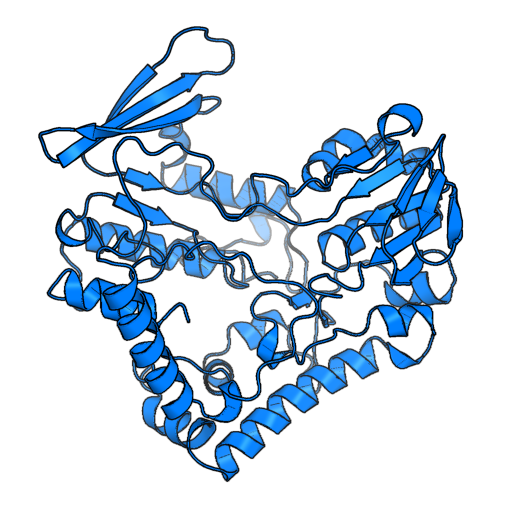 1
ATOM 3161 N N . TRP A 1 402 ? -14.508 -6.705 15.371 1.00 97.06 402 TRP A N 1
ATOM 3162 C CA . TRP A 1 402 ? -14.271 -5.694 16.396 1.00 97.06 402 TRP A CA 1
ATOM 3163 C C . TRP A 1 402 ? -15.241 -4.514 16.272 1.00 97.06 402 TRP A C 1
ATOM 3165 O O . TRP A 1 402 ? -15.826 -4.111 17.273 1.00 97.06 402 TRP A O 1
ATOM 3175 N N . ILE A 1 403 ? -15.458 -3.990 15.059 1.00 97.88 403 ILE A N 1
ATOM 3176 C CA . ILE A 1 403 ? -16.375 -2.871 14.789 1.00 97.88 403 ILE A CA 1
ATOM 3177 C C . ILE A 1 403 ? -17.802 -3.254 15.172 1.00 97.88 403 ILE A C 1
ATOM 3179 O O . ILE A 1 403 ? -18.476 -2.468 15.835 1.00 97.88 403 ILE A O 1
ATOM 3183 N N . SER A 1 404 ? -18.245 -4.465 14.821 1.00 96.94 404 SER A N 1
ATOM 3184 C CA . SER A 1 404 ? -19.568 -4.957 15.218 1.00 96.94 404 SER A CA 1
ATOM 3185 C C . SER A 1 404 ? -19.722 -4.955 16.742 1.00 96.94 404 SER A C 1
ATOM 3187 O O . SER A 1 404 ? -20.662 -4.365 17.272 1.00 96.94 404 SER A O 1
ATOM 3189 N N . ALA A 1 405 ? -18.759 -5.534 17.466 1.00 97.19 405 ALA A N 1
ATOM 3190 C CA . ALA A 1 405 ? -18.793 -5.573 18.927 1.00 97.19 405 ALA A CA 1
ATOM 3191 C C . ALA A 1 405 ? -18.674 -4.177 19.570 1.00 97.19 405 ALA A C 1
ATOM 3193 O O . ALA A 1 405 ? -19.286 -3.924 20.609 1.00 97.19 405 ALA A O 1
ATOM 3194 N N . PHE A 1 406 ? -17.905 -3.265 18.967 1.00 97.31 406 PHE A N 1
ATOM 3195 C CA . PHE A 1 406 ? -17.777 -1.876 19.410 1.00 97.31 406 PHE A CA 1
ATOM 3196 C C . PHE A 1 406 ? -19.110 -1.137 19.298 1.00 97.31 406 PHE A C 1
ATOM 3198 O O . PHE A 1 406 ? -19.571 -0.531 20.264 1.00 97.31 406 PHE A O 1
ATOM 3205 N N . PHE A 1 407 ? -19.754 -1.244 18.139 1.00 97.25 407 PHE A N 1
ATOM 3206 C CA . PHE A 1 407 ? -21.062 -0.663 17.869 1.00 97.25 407 PHE A CA 1
ATOM 3207 C C . PHE A 1 407 ? -22.144 -1.187 18.810 1.00 97.25 407 PHE A C 1
ATOM 3209 O O . PHE A 1 407 ? -23.042 -0.426 19.167 1.00 97.25 407 PHE A O 1
ATOM 3216 N N . ASP A 1 408 ? -22.071 -2.447 19.227 1.00 95.88 408 ASP A N 1
ATOM 3217 C CA . ASP A 1 408 ? -23.033 -3.037 20.165 1.00 95.88 408 ASP A CA 1
ATOM 3218 C C . ASP A 1 408 ? -22.640 -2.838 21.635 1.00 95.88 408 ASP A C 1
ATOM 3220 O O . ASP A 1 408 ? -23.363 -3.242 22.544 1.00 95.88 408 ASP A O 1
ATOM 3224 N N . GLY A 1 409 ? -21.492 -2.202 21.890 1.00 94.94 409 GLY A N 1
ATOM 3225 C CA . GLY A 1 409 ? -20.990 -1.945 23.233 1.00 94.94 409 GLY A CA 1
ATOM 3226 C C . GLY A 1 409 ? -20.575 -3.194 24.006 1.00 94.94 409 GLY A C 1
ATOM 3227 O O . GLY A 1 409 ? -20.560 -3.168 25.233 1.00 94.94 409 GLY A O 1
ATOM 3228 N N . GLN A 1 410 ? -20.235 -4.272 23.299 1.00 95.56 410 GLN A N 1
ATOM 3229 C CA . GLN A 1 410 ? -19.912 -5.580 23.876 1.00 95.56 410 GLN A CA 1
ATOM 3230 C C . GLN A 1 410 ? -18.406 -5.817 24.064 1.00 95.56 410 GLN A C 1
ATOM 3232 O O . GLN A 1 410 ? -17.990 -6.874 24.546 1.00 95.56 410 GLN A O 1
ATOM 3237 N N . LEU A 1 411 ? -17.559 -4.852 23.695 1.00 94.25 411 LEU A N 1
ATOM 3238 C CA . LEU A 1 411 ? -16.120 -4.959 23.915 1.00 94.25 411 LEU A CA 1
ATOM 3239 C C . LEU A 1 411 ? -15.785 -4.910 25.408 1.00 94.25 411 LEU A C 1
ATOM 3241 O O . LEU A 1 411 ? -15.994 -3.902 26.076 1.00 94.25 411 LEU A O 1
ATOM 3245 N N . LYS A 1 412 ? -15.184 -5.993 25.912 1.00 88.38 412 LYS A N 1
ATOM 3246 C CA . LYS A 1 412 ? -14.695 -6.082 27.299 1.00 88.38 412 LYS A CA 1
ATOM 3247 C C . LYS A 1 412 ? -13.451 -5.229 27.552 1.00 88.38 412 LYS A C 1
ATOM 3249 O O . LYS A 1 412 ? -13.236 -4.775 28.669 1.00 88.38 412 LYS A O 1
ATOM 3254 N N . ARG A 1 413 ? -12.605 -5.070 26.531 1.00 87.75 413 ARG A N 1
ATOM 3255 C CA . ARG A 1 413 ? -11.366 -4.285 26.573 1.00 87.75 413 ARG A CA 1
ATOM 3256 C C . ARG A 1 413 ? -11.473 -3.155 25.559 1.00 87.75 413 ARG A C 1
ATOM 3258 O O . ARG A 1 413 ? -11.363 -3.388 24.358 1.00 87.75 413 ARG A O 1
ATOM 3265 N N . THR A 1 414 ? -11.737 -1.958 26.058 1.00 92.81 414 THR A N 1
ATOM 3266 C CA . THR A 1 414 ? -11.868 -0.721 25.288 1.00 92.81 414 THR A CA 1
ATOM 3267 C C . THR A 1 414 ? -11.510 0.449 26.197 1.00 92.81 414 THR A C 1
ATOM 3269 O O . THR A 1 414 ? -11.631 0.323 27.416 1.00 92.81 414 THR A O 1
ATOM 3272 N N . ALA A 1 415 ? -11.112 1.576 25.613 1.00 93.00 415 ALA A N 1
ATOM 3273 C CA . ALA A 1 415 ? -10.925 2.811 26.359 1.00 93.00 415 ALA A CA 1
ATOM 3274 C C . ALA A 1 415 ? -12.215 3.180 27.113 1.00 93.00 415 ALA A C 1
ATOM 3276 O O . ALA A 1 415 ? -13.322 3.084 26.570 1.00 93.00 415 ALA A O 1
ATOM 3277 N N . SER A 1 416 ? -12.058 3.580 28.371 1.00 89.88 416 SER A N 1
ATOM 3278 C CA . SER A 1 416 ? -13.137 3.970 29.279 1.00 89.88 416 SER A CA 1
ATOM 3279 C C . SER A 1 416 ? -13.656 5.384 29.000 1.00 89.88 416 SER A C 1
ATOM 3281 O O . SER A 1 416 ? -14.827 5.673 29.241 1.00 89.88 416 SER A O 1
ATOM 3283 N N . SER A 1 417 ? -12.815 6.254 28.431 1.00 91.69 417 SER A N 1
ATOM 3284 C CA . SER A 1 417 ? -13.138 7.644 28.100 1.00 91.69 417 SER A CA 1
ATOM 3285 C C . SER A 1 417 ? -12.625 8.039 26.709 1.00 91.69 417 SER A C 1
ATOM 3287 O O . SER A 1 417 ? -11.771 7.367 26.126 1.00 91.69 417 SER A O 1
ATOM 3289 N N . SER A 1 418 ? -13.127 9.157 26.168 1.00 91.62 418 SER A N 1
ATOM 3290 C CA . SER A 1 418 ? -12.597 9.715 24.912 1.00 91.62 418 SER A CA 1
ATOM 3291 C C . SER A 1 418 ? -11.140 10.160 25.057 1.00 91.62 418 SER A C 1
ATOM 3293 O O . SER A 1 418 ? -10.362 10.021 24.122 1.00 91.62 418 SER A O 1
ATOM 3295 N N . GLU A 1 419 ? -10.745 10.649 26.233 1.00 93.12 419 GLU A N 1
ATOM 3296 C CA . GLU A 1 419 ? -9.365 11.059 26.522 1.00 93.12 419 GLU A CA 1
ATOM 3297 C C . GLU A 1 419 ? -8.400 9.869 26.480 1.00 93.12 419 GLU A C 1
ATOM 3299 O O . GLU A 1 419 ? -7.302 9.971 25.934 1.00 93.12 419 GLU A O 1
ATOM 3304 N N . GLU A 1 420 ? -8.812 8.721 27.023 1.00 94.19 420 GLU A N 1
ATOM 3305 C CA . GLU A 1 420 ? -8.042 7.480 26.930 1.00 94.19 420 GLU A CA 1
ATOM 3306 C C . GLU A 1 420 ? -7.968 6.989 25.478 1.00 94.19 420 GLU A C 1
ATOM 3308 O O . GLU A 1 420 ? -6.889 6.623 25.011 1.00 94.19 420 GLU A O 1
ATOM 3313 N N . ALA A 1 421 ? -9.071 7.078 24.725 1.00 95.31 421 ALA A N 1
ATOM 3314 C CA . ALA A 1 421 ? -9.082 6.745 23.303 1.00 95.31 421 ALA A CA 1
ATOM 3315 C C . ALA A 1 421 ? -8.134 7.643 22.486 1.00 95.31 421 ALA A C 1
ATOM 3317 O O . ALA A 1 421 ? -7.431 7.141 21.609 1.00 95.31 421 ALA A O 1
ATOM 3318 N N . VAL A 1 422 ? -8.065 8.946 22.793 1.00 95.38 422 VAL A N 1
ATOM 3319 C CA . VAL A 1 422 ? -7.096 9.884 22.198 1.00 95.38 422 VAL A CA 1
ATOM 3320 C C . VAL A 1 422 ? -5.666 9.460 22.519 1.00 95.38 422 VAL A C 1
ATOM 3322 O O . VAL A 1 422 ? -4.856 9.320 21.604 1.00 95.38 422 VAL A O 1
ATOM 3325 N N . LYS A 1 423 ? -5.352 9.206 23.795 1.00 94.19 423 LYS A N 1
ATOM 3326 C CA . LYS A 1 423 ? -4.004 8.792 24.215 1.00 94.19 423 LYS A CA 1
ATOM 3327 C C . LYS A 1 423 ? -3.566 7.497 23.535 1.00 94.19 423 LYS A C 1
ATOM 3329 O O . LYS A 1 423 ? -2.446 7.430 23.037 1.00 94.19 423 LYS A O 1
ATOM 3334 N N . GLU A 1 424 ? -4.440 6.491 23.470 1.00 93.62 424 GLU A N 1
ATOM 3335 C CA . GLU A 1 424 ? -4.159 5.239 22.759 1.00 93.62 424 GLU A CA 1
ATOM 3336 C C . GLU A 1 424 ? -3.982 5.460 21.253 1.00 93.62 424 GLU A C 1
ATOM 3338 O O . GLU A 1 424 ? -3.034 4.936 20.669 1.00 93.62 424 GLU A O 1
ATOM 3343 N N . ALA A 1 425 ? -4.866 6.237 20.616 1.00 94.38 425 ALA A N 1
ATOM 3344 C CA . ALA A 1 425 ? -4.770 6.523 19.187 1.00 94.38 425 ALA A CA 1
ATOM 3345 C C . ALA A 1 425 ? -3.426 7.172 18.852 1.00 94.38 425 ALA A C 1
ATOM 3347 O O . ALA A 1 425 ? -2.747 6.718 17.935 1.00 94.38 425 ALA A O 1
ATOM 3348 N N . VAL A 1 426 ? -3.013 8.180 19.624 1.00 94.19 426 VAL A N 1
ATOM 3349 C CA . VAL A 1 426 ? -1.731 8.871 19.458 1.00 94.19 426 VAL A CA 1
ATOM 3350 C C . VAL A 1 426 ? -0.556 7.929 19.706 1.00 94.19 426 VAL A C 1
ATOM 3352 O O . VAL A 1 426 ? 0.322 7.832 18.855 1.00 94.19 426 VAL A O 1
ATOM 3355 N N . LEU A 1 427 ? -0.551 7.193 20.821 1.00 92.62 427 LEU A N 1
ATOM 3356 C CA . LEU A 1 427 ? 0.541 6.285 21.181 1.00 92.62 427 LEU A CA 1
ATOM 3357 C C . LEU A 1 427 ? 0.807 5.218 20.112 1.00 92.62 427 LEU A C 1
ATOM 3359 O O . LEU A 1 427 ? 1.956 4.865 19.863 1.00 92.62 427 LEU A O 1
ATOM 3363 N N . TYR A 1 428 ? -0.250 4.692 19.498 1.00 89.75 428 TYR A N 1
ATOM 3364 C CA . TYR A 1 428 ? -0.153 3.572 18.566 1.00 89.75 428 TYR A CA 1
ATOM 3365 C C . TYR A 1 428 ? -0.008 3.971 17.097 1.00 89.75 428 TYR A C 1
ATOM 3367 O O . TYR A 1 428 ? 0.110 3.091 16.248 1.00 89.75 428 TYR A O 1
ATOM 3375 N N . SER A 1 429 ? -0.012 5.267 16.792 1.00 86.75 429 SER A N 1
ATOM 3376 C CA . SER A 1 429 ? 0.135 5.788 15.427 1.00 86.75 429 SER A CA 1
ATOM 3377 C C . SER A 1 429 ? 1.339 6.719 15.261 1.00 86.75 429 SER A C 1
ATOM 3379 O O . SER A 1 429 ? 1.344 7.527 14.334 1.00 86.75 429 SER A O 1
ATOM 3381 N N . GLN A 1 430 ? 2.308 6.664 16.187 1.00 74.56 430 GLN A N 1
ATOM 3382 C CA . GLN A 1 430 ? 3.577 7.393 16.061 1.00 74.56 430 GLN A CA 1
ATOM 3383 C C . GLN A 1 430 ? 4.447 6.860 14.927 1.00 74.56 430 GLN A C 1
ATOM 3385 O O . GLN A 1 430 ? 4.442 5.625 14.712 1.00 74.56 430 GLN A O 1
#

Radius of gyration: 23.66 Å; Cα contacts (8 Å, |Δi|>4): 686; chains: 1; bounding box: 57×51×59 Å

Sequence (430 aa):
MLGSYEYPDYPMLEATYGVKDNDHIPAATLHKYLTDYALKFGVFSRIVFNTHVLSIEQTRDDGWEVKAQSEGTKGEIIYQSKKIVMATGLTSQPNMPVFTGQESFNVPLFHAKDFCREAAITKVANHVAVVGGAKSAFDIAYAFVQEGAQVDLIIRPNGNGPVWLAPPFVTPLKRKVEELLHTRLLTWFSPCPWGNEDGFGIIRHFLHKTGVGRWLVHNFWHLLGSDIIATNGYDSHPDTRCLKPWSSPFWVASGLSIHNYQTNFFDLIKNGAIRVHEAEINQLSERTVHLSTGELLPADALICATGWKKGSSVNFLELDLGIPGSSAEKEKLYQEAEKKVLNDFSDLSCQPVLRYRPQTSDPLRLYRFMVPTGTFQKRNIAFAGAVSTVSTSTCASIQALWISAFFDGQLKRTASSSEEAVKEAVLYSQ

InterPro domains:
  IPR036188 FAD/NAD(P)-binding domain superfamily [G3DSA:3.50.50.60] (2-187)
  IPR036188 FAD/NAD(P)-binding domain superfamily [SSF51905] (5-167)
  IPR050346 Flavin-containing monooxygenases-like [PTHR23023] (4-421)

Solvent-accessible surface area (backbone atoms only — not comparable to full-atom values): 24460 Å² total; per-residue (Å²): 82,70,84,61,70,46,52,98,93,52,73,80,49,40,95,81,63,70,52,47,87,80,32,76,77,51,70,70,50,52,50,50,51,54,49,52,49,28,52,75,72,57,49,50,88,71,61,72,75,67,51,48,67,57,35,39,35,72,41,97,83,66,26,34,39,36,37,26,34,41,73,97,53,95,58,78,44,81,45,80,39,63,58,48,73,47,68,77,58,54,82,73,45,73,40,73,85,87,61,48,46,52,89,50,19,85,48,59,72,49,44,57,88,49,43,79,81,50,48,72,51,38,78,72,38,56,31,31,35,34,36,30,43,38,68,66,26,53,53,52,48,49,53,28,40,76,56,68,14,36,30,42,37,30,28,44,74,58,40,92,49,26,36,44,67,34,59,54,51,39,82,92,80,63,42,46,51,67,56,54,78,71,32,74,78,56,56,54,69,47,93,56,90,69,58,49,80,85,71,50,34,71,59,38,46,44,31,44,68,35,74,69,26,39,51,51,37,52,49,52,43,48,52,57,43,50,51,43,43,60,74,62,39,24,86,76,39,75,49,42,41,73,48,48,46,84,62,59,69,80,75,41,81,60,48,64,40,65,58,83,63,98,59,69,70,59,56,39,38,75,71,59,42,33,42,58,40,82,34,47,78,67,35,31,38,69,37,30,42,32,33,67,83,71,51,74,42,66,27,55,30,40,37,37,34,60,56,48,43,82,65,78,88,55,43,62,50,96,58,77,55,46,74,77,76,54,72,69,58,48,52,52,52,49,53,54,30,49,53,50,50,38,73,59,30,53,75,66,72,71,63,80,84,71,59,46,83,76,79,88,68,84,72,84,42,27,28,90,50,28,26,39,28,70,56,47,87,71,40,31,59,36,35,45,54,66,65,87,59,92,49,55,46,58,51,45,55,51,46,52,56,48,50,54,32,47,54,70,67,66,56,89,80,66,67,90,43,49,68,49,26,41,52,52,12,52,50,73,65,113

Organism: NCBI:txid1077442

Mean predicted aligned error: 4.93 Å